Protein AF-A0A8H7BWD4-F1 (afdb_monomer)

pLDDT: mean 78.91, std 27.76, range [22.95, 98.94]

Mean predicted aligned error: 13.13 Å

Foldseek 3Di:
DDQPLLRVLLVLLLDLQRFLVPDDPVSLLSNLLLLLVQLCPPPVNVVLDDDSVLSSVLSVVLQVQADPPQLFLHQSLLSLLLSLLSNVCCLLQVDPRSPDDPVPPPPRPPDPLDHSLLSNLLSLLSSQLQGNPPLDDLVLCVVVVHPQCVVVVSQLSRLQVSLVLSLLSCCVGSNVQLCDPVHHPCNVLSSLLNSLQSSLLDPVCQVVLLVLLLVLLVCVVVVVDDPPPVVSSSSSSSSLSNLSSNCSSLVLLLHAQVSVVSSLVSNQVSLLVNQVVCVVVVHDRDLSSHPPSDDSLVVSLCCLVVRVCSSLVSSCSNRVSSVSSVVSNVVNNVVSVVVVVVVVPDDDDDDDDDDDPPDDDDDDDDDDDDDDDDDDDDDDDDDDDDDDDDDDDDDDDDDDDDDDDDDDDDDDDPPPVVVVVVVVVVVVVVVVVVVSVVVVVSVVVSVD

Radius of gyration: 29.22 Å; Cα contacts (8 Å, |Δi|>4): 450; chains: 1; bounding box: 89×85×75 Å

Sequence (448 aa):
MEISRRAYLKSQVCRWDFLPLELTDEDLIHCAYLLFEHVLNHPELEALRVPEDDLYQFLFDIYNSYHSKNPYHNFRHAVDVLQATYYFLCRIGATTPIDSDPTLSYQQPVHTLLRPLNVFALLLASIGHDVGHPGVNNMFMVNTATPLAILYNDRSVLESFHSMAFYHILQQHCFSQITDIRNHPEYASFRSIIVSSILATDMSLHDEYVQKIRDQAERIRTNEFNPNDEVQCERERLILCGALIKCADISNCARPFSSAKRWAQYLAEEFFQQGDLEKELGLSVMPMNERGKLRLEDFQLSFKRHIALKLFQAVSDVTKEMSFTLDYINENINYWEIMKNDSGLGGEMEPLEKSNPYRADAKETSEPDPASRISINSRDQEHLDSRPSSQLNASYFLAASYHHSQSMEDKSELHRSSKLRHRERHHHRYQRRGWNDKIATACQCIVQ

Organism: NCBI:txid679940

Secondary structure (DSSP, 8-state):
-PPPHHHHHHHHHTSTT--GGGS-HHHHHHHHHHHHHHHHTSGGGGGG---HHHHHHHHHHHHHTS-TT-SSSSHHHHHHHHHHHHHHHHHTTSS--TTS-TTS-----TT-S--HHHHHHHHHHHHHTTTT--SS-HHHHHHTT-HHHHHHTTSSHHHHHHHHHHHHHHHHSTTHHHH-TTT-TTHHHHHHHHHHHHHHH-GGGHHHHHHHHHHHHHHHHTT---TT-HHHHHHHHHHHHHHHHHHHHGGGGTS-HHHHHHHHHHHHHHHHHHHHHHHHTTPPPPTTTSTTT--HHHHHHHHIIIIIHHHHHHHHHH-GGGTHHHHHHHHHHHHHHHHHHHTTT--SPPP-----S----PPP------------------------------------------------S-TTHHHHHHHHHHHHHHHHHHHHHHHHHHHHTT--

InterPro domains:
  IPR002073 3'5'-cyclic nucleotide phosphodiesterase, catalytic domain [PF00233] (72-328)
  IPR002073 3'5'-cyclic nucleotide phosphodiesterase, catalytic domain [PS51845] (1-343)
  IPR003607 HD/PDEase domain [SM00471] (70-263)
  IPR003607 HD/PDEase domain [cd00077] (72-272)
  IPR023088 3'5'-cyclic nucleotide phosphodiesterase [PR00387] (68-81)
  IPR023088 3'5'-cyclic nucleotide phosphodiesterase [PR00387] (245-258)
  IPR023088 3'5'-cyclic nucleotide phosphodiesterase [PR00387] (262-278)
  IPR023174 3'5'-cyclic nucleotide phosphodiesterase, conserved site [PS00126] (129-140)
  IPR036971 3'5'-cyclic nucleotide phosphodiesterase, catalytic domain superfamily [G3DSA:1.10.1300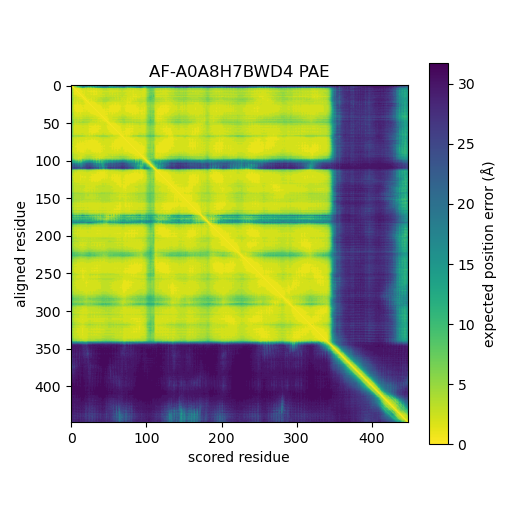.10] (1-346)

Nearest PDB structures (foldseek):
  5tz3-assembly3_C  TM=8.959E-01  e=1.931E-14  Homo sapiens
  6c7d-assembly1_A  TM=8.887E-01  e=3.573E-14  Homo sapiens
  5xkm-assembly3_F  TM=8.893E-01  e=8.062E-13  Homo sapiens
  5u7d-assembly2_B  TM=8.843E-01  e=7.129E-13  Homo sapiens
  5vp0-assembly1_C-3  TM=8.948E-01  e=2.247E-12  Homo sapiens

Structure (mmCIF, N/CA/C/O backbone):
data_AF-A0A8H7BWD4-F1
#
_entry.id   AF-A0A8H7BWD4-F1
#
loop_
_atom_site.group_PDB
_atom_site.id
_atom_site.type_symbol
_atom_site.label_atom_id
_atom_site.label_alt_id
_atom_site.label_comp_id
_atom_site.label_asym_id
_atom_site.label_entity_id
_atom_site.label_seq_id
_atom_site.pdbx_PDB_ins_code
_atom_site.Cartn_x
_atom_site.Cartn_y
_atom_site.Cartn_z
_atom_site.occupancy
_atom_site.B_iso_or_equiv
_atom_site.auth_seq_id
_atom_site.auth_comp_id
_atom_site.auth_asym_id
_atom_site.auth_atom_id
_atom_site.pdbx_PDB_model_num
ATOM 1 N N . MET A 1 1 ? -17.064 20.157 -23.868 1.00 44.00 1 MET A N 1
ATOM 2 C CA . MET A 1 1 ? -16.801 18.752 -24.240 1.00 44.00 1 MET A CA 1
ATOM 3 C C . MET A 1 1 ? -16.898 17.944 -22.970 1.00 44.00 1 MET A C 1
ATOM 5 O O . MET A 1 1 ? -16.386 18.403 -21.957 1.00 44.00 1 MET A O 1
ATOM 9 N N . GLU A 1 2 ? -17.587 16.815 -23.007 1.00 49.41 2 GLU A N 1
ATOM 10 C CA . GLU A 1 2 ? -17.672 15.904 -21.868 1.00 49.41 2 GLU A CA 1
ATOM 11 C C . GLU A 1 2 ? -16.392 15.060 -21.826 1.00 49.41 2 GLU A C 1
ATOM 13 O O . GLU A 1 2 ? -15.967 14.525 -22.852 1.00 49.41 2 GLU A O 1
ATOM 18 N N . ILE A 1 3 ? -15.720 15.007 -20.674 1.00 67.00 3 ILE A N 1
ATOM 19 C CA . ILE A 1 3 ? -14.507 14.199 -20.518 1.00 67.00 3 ILE A CA 1
ATOM 20 C C . ILE A 1 3 ? -14.960 12.754 -20.309 1.00 67.00 3 ILE A C 1
ATOM 22 O O . ILE A 1 3 ? -15.620 12.459 -19.315 1.00 67.00 3 ILE A O 1
ATOM 26 N N . SER A 1 4 ? -14.604 11.859 -21.237 1.00 90.31 4 SER A N 1
ATOM 27 C CA . SER A 1 4 ? -14.881 10.420 -21.112 1.00 90.31 4 SER A CA 1
ATOM 28 C C . SER A 1 4 ? -14.427 9.895 -19.747 1.00 90.31 4 SER A C 1
ATOM 30 O O . SER A 1 4 ? -13.348 10.264 -19.276 1.00 90.31 4 SER A O 1
ATOM 32 N N . ARG A 1 5 ? -15.215 9.011 -19.117 1.00 93.06 5 ARG A N 1
ATOM 33 C CA . ARG A 1 5 ? -14.942 8.533 -17.751 1.00 93.06 5 ARG A CA 1
ATOM 34 C C . ARG A 1 5 ? -13.533 7.944 -17.611 1.00 93.06 5 ARG A C 1
ATOM 36 O O . ARG A 1 5 ? -12.846 8.283 -16.655 1.00 93.06 5 ARG A O 1
ATOM 43 N N . ARG A 1 6 ? -13.050 7.203 -18.618 1.00 93.06 6 ARG A N 1
ATOM 44 C CA . ARG A 1 6 ? -11.665 6.689 -18.700 1.00 93.06 6 ARG A CA 1
ATOM 45 C C . ARG A 1 6 ? -10.610 7.804 -18.659 1.00 93.06 6 ARG A C 1
ATOM 47 O O . ARG A 1 6 ? -9.608 7.672 -17.966 1.00 93.06 6 ARG A O 1
ATOM 54 N N . ALA A 1 7 ? -10.844 8.926 -19.341 1.00 92.75 7 ALA A N 1
ATOM 55 C CA . ALA A 1 7 ? -9.939 10.080 -19.327 1.00 92.75 7 ALA A CA 1
ATOM 56 C C . ALA A 1 7 ? -9.985 10.854 -17.995 1.00 92.75 7 ALA A C 1
ATOM 58 O O . ALA A 1 7 ? -8.943 11.302 -17.521 1.00 92.75 7 ALA A O 1
ATOM 59 N N . TYR A 1 8 ? -11.158 10.956 -17.358 1.00 94.94 8 TYR A N 1
ATOM 60 C CA . TYR A 1 8 ? -11.280 11.500 -16.000 1.00 94.94 8 TYR A CA 1
ATOM 61 C C . TYR A 1 8 ? -10.527 10.632 -14.980 1.00 94.94 8 TYR A C 1
ATOM 63 O O . TYR A 1 8 ? -9.694 11.148 -14.241 1.00 94.94 8 TYR A O 1
ATOM 71 N N . LEU A 1 9 ? -10.766 9.315 -14.967 1.00 96.62 9 LEU A N 1
ATOM 72 C CA . LEU A 1 9 ? -10.121 8.386 -14.033 1.00 96.62 9 LEU A CA 1
ATOM 73 C C . LEU A 1 9 ? -8.601 8.340 -14.240 1.00 96.62 9 LEU A C 1
ATOM 75 O O . LEU A 1 9 ? -7.857 8.423 -13.262 1.00 96.62 9 LEU A O 1
ATOM 79 N N . LYS A 1 10 ? -8.134 8.343 -15.499 1.00 95.56 10 LYS A N 1
ATOM 80 C CA . LYS A 1 10 ? -6.715 8.521 -15.842 1.00 95.56 10 LYS A CA 1
ATOM 81 C C . LYS A 1 10 ? -6.133 9.796 -15.217 1.00 95.56 10 LYS A C 1
ATOM 83 O O . LYS A 1 10 ? -5.073 9.737 -14.607 1.00 95.56 10 LYS A O 1
ATOM 88 N N . SER A 1 11 ? -6.840 10.927 -15.288 1.00 94.06 11 SER A N 1
ATOM 89 C CA . SER A 1 11 ? -6.374 12.172 -14.662 1.00 94.06 11 SER A CA 1
ATOM 90 C C . SER A 1 11 ? -6.442 12.161 -13.128 1.00 94.06 11 SER A C 1
ATOM 92 O O . SER A 1 11 ? -5.816 13.016 -12.507 1.00 94.06 11 SER A O 1
ATOM 94 N N . GLN A 1 12 ? -7.214 11.261 -12.502 1.00 95.44 12 GLN A N 1
ATOM 95 C CA . GLN A 1 12 ? -7.227 11.106 -11.043 1.00 95.44 12 GLN A CA 1
ATOM 96 C C . GLN A 1 12 ? -6.021 10.283 -10.571 1.00 95.44 12 GLN A C 1
ATOM 98 O O . GLN A 1 12 ? -5.332 10.702 -9.643 1.00 95.44 12 GLN A O 1
ATOM 103 N N . VAL A 1 13 ? -5.720 9.149 -11.220 1.00 96.69 13 VAL A N 1
ATOM 104 C CA . VAL A 1 13 ? -4.615 8.263 -10.793 1.00 96.69 13 VAL A CA 1
ATOM 105 C C . VAL A 1 13 ? -3.220 8.869 -10.991 1.00 96.69 13 VAL A C 1
ATOM 107 O O . VAL A 1 13 ? -2.273 8.413 -10.357 1.00 96.69 13 VAL A O 1
ATOM 110 N N . CYS A 1 14 ? -3.077 9.932 -11.787 1.00 94.69 14 CYS A N 1
ATOM 111 C CA . CYS A 1 14 ? -1.829 10.699 -11.894 1.00 94.69 14 CYS A CA 1
ATOM 112 C C . CYS A 1 14 ? -1.566 11.663 -10.723 1.00 94.69 14 CYS A C 1
ATOM 114 O O . CYS A 1 14 ? -0.482 12.239 -10.647 1.00 94.69 14 CYS A O 1
ATOM 116 N N . ARG A 1 15 ? -2.535 11.897 -9.827 1.00 95.19 15 ARG A N 1
ATOM 117 C CA . ARG A 1 15 ? -2.465 12.975 -8.825 1.00 95.19 15 ARG A CA 1
ATOM 118 C C . ARG A 1 15 ? -2.182 12.467 -7.414 1.00 95.19 15 ARG A C 1
ATOM 120 O O . ARG A 1 15 ? -2.589 11.376 -7.031 1.00 95.19 15 ARG A O 1
ATOM 127 N N . TRP A 1 16 ? -1.539 13.297 -6.593 1.00 97.19 16 TRP A N 1
ATOM 128 C CA . TRP A 1 16 ? -1.321 12.963 -5.181 1.00 97.19 16 TRP A CA 1
ATOM 129 C C . TRP A 1 16 ? -2.562 13.159 -4.292 1.00 97.19 16 TRP A C 1
ATOM 131 O O . TRP A 1 16 ? -2.680 12.517 -3.251 1.00 97.19 16 TRP A O 1
ATOM 141 N N . ASP A 1 17 ? -3.522 13.981 -4.714 1.00 95.31 17 ASP A N 1
ATOM 142 C CA . ASP A 1 17 ? -4.823 14.150 -4.057 1.00 95.31 17 ASP A CA 1
ATOM 143 C C . ASP A 1 17 ? -5.900 13.175 -4.577 1.00 95.31 17 ASP A C 1
ATOM 145 O O . ASP A 1 17 ? -7.094 13.432 -4.434 1.00 95.31 17 ASP A O 1
ATOM 149 N N . PHE A 1 18 ? -5.479 12.037 -5.146 1.00 96.81 18 PHE A N 1
ATOM 150 C CA . PHE A 1 18 ? -6.347 10.903 -5.472 1.00 96.81 18 PHE A CA 1
ATOM 151 C C . PHE A 1 18 ? -7.202 10.492 -4.259 1.00 96.81 18 PHE A C 1
ATOM 153 O O . PHE A 1 18 ? -6.695 10.350 -3.144 1.00 96.81 18 PHE A O 1
ATOM 160 N N . LEU A 1 19 ? -8.509 10.316 -4.482 1.00 94.19 19 LEU A N 1
ATOM 161 C CA . LEU A 1 19 ? -9.502 10.122 -3.424 1.00 94.19 19 LEU A CA 1
ATOM 162 C C . LEU A 1 19 ? -10.430 8.930 -3.741 1.00 94.19 19 LEU A C 1
ATOM 164 O O . LEU A 1 19 ? -11.567 9.118 -4.181 1.00 94.19 19 LEU A O 1
ATOM 16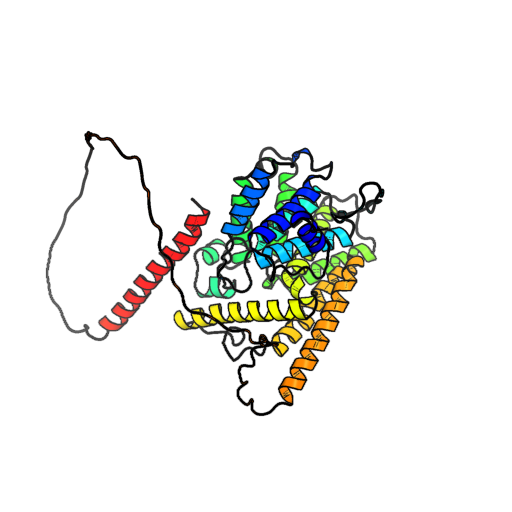8 N N . PRO A 1 20 ? -9.989 7.682 -3.488 1.00 95.31 20 PRO A N 1
ATOM 169 C CA . PRO A 1 20 ? -10.768 6.478 -3.799 1.00 95.31 20 PRO A CA 1
ATOM 170 C C . PRO A 1 20 ? -12.049 6.345 -2.954 1.00 95.31 20 PRO A C 1
ATOM 172 O O . PRO A 1 20 ? -12.937 5.558 -3.273 1.00 95.31 20 PRO A O 1
ATOM 175 N N . LEU A 1 21 ? -12.192 7.159 -1.903 1.00 95.00 21 LEU A N 1
ATOM 176 C CA . LEU A 1 21 ? -13.395 7.282 -1.075 1.00 95.00 21 LEU A CA 1
ATOM 177 C C . LEU A 1 21 ? -14.582 7.990 -1.770 1.00 95.00 21 LEU A C 1
ATOM 179 O O . LEU A 1 21 ? -15.638 8.112 -1.151 1.00 95.00 21 LEU A O 1
ATOM 183 N N . GLU A 1 22 ? -14.420 8.489 -3.001 1.00 95.00 22 GLU A N 1
ATOM 184 C CA . GLU A 1 22 ? -15.481 9.159 -3.787 1.00 95.00 22 GLU A CA 1
ATOM 185 C C . GLU A 1 22 ? -15.762 8.500 -5.149 1.00 95.00 22 GLU A C 1
ATOM 187 O O . GLU A 1 22 ? -16.639 8.940 -5.891 1.00 95.00 22 GLU A O 1
ATOM 192 N N . LEU A 1 23 ? -15.046 7.422 -5.472 1.00 97.00 23 LEU A N 1
ATOM 193 C CA . LEU A 1 23 ? -15.217 6.645 -6.700 1.00 97.00 23 LEU A CA 1
ATOM 194 C C . LEU A 1 23 ? -16.219 5.493 -6.496 1.00 97.00 23 LEU A C 1
ATOM 196 O O . LEU A 1 23 ? -16.400 5.018 -5.373 1.00 97.00 23 LEU A O 1
ATOM 200 N N . THR A 1 24 ? -16.878 5.019 -7.555 1.00 97.81 24 THR A N 1
ATOM 201 C CA . THR A 1 24 ? -17.652 3.761 -7.503 1.00 97.81 24 THR A CA 1
ATOM 202 C C . THR A 1 24 ? -16.720 2.546 -7.494 1.00 97.81 24 THR A C 1
ATOM 204 O O . THR A 1 24 ? -15.523 2.671 -7.743 1.00 97.81 24 THR A O 1
ATOM 207 N N . ASP A 1 25 ? -17.243 1.357 -7.203 1.00 97.50 25 ASP A N 1
ATOM 208 C CA . ASP A 1 25 ? -16.432 0.132 -7.234 1.00 97.50 25 ASP A CA 1
ATOM 209 C C . ASP A 1 25 ? -15.962 -0.189 -8.672 1.00 97.50 25 ASP A C 1
ATOM 211 O O . ASP A 1 25 ? -14.804 -0.552 -8.875 1.00 97.50 25 ASP A O 1
ATOM 215 N N . GLU A 1 26 ? -16.804 0.078 -9.681 1.00 97.62 26 GLU A N 1
ATOM 216 C CA . GLU A 1 26 ? -16.455 0.004 -11.111 1.00 97.62 26 GLU A CA 1
ATOM 217 C C . GLU A 1 26 ? -15.317 0.975 -11.479 1.00 97.62 26 GLU A C 1
ATOM 219 O O . GLU A 1 26 ? -14.351 0.590 -12.140 1.00 97.62 26 GLU A O 1
ATOM 224 N N . ASP A 1 27 ? -15.388 2.225 -11.003 1.00 98.31 27 ASP A N 1
ATOM 225 C CA . ASP A 1 27 ? -14.324 3.218 -11.199 1.00 98.31 27 ASP A CA 1
ATOM 226 C C . ASP A 1 27 ? -12.994 2.765 -10.582 1.00 98.31 27 ASP A C 1
ATOM 228 O O . ASP A 1 27 ? -11.938 3.016 -11.156 1.00 98.31 27 ASP A O 1
ATOM 232 N N .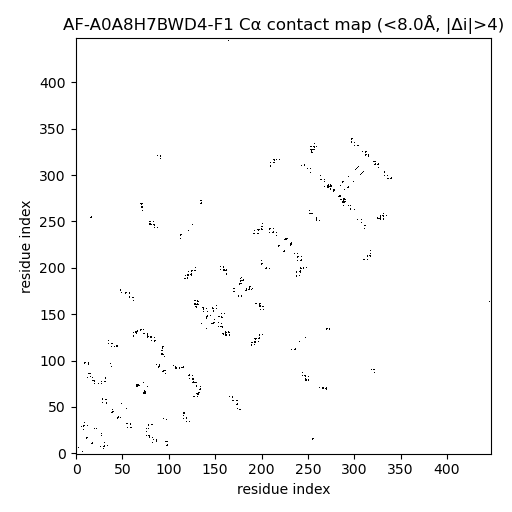 LEU A 1 28 ? -13.030 2.118 -9.412 1.00 98.62 28 LEU A N 1
ATOM 233 C CA . LEU A 1 28 ? -11.836 1.654 -8.703 1.00 98.62 28 LEU A CA 1
ATOM 234 C C . LEU A 1 28 ? -11.176 0.469 -9.414 1.00 98.62 28 LEU A C 1
ATOM 236 O O . LEU A 1 28 ? -9.952 0.461 -9.564 1.00 98.62 28 LEU A O 1
ATOM 240 N N . ILE A 1 29 ? -11.974 -0.478 -9.919 1.00 98.56 29 ILE A N 1
ATOM 241 C CA . ILE A 1 29 ? -11.494 -1.565 -10.785 1.00 98.56 29 ILE A CA 1
ATOM 242 C C . ILE A 1 29 ? -10.866 -0.973 -12.056 1.00 98.56 29 ILE A C 1
ATOM 244 O O . ILE A 1 29 ? -9.758 -1.358 -12.432 1.00 98.56 29 ILE A O 1
ATOM 248 N N . HIS A 1 30 ? -11.504 0.023 -12.681 1.00 98.38 30 HIS A N 1
ATOM 249 C CA . HIS A 1 30 ? -10.956 0.678 -13.871 1.00 98.38 30 HIS A CA 1
ATOM 250 C C . HIS A 1 30 ? -9.699 1.524 -13.576 1.00 98.38 30 HIS A C 1
ATOM 252 O O . HIS A 1 30 ? -8.777 1.565 -14.391 1.00 98.38 30 HIS A O 1
ATOM 258 N N . CYS A 1 31 ? -9.597 2.156 -12.403 1.00 98.69 31 CYS A N 1
ATOM 259 C CA . CYS A 1 31 ? -8.370 2.813 -11.945 1.00 98.69 31 CYS A CA 1
ATOM 260 C C . CYS A 1 31 ? -7.216 1.814 -11.794 1.00 98.69 31 CYS A C 1
ATOM 262 O O . CYS A 1 31 ? -6.115 2.100 -12.262 1.00 98.69 31 CYS A O 1
ATOM 264 N N . ALA A 1 32 ? -7.456 0.644 -11.194 1.00 98.62 32 ALA A N 1
ATOM 265 C CA . ALA A 1 32 ? -6.444 -0.407 -11.097 1.00 98.62 32 ALA A CA 1
ATOM 266 C C . ALA A 1 32 ? -6.040 -0.932 -12.486 1.00 98.62 32 ALA A C 1
ATOM 268 O O . ALA A 1 32 ? -4.848 -1.029 -12.781 1.00 98.62 32 ALA A O 1
ATOM 269 N N . TYR A 1 33 ? -7.019 -1.175 -13.365 1.00 98.38 33 TYR A N 1
ATOM 270 C CA . TYR A 1 33 ? -6.798 -1.568 -14.759 1.00 98.38 33 TYR A CA 1
ATOM 271 C C . TYR A 1 33 ? -5.879 -0.582 -15.491 1.00 98.38 33 TYR A C 1
ATOM 273 O O . TYR A 1 33 ? -4.883 -1.009 -16.064 1.00 98.38 33 TYR A O 1
ATOM 281 N N . LEU A 1 34 ? -6.144 0.729 -15.417 1.00 98.12 34 LEU A N 1
ATOM 282 C CA . LEU A 1 34 ? -5.333 1.754 -16.090 1.00 98.12 34 LEU A CA 1
ATOM 283 C C . LEU A 1 34 ? -3.864 1.734 -15.637 1.00 98.12 34 LEU A C 1
ATOM 285 O O . LEU A 1 34 ? -2.961 1.922 -16.453 1.00 98.12 34 LEU A O 1
ATOM 289 N N . LEU A 1 35 ? -3.610 1.491 -14.348 1.00 98.44 35 LEU A N 1
ATOM 290 C CA . LEU A 1 35 ? -2.252 1.424 -13.804 1.00 98.44 35 LEU A CA 1
ATOM 291 C C . LEU A 1 35 ? -1.506 0.156 -14.250 1.00 98.44 35 LEU A C 1
ATOM 293 O O . LEU A 1 35 ? -0.325 0.236 -14.600 1.00 98.44 35 LEU A O 1
ATOM 297 N N . PHE A 1 36 ? -2.185 -0.994 -14.296 1.00 97.94 36 PHE A N 1
ATOM 298 C CA . PHE A 1 36 ? -1.597 -2.237 -14.802 1.00 97.94 36 PHE A CA 1
ATOM 299 C C . PHE A 1 36 ? -1.413 -2.228 -16.325 1.00 97.94 36 PHE A C 1
ATOM 301 O O . PHE A 1 36 ? -0.337 -2.597 -16.792 1.00 97.94 36 PHE A O 1
ATOM 308 N N . GLU A 1 37 ? -2.396 -1.741 -17.091 1.00 96.44 37 GLU A N 1
ATOM 309 C CA . GLU A 1 37 ? -2.307 -1.517 -18.541 1.00 96.44 37 GLU A CA 1
ATOM 310 C C . GLU A 1 37 ? -1.062 -0.690 -18.884 1.00 96.44 37 GLU A C 1
ATOM 312 O O . GLU A 1 37 ? -0.259 -1.083 -19.731 1.00 96.44 37 GLU A O 1
ATOM 317 N N . HIS A 1 38 ? -0.875 0.449 -18.214 1.00 96.00 38 HIS A N 1
ATOM 318 C CA . HIS A 1 38 ? 0.260 1.338 -18.461 1.00 96.00 38 HIS A CA 1
ATOM 319 C C . HIS A 1 38 ? 1.610 0.656 -18.225 1.00 96.00 38 HIS A C 1
ATOM 321 O O . HIS A 1 38 ? 2.498 0.735 -19.074 1.00 96.00 38 HIS A O 1
ATOM 327 N N . VAL A 1 39 ? 1.770 -0.050 -17.102 1.00 95.81 39 VAL A N 1
ATOM 328 C CA . VAL A 1 39 ? 3.042 -0.711 -16.776 1.00 95.81 39 VAL A CA 1
ATOM 329 C C . VAL A 1 39 ? 3.309 -1.910 -17.689 1.00 95.81 39 VAL A C 1
ATOM 331 O O . VAL A 1 39 ? 4.420 -2.029 -18.202 1.00 95.81 39 VAL A O 1
ATOM 334 N N . LEU A 1 40 ? 2.307 -2.747 -17.977 1.00 95.12 40 LEU A N 1
ATOM 335 C CA . LEU A 1 40 ? 2.438 -3.884 -18.902 1.00 95.12 40 LEU A CA 1
ATOM 336 C C . LEU A 1 40 ? 2.718 -3.454 -20.354 1.00 95.12 40 LEU A C 1
ATOM 338 O O . LEU A 1 40 ? 3.284 -4.218 -21.136 1.00 95.12 40 LEU A O 1
ATOM 342 N N . ASN A 1 41 ? 2.397 -2.214 -20.728 1.00 94.06 41 ASN A N 1
ATOM 343 C CA . ASN A 1 41 ? 2.796 -1.665 -22.021 1.00 94.06 41 ASN A CA 1
ATOM 344 C C . ASN A 1 41 ? 4.312 -1.393 -22.142 1.00 94.06 41 ASN A C 1
ATOM 346 O O . ASN A 1 41 ? 4.794 -1.233 -23.265 1.00 94.06 41 ASN A O 1
ATOM 350 N N . HIS A 1 42 ? 5.099 -1.430 -21.058 1.00 92.44 42 HIS A N 1
ATOM 351 C CA . HIS A 1 42 ? 6.560 -1.304 -21.142 1.00 92.44 42 HIS A CA 1
ATOM 352 C C . HIS A 1 42 ? 7.188 -2.424 -22.009 1.00 92.44 42 HIS A C 1
ATOM 354 O O . HIS A 1 42 ? 6.816 -3.585 -21.837 1.00 92.44 42 HIS A O 1
ATOM 360 N N . PRO A 1 43 ? 8.158 -2.143 -22.909 1.00 92.12 43 PRO A N 1
ATOM 361 C CA . PRO A 1 43 ? 8.702 -3.150 -23.832 1.00 92.12 43 PRO A CA 1
ATOM 362 C C . PRO A 1 43 ? 9.283 -4.403 -23.159 1.00 92.12 43 PRO A C 1
ATOM 364 O O . PRO A 1 43 ? 9.022 -5.514 -23.606 1.00 92.12 43 PRO A O 1
ATOM 367 N N . GLU A 1 44 ? 10.003 -4.250 -22.042 1.00 91.38 44 GLU A N 1
ATOM 368 C CA . GLU A 1 44 ? 10.534 -5.387 -21.260 1.00 91.38 44 GLU A CA 1
ATOM 369 C C . GLU A 1 44 ? 9.449 -6.312 -20.674 1.00 91.38 44 GLU A C 1
ATOM 371 O O . GLU A 1 44 ? 9.762 -7.420 -20.249 1.00 91.38 44 GLU A O 1
ATOM 376 N N . LEU A 1 45 ? 8.183 -5.879 -20.646 1.00 92.94 45 LEU A N 1
ATOM 377 C CA . LEU A 1 45 ? 7.045 -6.651 -20.139 1.00 92.94 45 LEU A CA 1
ATOM 378 C C . LEU A 1 45 ? 6.128 -7.167 -21.257 1.00 92.94 45 LEU A C 1
ATOM 380 O O . LEU A 1 45 ? 5.054 -7.682 -20.966 1.00 92.94 45 LEU A O 1
ATOM 384 N N . GLU A 1 46 ? 6.548 -7.093 -22.526 1.00 92.44 46 GLU A N 1
ATOM 385 C CA . GLU A 1 46 ? 5.752 -7.548 -23.675 1.00 92.44 46 GLU A CA 1
ATOM 386 C C . GLU A 1 46 ? 5.285 -9.007 -23.550 1.00 92.44 46 GLU A C 1
ATOM 388 O O . GLU A 1 46 ? 4.127 -9.300 -23.837 1.00 92.44 46 GLU A O 1
ATOM 393 N N . ALA A 1 47 ? 6.137 -9.899 -23.033 1.00 90.06 47 ALA A N 1
ATOM 394 C CA . ALA A 1 47 ? 5.783 -11.297 -22.771 1.00 90.06 47 ALA A CA 1
ATOM 395 C C . ALA A 1 47 ? 4.754 -11.481 -21.635 1.00 90.06 47 ALA A C 1
ATOM 397 O O . ALA A 1 47 ? 4.112 -12.524 -21.560 1.00 90.06 47 ALA A O 1
ATOM 398 N N . LEU A 1 48 ? 4.583 -10.483 -20.758 1.00 91.31 48 LEU A N 1
ATOM 399 C CA . LEU A 1 48 ? 3.623 -10.491 -19.648 1.00 91.31 48 LEU A CA 1
ATOM 400 C C . LEU A 1 48 ? 2.339 -9.703 -19.951 1.00 91.31 48 LEU A C 1
ATOM 402 O O . LEU A 1 48 ? 1.487 -9.581 -19.072 1.00 91.31 48 LEU A O 1
ATOM 406 N N . ARG A 1 49 ? 2.176 -9.179 -21.173 1.00 92.12 49 ARG A N 1
ATOM 407 C CA . ARG A 1 49 ? 0.915 -8.571 -21.614 1.00 92.12 49 ARG A CA 1
ATOM 408 C C . ARG A 1 49 ? -0.173 -9.633 -21.748 1.00 92.12 49 ARG A C 1
ATOM 410 O O . ARG A 1 49 ? 0.084 -10.762 -22.160 1.00 92.12 49 ARG A O 1
ATOM 417 N N . VAL A 1 50 ? -1.395 -9.235 -21.420 1.00 91.62 50 VAL A N 1
ATOM 418 C CA . VAL A 1 50 ? -2.580 -10.099 -21.349 1.00 91.62 50 VAL A CA 1
ATOM 419 C C . VAL A 1 50 ? -3.765 -9.403 -22.038 1.00 91.62 50 VAL A C 1
ATOM 421 O O . VAL A 1 50 ? -3.731 -8.177 -22.182 1.00 91.62 50 VAL A O 1
ATOM 424 N N . PRO A 1 51 ? -4.798 -10.138 -22.489 1.00 94.62 51 PRO A N 1
ATOM 425 C CA . PRO A 1 51 ? -6.046 -9.551 -22.981 1.00 94.62 51 PRO A CA 1
ATOM 426 C C . PRO A 1 51 ? -6.700 -8.583 -21.980 1.00 94.62 51 PRO A C 1
ATOM 428 O O . PRO A 1 51 ? -6.566 -8.744 -20.767 1.00 94.62 51 PRO A O 1
ATOM 431 N N . GLU A 1 52 ? -7.448 -7.597 -22.489 1.00 95.06 52 GLU A N 1
ATOM 432 C CA . GLU A 1 52 ? -8.180 -6.623 -21.659 1.00 95.06 52 GLU A CA 1
ATOM 433 C C . GLU A 1 52 ? -9.186 -7.326 -20.728 1.00 95.06 52 GLU A C 1
ATOM 435 O O . GLU A 1 52 ? -9.184 -7.064 -19.525 1.00 95.06 52 GLU A O 1
ATOM 440 N N . ASP A 1 53 ? -9.954 -8.285 -21.255 1.00 95.75 53 ASP A N 1
ATOM 441 C CA . ASP A 1 53 ? -10.928 -9.077 -20.490 1.00 95.75 53 ASP A CA 1
ATOM 442 C C . ASP A 1 53 ? -10.267 -9.922 -19.381 1.00 95.75 53 ASP A C 1
ATOM 444 O O . ASP A 1 53 ? -10.768 -9.966 -18.257 1.00 95.75 53 ASP A O 1
ATOM 448 N N . ASP A 1 54 ? -9.110 -10.538 -19.656 1.00 94.94 54 ASP A N 1
ATOM 449 C CA . ASP A 1 54 ? -8.365 -11.351 -18.680 1.00 94.94 54 ASP A CA 1
ATOM 450 C C . ASP A 1 54 ? -7.842 -10.497 -17.511 1.00 94.94 54 ASP A C 1
ATOM 452 O O . ASP A 1 54 ? -7.879 -10.927 -16.352 1.00 94.94 54 ASP A O 1
ATOM 456 N N . LEU A 1 55 ? -7.387 -9.269 -17.797 1.00 96.31 55 LEU A N 1
ATOM 457 C CA . LEU A 1 55 ? -6.950 -8.319 -16.771 1.00 96.31 55 LEU A CA 1
ATOM 458 C C . LEU A 1 55 ? -8.130 -7.815 -15.929 1.00 96.31 55 LEU A C 1
ATOM 460 O O . LEU A 1 55 ? -7.991 -7.688 -14.711 1.00 96.31 55 LEU A O 1
ATOM 464 N N . TYR A 1 56 ? -9.296 -7.569 -16.537 1.00 97.38 56 TYR A N 1
ATOM 465 C CA . TYR A 1 56 ? -10.509 -7.251 -15.778 1.00 97.38 56 TYR A CA 1
ATOM 466 C C . TYR A 1 56 ? -10.977 -8.422 -14.915 1.00 97.38 56 TYR A C 1
ATOM 468 O O . TYR A 1 56 ? -11.340 -8.184 -13.767 1.00 97.38 56 TYR A O 1
ATOM 476 N N . GLN A 1 57 ? -10.926 -9.666 -15.402 1.00 96.44 57 GLN A N 1
ATOM 477 C CA . GLN A 1 57 ? -11.304 -10.839 -14.607 1.00 96.44 57 GLN A CA 1
ATOM 478 C C . GLN A 1 57 ? -10.388 -11.002 -13.384 1.00 96.44 57 GLN A C 1
ATOM 480 O O . GLN A 1 57 ? -10.883 -11.155 -12.270 1.00 96.44 57 GLN A O 1
ATOM 485 N N . PHE A 1 58 ? -9.066 -10.868 -13.559 1.00 96.44 58 PHE A N 1
ATOM 486 C CA . PHE A 1 58 ? -8.114 -10.835 -12.440 1.00 96.44 58 PHE A CA 1
ATOM 487 C C . PHE A 1 58 ? -8.456 -9.733 -11.423 1.00 96.44 58 PHE A C 1
ATOM 489 O O . PHE A 1 58 ? -8.513 -9.990 -10.222 1.00 96.44 58 PHE A O 1
ATOM 496 N N . LEU A 1 59 ? -8.721 -8.506 -11.881 1.00 97.81 59 LEU A N 1
ATOM 497 C CA . LEU A 1 59 ? -9.046 -7.388 -10.989 1.00 97.81 59 LEU A CA 1
ATOM 498 C C . LEU A 1 59 ? -10.418 -7.525 -10.314 1.00 97.81 59 LEU A C 1
ATOM 500 O O . LEU A 1 59 ? -10.583 -7.061 -9.187 1.00 97.81 59 LEU A O 1
ATOM 504 N N . PHE A 1 60 ? -11.381 -8.177 -10.966 1.00 97.38 60 PHE A N 1
ATOM 505 C CA . PHE A 1 60 ? -12.697 -8.473 -10.408 1.00 97.38 60 PHE A CA 1
ATOM 506 C C . PHE A 1 60 ? -12.613 -9.524 -9.296 1.00 97.38 60 PHE A C 1
ATOM 508 O O . PHE A 1 60 ? -13.209 -9.339 -8.236 1.00 97.38 60 PHE A O 1
ATOM 515 N N . ASP A 1 61 ? -11.816 -10.577 -9.474 1.00 96.94 61 ASP A N 1
ATOM 516 C CA . ASP A 1 61 ? -11.646 -11.606 -8.444 1.00 96.94 61 ASP A CA 1
ATOM 517 C C . ASP A 1 61 ? -10.768 -11.123 -7.278 1.00 96.94 61 ASP A C 1
ATOM 519 O O . ASP A 1 61 ? -11.052 -11.442 -6.120 1.00 96.94 61 ASP A O 1
ATOM 523 N N . ILE A 1 62 ? -9.805 -10.225 -7.532 1.00 97.50 62 ILE A N 1
ATOM 524 C CA . ILE A 1 62 ? -9.154 -9.454 -6.462 1.00 97.50 62 ILE A CA 1
ATOM 525 C C . ILE A 1 62 ? -10.174 -8.568 -5.726 1.00 97.50 62 ILE A C 1
ATOM 527 O O . ILE A 1 62 ? -10.219 -8.622 -4.499 1.00 97.50 62 ILE A O 1
ATOM 531 N N . TYR A 1 63 ? -11.033 -7.810 -6.418 1.00 98.31 63 TYR A N 1
ATOM 532 C CA . TYR A 1 63 ? -12.102 -7.018 -5.785 1.00 98.31 63 TYR A CA 1
ATOM 533 C C . TYR A 1 63 ? -13.017 -7.879 -4.895 1.00 98.31 63 TYR A C 1
ATOM 535 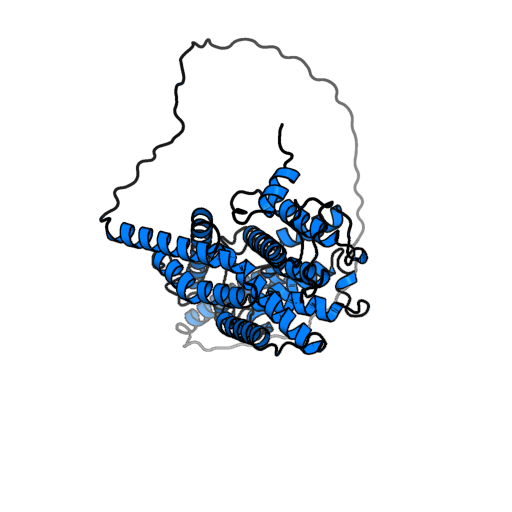O O . TYR A 1 63 ? -13.236 -7.537 -3.732 1.00 98.31 63 TYR A O 1
ATOM 543 N N . ASN A 1 64 ? -13.475 -9.030 -5.396 1.00 97.31 64 ASN A N 1
ATOM 544 C CA . ASN A 1 64 ? -14.333 -9.963 -4.658 1.00 97.31 64 ASN A CA 1
ATOM 545 C C . ASN A 1 64 ? -13.645 -10.572 -3.422 1.00 97.31 64 ASN A C 1
ATOM 547 O O . ASN A 1 64 ? -14.325 -10.950 -2.467 1.00 97.31 64 ASN A O 1
ATOM 551 N N . SER A 1 65 ? -12.309 -10.649 -3.411 1.00 97.31 65 SER A N 1
ATOM 552 C CA . SER A 1 65 ? -11.531 -11.140 -2.266 1.00 97.31 65 SER A CA 1
ATOM 553 C C . SER A 1 65 ? -11.426 -10.140 -1.099 1.00 97.31 65 SER A C 1
ATOM 555 O O . SER A 1 65 ? -10.998 -10.514 -0.005 1.00 97.31 65 SER A O 1
ATOM 557 N N . TYR A 1 66 ? -11.829 -8.879 -1.289 1.00 98.31 66 TYR A N 1
ATOM 558 C CA . TYR A 1 66 ? -11.846 -7.856 -0.241 1.00 98.31 66 TYR A CA 1
ATOM 559 C C . TYR A 1 66 ? -13.234 -7.710 0.396 1.00 98.31 66 TYR A C 1
ATOM 561 O O . TYR A 1 66 ? -14.242 -7.475 -0.271 1.00 98.31 66 TYR A O 1
ATOM 569 N N . HIS A 1 67 ? -13.299 -7.756 1.728 1.00 95.75 67 HIS A N 1
ATOM 570 C CA . HIS A 1 67 ? -14.561 -7.607 2.450 1.00 95.75 67 HIS A CA 1
ATOM 571 C C . HIS A 1 67 ? -15.064 -6.153 2.429 1.00 95.75 67 HIS A C 1
ATOM 573 O O . HIS A 1 67 ? -14.646 -5.320 3.231 1.00 95.75 67 HIS A O 1
ATOM 579 N N . SER A 1 68 ? -16.058 -5.862 1.584 1.00 93.38 68 SER A N 1
ATOM 580 C CA . SER A 1 68 ? -16.719 -4.545 1.460 1.00 93.38 68 SER A CA 1
ATOM 581 C C . SER A 1 68 ? -17.433 -4.029 2.724 1.00 93.38 68 SER A C 1
ATOM 583 O O . SER A 1 68 ? -17.966 -2.921 2.727 1.00 93.38 68 SER A O 1
ATOM 585 N N . LYS A 1 69 ? -17.448 -4.817 3.808 1.00 94.94 69 LYS A N 1
ATOM 586 C CA . LYS A 1 69 ? -17.953 -4.423 5.134 1.00 94.94 69 LYS A CA 1
ATOM 587 C C . LYS A 1 69 ? -16.878 -3.856 6.060 1.00 94.94 69 LYS A C 1
ATOM 589 O O . LYS A 1 69 ? -17.248 -3.184 7.018 1.00 94.94 69 LYS A O 1
ATOM 594 N N . ASN A 1 70 ? -15.597 -4.119 5.797 1.00 98.12 70 ASN A N 1
ATOM 595 C CA . ASN A 1 70 ? -14.498 -3.551 6.575 1.00 98.12 70 ASN A CA 1
ATOM 596 C C . ASN A 1 70 ? -14.488 -2.029 6.359 1.00 98.12 70 ASN A C 1
ATOM 598 O O . ASN A 1 70 ? -14.413 -1.605 5.201 1.00 98.12 70 ASN A O 1
ATOM 602 N N . PRO A 1 71 ? -14.562 -1.191 7.407 1.00 98.25 71 PRO A N 1
ATOM 603 C CA . PRO A 1 71 ? -14.539 0.260 7.242 1.00 98.25 71 PRO A CA 1
ATOM 604 C C . PRO A 1 71 ? -13.267 0.778 6.556 1.00 98.25 71 PRO A C 1
ATOM 606 O O . PRO A 1 71 ? -13.360 1.691 5.736 1.00 98.25 71 PRO A O 1
ATOM 609 N N . TYR A 1 72 ? -12.101 0.197 6.859 1.00 98.62 72 TYR A N 1
ATOM 610 C CA . TYR A 1 72 ? -10.798 0.624 6.348 1.00 98.62 72 TYR A CA 1
ATOM 611 C C . TYR A 1 72 ? -10.167 -0.417 5.410 1.00 98.62 72 TYR A C 1
ATOM 613 O O . TYR A 1 72 ? -9.965 -0.102 4.238 1.00 98.62 72 TYR A O 1
ATOM 621 N N . HIS A 1 73 ? -9.895 -1.646 5.869 1.00 98.69 73 HIS A N 1
ATOM 622 C CA . HIS A 1 73 ? -9.132 -2.643 5.091 1.00 98.69 73 HIS A CA 1
ATOM 623 C C . HIS A 1 73 ? -10.031 -3.342 4.047 1.00 98.69 73 HIS A C 1
ATOM 625 O O . HIS A 1 73 ? -10.452 -4.491 4.199 1.00 98.69 73 HIS A O 1
ATOM 631 N N . ASN A 1 74 ? -10.391 -2.603 2.998 1.00 98.50 74 ASN A N 1
ATOM 632 C CA . ASN A 1 74 ? -11.247 -3.010 1.881 1.00 98.50 74 ASN A CA 1
ATOM 633 C C . ASN A 1 74 ? -10.599 -2.622 0.530 1.00 98.50 74 ASN A C 1
ATOM 635 O O . ASN A 1 74 ? -9.556 -1.969 0.493 1.00 98.50 74 ASN A O 1
ATOM 639 N N . PHE A 1 75 ? -11.222 -2.969 -0.603 1.00 98.69 75 PHE A N 1
ATOM 640 C CA . PHE A 1 75 ? -10.650 -2.705 -1.937 1.00 98.69 75 PHE A CA 1
ATOM 641 C C . PHE A 1 75 ? -10.357 -1.214 -2.213 1.00 98.69 75 PHE A C 1
ATOM 643 O O . PHE A 1 75 ? -9.468 -0.883 -2.994 1.00 98.69 75 PHE A O 1
ATOM 650 N N . ARG A 1 76 ? -11.055 -0.287 -1.543 1.00 98.56 76 ARG A N 1
ATOM 651 C CA . ARG A 1 76 ? -10.829 1.163 -1.680 1.00 98.56 76 ARG A CA 1
ATOM 652 C C . ARG A 1 76 ? -9.495 1.577 -1.065 1.00 98.56 76 ARG A C 1
ATOM 654 O O . ARG A 1 76 ? -8.842 2.468 -1.600 1.00 98.56 76 ARG A O 1
ATOM 661 N N . HIS A 1 77 ? -9.085 0.909 0.015 1.00 98.75 77 HIS A N 1
ATOM 662 C CA . HIS A 1 77 ? -7.749 1.041 0.589 1.00 98.75 77 HIS A CA 1
ATOM 663 C C . HIS A 1 77 ? -6.712 0.398 -0.336 1.00 98.75 77 HIS A C 1
ATOM 665 O O . HIS A 1 77 ? -5.755 1.068 -0.709 1.00 98.75 77 HIS A O 1
ATOM 671 N N . ALA A 1 78 ? -6.954 -0.823 -0.823 1.00 98.81 78 ALA A N 1
ATOM 672 C CA . ALA A 1 78 ? -6.056 -1.507 -1.761 1.00 98.81 78 ALA A CA 1
ATOM 673 C C . ALA A 1 78 ? -5.745 -0.674 -3.025 1.00 98.81 78 ALA A C 1
ATOM 675 O O . ALA A 1 78 ? -4.596 -0.607 -3.463 1.00 98.81 78 ALA A O 1
ATOM 676 N N . VAL A 1 79 ? -6.739 0.035 -3.574 1.00 98.81 79 VAL A N 1
ATOM 677 C CA . VAL A 1 79 ? -6.552 0.957 -4.709 1.00 98.81 79 VAL A CA 1
ATOM 678 C C . VAL A 1 79 ? -5.875 2.279 -4.302 1.00 98.81 79 VAL A C 1
ATOM 680 O O . VAL A 1 79 ? -5.131 2.837 -5.109 1.00 98.81 79 VAL A O 1
ATOM 683 N N . ASP A 1 80 ? -6.040 2.765 -3.064 1.00 98.75 80 ASP A N 1
ATOM 684 C CA . ASP A 1 80 ? -5.248 3.891 -2.528 1.00 98.75 80 ASP A CA 1
ATOM 685 C C . ASP A 1 80 ? -3.755 3.518 -2.443 1.00 98.75 80 ASP A C 1
ATOM 687 O O . ASP A 1 80 ? -2.897 4.255 -2.930 1.00 98.75 80 ASP A O 1
ATOM 691 N N . VAL A 1 81 ? -3.449 2.324 -1.919 1.00 98.94 81 VAL A N 1
ATOM 692 C CA . VAL A 1 81 ? -2.086 1.778 -1.805 1.00 98.94 81 VAL A CA 1
ATOM 693 C C . VAL A 1 81 ? -1.479 1.501 -3.183 1.00 98.94 81 VAL A C 1
ATOM 695 O O . VAL A 1 81 ? -0.334 1.886 -3.432 1.00 98.94 81 VAL A O 1
ATOM 698 N N . LEU A 1 82 ? -2.231 0.911 -4.119 1.00 98.94 82 LEU A N 1
ATOM 699 C CA . LEU A 1 82 ? -1.806 0.747 -5.514 1.00 98.94 82 LEU A CA 1
ATOM 700 C C . LEU A 1 82 ? -1.462 2.100 -6.162 1.00 98.94 82 LEU A C 1
ATOM 702 O O . LEU A 1 82 ? -0.391 2.239 -6.759 1.00 98.94 82 LEU A O 1
ATOM 706 N N . GLN A 1 83 ? -2.326 3.111 -6.018 1.00 98.75 83 GLN A N 1
ATOM 707 C CA . GLN A 1 83 ? -2.101 4.427 -6.619 1.00 98.75 83 GLN A CA 1
ATOM 708 C C . GLN A 1 83 ? -0.942 5.178 -5.954 1.00 98.75 83 GLN A C 1
ATOM 710 O O . GLN A 1 83 ? -0.126 5.767 -6.662 1.00 98.75 83 GLN A O 1
ATOM 715 N N . ALA A 1 84 ? -0.815 5.121 -4.625 1.00 98.81 84 ALA A N 1
ATOM 716 C CA . ALA A 1 84 ? 0.314 5.708 -3.908 1.00 98.81 84 ALA A CA 1
ATOM 717 C C . ALA A 1 84 ? 1.639 5.064 -4.342 1.00 98.81 84 ALA A C 1
ATOM 719 O O . ALA A 1 84 ? 2.591 5.773 -4.665 1.00 98.81 84 ALA A O 1
ATOM 720 N N . THR A 1 85 ? 1.671 3.730 -4.445 1.00 98.88 85 THR A N 1
ATOM 721 C CA . THR A 1 85 ? 2.825 2.962 -4.939 1.00 98.88 85 THR A CA 1
ATOM 722 C C . THR A 1 85 ? 3.208 3.398 -6.350 1.00 98.88 85 THR A C 1
ATOM 724 O O . THR A 1 85 ? 4.366 3.725 -6.604 1.00 98.88 85 THR A O 1
ATOM 727 N N . TYR A 1 86 ? 2.236 3.459 -7.265 1.00 98.62 86 TYR A N 1
ATOM 728 C CA . TYR A 1 86 ? 2.458 3.912 -8.635 1.00 98.62 86 TYR A CA 1
ATOM 729 C C . TYR A 1 86 ? 2.994 5.348 -8.696 1.00 98.62 86 TYR A C 1
ATOM 731 O O . TYR A 1 86 ? 3.974 5.616 -9.394 1.00 98.62 86 TYR A O 1
ATOM 739 N N . TYR A 1 87 ? 2.406 6.267 -7.928 1.00 98.00 87 TYR A N 1
ATOM 740 C CA . TYR A 1 87 ? 2.840 7.660 -7.882 1.00 98.00 87 TYR A CA 1
ATOM 741 C C . TYR A 1 87 ? 4.263 7.797 -7.322 1.00 98.00 87 TYR A C 1
ATOM 743 O O . TYR A 1 87 ? 5.064 8.550 -7.874 1.00 98.00 87 TYR A O 1
ATOM 751 N N . PHE A 1 88 ? 4.631 7.035 -6.288 1.00 97.88 88 PHE A N 1
ATOM 752 C CA . PHE A 1 88 ? 6.008 7.005 -5.785 1.00 97.88 88 PHE A CA 1
ATOM 753 C C . PHE A 1 88 ? 6.990 6.455 -6.828 1.00 97.88 88 PHE A C 1
ATOM 755 O O . PHE A 1 88 ? 8.041 7.054 -7.045 1.00 97.88 88 PHE A O 1
ATOM 762 N N . LEU A 1 89 ? 6.629 5.377 -7.534 1.00 96.81 89 LEU A N 1
ATOM 763 C CA . LEU A 1 89 ? 7.440 4.804 -8.615 1.00 96.81 89 LEU A CA 1
ATOM 764 C C . LEU A 1 89 ? 7.627 5.785 -9.784 1.00 96.81 89 LEU A C 1
ATOM 766 O O . LEU A 1 89 ? 8.719 5.851 -10.348 1.00 96.81 89 LEU A O 1
ATOM 770 N N . CYS A 1 90 ? 6.615 6.601 -10.095 1.00 94.56 90 CYS A N 1
ATOM 771 C CA . CYS A 1 90 ? 6.749 7.722 -11.028 1.00 94.56 90 CYS A CA 1
ATOM 772 C C . CYS A 1 90 ? 7.706 8.799 -10.498 1.00 94.56 90 CYS A C 1
ATOM 774 O O . CYS A 1 90 ? 8.561 9.298 -11.226 1.00 94.56 90 CYS A O 1
ATOM 776 N N . ARG A 1 91 ? 7.577 9.164 -9.217 1.00 92.81 91 ARG A N 1
ATOM 777 C CA . ARG A 1 91 ? 8.351 10.246 -8.593 1.00 92.81 91 ARG A CA 1
ATOM 778 C C . ARG A 1 91 ? 9.839 9.935 -8.465 1.00 92.81 91 ARG A C 1
ATOM 780 O O . ARG A 1 91 ? 10.628 10.852 -8.647 1.00 92.81 91 ARG A O 1
ATOM 787 N N . ILE A 1 92 ? 10.215 8.680 -8.215 1.00 92.69 92 ILE A N 1
ATOM 788 C CA . ILE A 1 92 ? 11.622 8.234 -8.178 1.00 92.69 92 ILE A CA 1
ATOM 789 C C . ILE A 1 92 ? 12.175 7.851 -9.567 1.00 92.69 92 ILE A C 1
ATOM 791 O O . ILE A 1 92 ? 13.306 7.380 -9.669 1.00 92.69 92 ILE A O 1
ATOM 795 N N . GLY A 1 93 ? 11.387 8.015 -10.639 1.00 91.25 93 GLY A N 1
ATOM 796 C CA . GLY A 1 93 ? 11.803 7.709 -12.011 1.00 91.25 93 GLY A CA 1
ATOM 797 C C . GLY A 1 93 ? 11.947 6.216 -12.328 1.00 91.25 93 GLY A C 1
ATOM 798 O O . GLY A 1 93 ? 12.700 5.867 -13.228 1.00 91.25 93 GLY A O 1
ATOM 799 N N . ALA A 1 94 ? 11.255 5.328 -11.606 1.00 91.94 94 ALA A N 1
ATOM 800 C CA . ALA A 1 94 ? 11.213 3.893 -11.916 1.00 91.94 94 ALA A CA 1
ATOM 801 C C . ALA A 1 94 ? 10.174 3.549 -13.007 1.00 91.94 94 ALA A C 1
ATOM 803 O O . ALA A 1 94 ? 10.241 2.494 -13.634 1.00 91.94 94 ALA A O 1
ATOM 804 N N . THR A 1 95 ? 9.207 4.437 -13.245 1.00 91.12 95 THR A N 1
ATOM 805 C CA . THR A 1 95 ? 8.285 4.412 -14.390 1.00 91.12 95 THR A CA 1
ATOM 806 C C . THR A 1 95 ? 7.879 5.846 -14.747 1.00 91.12 95 THR A C 1
ATOM 808 O O . THR A 1 95 ? 8.159 6.773 -13.987 1.00 91.12 95 THR A O 1
ATOM 811 N N . THR A 1 96 ? 7.232 6.060 -15.891 1.00 90.31 96 THR A N 1
ATOM 812 C CA . THR A 1 96 ? 6.652 7.363 -16.255 1.00 90.31 96 THR A CA 1
ATOM 813 C C . THR A 1 96 ? 5.182 7.460 -15.816 1.00 90.31 96 THR A C 1
ATOM 815 O O . THR A 1 96 ? 4.500 6.433 -15.756 1.00 90.31 96 THR A O 1
ATOM 818 N N . PRO A 1 97 ? 4.651 8.669 -15.549 1.00 91.38 97 PRO A N 1
ATOM 819 C CA . PRO A 1 97 ? 3.209 8.899 -15.433 1.00 91.38 97 PRO A CA 1
ATOM 820 C C . PRO A 1 97 ? 2.443 8.504 -16.705 1.00 91.38 97 PRO A C 1
ATOM 822 O O . PRO A 1 97 ? 2.902 8.771 -17.815 1.00 91.38 97 PRO A O 1
ATOM 825 N N . ILE A 1 98 ? 1.252 7.922 -16.556 1.00 90.62 98 ILE A N 1
ATOM 826 C CA . ILE A 1 98 ? 0.405 7.422 -17.654 1.00 90.62 98 ILE A CA 1
ATOM 827 C C . ILE A 1 98 ? -0.076 8.543 -18.594 1.00 90.62 98 ILE A C 1
ATOM 829 O O . ILE A 1 98 ? -0.408 8.288 -19.752 1.00 90.62 98 ILE A O 1
ATOM 833 N N . ASP A 1 99 ? -0.118 9.792 -18.132 1.00 87.06 99 ASP A N 1
ATOM 834 C CA . ASP A 1 99 ? -0.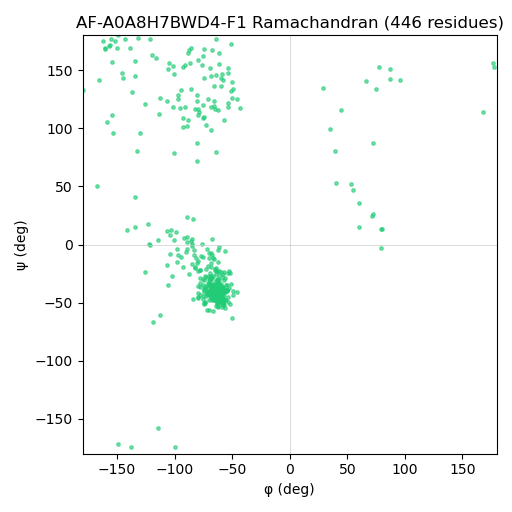427 11.000 -18.910 1.00 87.06 99 ASP A CA 1
ATOM 835 C C . ASP A 1 99 ? 0.806 11.712 -19.505 1.00 87.06 99 ASP A C 1
ATOM 837 O O . ASP A 1 99 ? 0.647 12.754 -20.141 1.00 87.06 99 ASP A O 1
ATOM 841 N N . SER A 1 100 ? 2.009 11.142 -19.368 1.00 82.50 100 SER A N 1
ATOM 842 C CA . SER A 1 100 ? 3.220 11.650 -20.032 1.00 82.50 100 SER A CA 1
ATOM 843 C C . SER A 1 100 ? 3.072 11.643 -21.554 1.00 82.50 100 SER A C 1
ATOM 845 O O . SER A 1 100 ? 2.534 10.699 -22.134 1.00 82.50 100 SER A O 1
ATOM 847 N N . ASP A 1 101 ? 3.623 12.660 -22.215 1.00 71.19 101 ASP A N 1
ATOM 848 C CA . ASP A 1 101 ? 3.738 12.689 -23.674 1.00 71.19 101 ASP A CA 1
ATOM 849 C C . ASP A 1 101 ? 4.751 11.616 -24.139 1.00 71.19 101 ASP A C 1
ATOM 851 O O . ASP A 1 101 ? 5.930 11.711 -23.786 1.00 71.19 101 ASP A O 1
ATOM 855 N N . PRO A 1 102 ? 4.345 10.606 -24.936 1.00 63.59 102 PRO A N 1
ATOM 856 C CA . PRO A 1 102 ? 5.235 9.531 -25.380 1.00 63.59 102 PRO A CA 1
ATOM 857 C C . PRO A 1 102 ? 6.295 9.989 -26.397 1.00 63.59 102 PRO A C 1
ATOM 859 O O . PRO A 1 102 ? 7.181 9.210 -26.743 1.00 63.59 102 PRO A O 1
ATOM 862 N N . THR A 1 103 ? 6.227 11.230 -26.893 1.00 58.62 103 THR A N 1
ATOM 863 C CA . THR A 1 103 ? 7.282 11.838 -27.720 1.00 58.62 103 THR A CA 1
ATOM 864 C C . THR A 1 103 ? 8.397 12.474 -26.885 1.00 58.62 103 THR A C 1
ATOM 866 O O . THR A 1 103 ? 9.501 12.686 -27.395 1.00 58.62 103 THR A O 1
ATOM 869 N N . LEU A 1 104 ? 8.162 12.728 -25.590 1.00 56.62 104 LEU A N 1
ATOM 870 C CA . LEU A 1 104 ? 9.217 13.127 -24.666 1.00 56.62 104 LEU A CA 1
ATOM 871 C C . LEU A 1 104 ? 10.059 11.903 -24.306 1.00 56.62 104 LEU A C 1
ATOM 873 O O . LEU A 1 104 ? 9.644 11.035 -23.540 1.00 56.62 104 LEU A O 1
ATOM 877 N N . SER A 1 105 ? 11.287 11.876 -24.827 1.00 49.03 105 SER A N 1
ATOM 878 C CA . SER A 1 105 ? 12.332 10.931 -24.430 1.00 49.03 105 SER A CA 1
ATOM 879 C C . SER A 1 105 ? 12.723 11.146 -22.962 1.00 49.03 105 SER A C 1
ATOM 881 O O . SER A 1 105 ? 13.757 11.756 -22.670 1.00 49.03 105 SER A O 1
ATOM 883 N N . TYR A 1 106 ? 11.920 10.619 -22.037 1.00 49.00 106 TYR A N 1
ATOM 884 C CA . TYR A 1 106 ? 12.300 10.462 -20.640 1.00 49.00 106 TYR A CA 1
ATOM 885 C C . TYR A 1 106 ? 13.572 9.617 -20.576 1.00 49.00 106 TYR A C 1
ATOM 887 O O . TYR A 1 106 ? 13.560 8.409 -20.813 1.00 49.00 106 TYR A O 1
ATOM 895 N N . GLN A 1 107 ? 14.689 10.273 -20.266 1.00 44.78 107 GLN A N 1
ATOM 896 C CA . GLN A 1 107 ? 15.905 9.579 -19.878 1.00 44.78 107 GLN A CA 1
ATOM 897 C C . GLN A 1 107 ? 15.627 8.936 -18.522 1.00 44.78 107 GLN A C 1
ATOM 899 O O . GLN A 1 107 ? 15.681 9.612 -17.494 1.00 44.78 107 GLN A O 1
ATOM 904 N N . GLN A 1 108 ? 15.293 7.643 -18.538 1.00 48.09 108 GLN A N 1
ATOM 905 C CA . GLN A 1 108 ? 15.250 6.832 -17.326 1.00 48.09 108 GLN A CA 1
ATOM 906 C C . GLN A 1 108 ? 16.567 7.053 -16.564 1.00 48.09 108 GLN A C 1
ATOM 908 O O . GLN A 1 108 ? 17.630 7.025 -17.201 1.00 48.09 108 GLN A O 1
ATOM 913 N N . PRO A 1 109 ? 16.543 7.289 -15.240 1.00 49.12 109 PRO A N 1
ATOM 914 C CA . PRO A 1 109 ? 17.767 7.394 -14.464 1.00 49.12 109 PRO A CA 1
ATOM 915 C C . PRO A 1 109 ? 18.610 6.140 -14.706 1.00 49.12 109 PRO A C 1
ATOM 917 O O . PRO A 1 109 ? 18.158 5.027 -14.458 1.00 49.12 109 PRO A O 1
ATOM 920 N N . VAL A 1 110 ? 19.842 6.310 -15.195 1.00 41.81 110 VAL A N 1
ATOM 921 C CA . VAL A 1 110 ? 20.691 5.222 -15.743 1.00 41.81 110 VAL A CA 1
ATOM 922 C C . VAL A 1 110 ? 21.041 4.132 -14.703 1.00 41.81 110 VAL A C 1
ATOM 924 O O . VAL A 1 110 ? 21.641 3.109 -15.028 1.00 41.81 110 VAL A O 1
ATOM 927 N N . HIS A 1 111 ? 20.634 4.328 -13.446 1.00 51.47 111 HIS A N 1
ATOM 928 C CA . HIS A 1 111 ? 20.890 3.466 -12.299 1.00 51.47 111 HIS A CA 1
ATOM 929 C C . HIS A 1 111 ? 19.632 3.219 -11.436 1.00 51.47 111 HIS A C 1
ATOM 931 O O . HIS A 1 111 ? 19.724 3.212 -10.208 1.00 51.47 111 HIS A O 1
ATOM 937 N N . THR A 1 112 ? 18.445 3.014 -12.028 1.00 64.06 112 THR A N 1
ATOM 938 C CA . THR A 1 112 ? 17.291 2.524 -11.250 1.00 64.06 112 THR A CA 1
ATOM 939 C C . THR A 1 112 ? 17.543 1.099 -10.743 1.00 64.06 112 THR A C 1
ATOM 941 O O . THR A 1 112 ? 17.689 0.148 -11.506 1.00 64.06 112 THR A O 1
ATOM 944 N N . LEU A 1 113 ? 17.539 0.933 -9.418 1.00 87.50 113 LEU A N 1
ATOM 945 C CA . LEU A 1 113 ? 17.642 -0.367 -8.735 1.00 87.50 113 LEU A CA 1
ATOM 946 C C . LEU A 1 113 ? 16.447 -1.304 -9.029 1.00 87.50 113 LEU A C 1
ATOM 948 O O . LEU A 1 113 ? 16.525 -2.526 -8.852 1.00 87.50 113 LEU A O 1
ATOM 952 N N . LEU A 1 114 ? 15.340 -0.704 -9.475 1.00 92.81 114 LEU A N 1
ATOM 953 C CA . LEU A 1 114 ? 14.121 -1.349 -9.942 1.00 92.81 114 LEU A CA 1
ATOM 954 C C . LEU A 1 114 ? 14.147 -1.446 -11.473 1.00 92.81 114 LEU A C 1
ATOM 956 O O . LEU A 1 114 ? 14.277 -0.433 -12.161 1.00 92.81 114 LEU A O 1
ATOM 960 N N . ARG A 1 115 ? 13.976 -2.664 -11.992 1.00 92.81 115 ARG A N 1
ATOM 961 C CA . ARG A 1 115 ? 13.638 -2.947 -13.396 1.00 92.81 115 ARG A CA 1
ATOM 962 C C . ARG A 1 115 ? 12.108 -2.946 -13.578 1.00 92.81 115 ARG A C 1
ATOM 964 O O . ARG A 1 115 ? 11.394 -3.101 -12.583 1.00 92.81 115 ARG A O 1
ATOM 971 N N . PRO A 1 116 ? 11.568 -2.870 -14.807 1.00 94.38 116 PRO A N 1
ATOM 972 C CA . PRO A 1 116 ? 10.121 -2.902 -15.060 1.00 94.38 116 PRO A CA 1
ATOM 973 C C . PRO A 1 116 ? 9.392 -4.100 -14.432 1.00 94.38 116 PRO A C 1
ATOM 975 O O . PRO A 1 116 ? 8.310 -3.937 -13.873 1.00 94.38 116 PRO A O 1
ATOM 978 N N . LEU A 1 117 ? 10.006 -5.291 -14.411 1.00 94.88 117 LEU A N 1
ATOM 979 C CA . LEU A 1 117 ? 9.428 -6.464 -13.736 1.00 94.88 117 LEU A CA 1
ATOM 980 C C . LEU A 1 117 ? 9.288 -6.257 -12.217 1.00 94.88 117 LEU A C 1
ATOM 982 O O . LEU A 1 117 ? 8.376 -6.792 -11.593 1.00 94.88 117 LEU A O 1
ATOM 986 N N . ASN A 1 118 ? 10.168 -5.454 -11.616 1.00 95.94 118 ASN A N 1
ATOM 987 C CA . ASN A 1 118 ? 10.137 -5.128 -10.191 1.00 95.94 118 ASN A CA 1
ATOM 988 C C . ASN A 1 118 ? 9.063 -4.072 -9.882 1.00 95.94 118 ASN A C 1
ATOM 990 O O . ASN A 1 118 ? 8.387 -4.183 -8.865 1.00 95.94 118 ASN A O 1
ATOM 994 N N . VAL A 1 119 ? 8.863 -3.106 -10.788 1.00 97.31 119 VAL A N 1
ATOM 995 C CA . VAL A 1 119 ? 7.737 -2.151 -10.769 1.00 97.31 119 VAL A CA 1
ATOM 996 C C . VAL A 1 119 ? 6.405 -2.906 -10.822 1.00 97.31 119 VAL A C 1
ATOM 998 O O . VAL A 1 119 ? 5.553 -2.708 -9.960 1.00 97.31 119 VAL A O 1
ATOM 1001 N N . PHE A 1 120 ? 6.246 -3.824 -11.780 1.00 97.75 120 PHE A N 1
ATOM 1002 C CA . PHE A 1 120 ? 5.036 -4.637 -11.927 1.00 97.75 120 PHE A CA 1
ATOM 1003 C C . PHE A 1 120 ? 4.782 -5.546 -10.711 1.00 97.75 120 PHE A C 1
ATOM 1005 O O . PHE A 1 120 ? 3.678 -5.546 -10.168 1.00 97.75 120 PHE A O 1
ATOM 1012 N N . ALA A 1 121 ? 5.810 -6.249 -10.220 1.00 98.00 121 ALA A N 1
ATOM 1013 C CA . ALA A 1 121 ? 5.718 -7.076 -9.013 1.00 98.00 121 ALA A CA 1
ATOM 1014 C C . ALA A 1 121 ? 5.314 -6.272 -7.764 1.00 98.00 121 ALA A C 1
ATOM 1016 O O . ALA A 1 121 ? 4.552 -6.767 -6.935 1.00 98.00 121 ALA A O 1
ATOM 1017 N N . LEU A 1 122 ? 5.789 -5.029 -7.628 1.00 98.75 122 LEU A N 1
ATOM 1018 C CA . LEU A 1 122 ? 5.429 -4.169 -6.502 1.00 98.75 122 LEU A CA 1
ATOM 1019 C C . LEU A 1 122 ? 3.983 -3.657 -6.600 1.00 98.75 122 LEU A C 1
ATOM 1021 O O . LEU A 1 122 ? 3.290 -3.629 -5.591 1.00 98.75 122 LEU A O 1
ATOM 1025 N N . LEU A 1 123 ? 3.487 -3.323 -7.797 1.00 98.75 123 LEU A N 1
ATOM 1026 C CA . LEU A 1 123 ? 2.072 -2.966 -7.986 1.00 98.75 123 LEU A CA 1
ATOM 1027 C C . LEU A 1 123 ? 1.133 -4.150 -7.715 1.00 98.75 123 LEU A C 1
ATOM 1029 O O . LEU A 1 123 ? 0.096 -3.973 -7.077 1.00 98.75 123 LEU A O 1
ATOM 1033 N N . LEU A 1 124 ? 1.520 -5.363 -8.128 1.00 98.56 124 LEU A N 1
ATOM 1034 C CA . LEU A 1 124 ? 0.821 -6.595 -7.755 1.00 98.56 124 LEU A CA 1
ATOM 1035 C C . LEU A 1 124 ? 0.787 -6.781 -6.229 1.00 98.56 124 LEU A C 1
ATOM 1037 O O . LEU A 1 124 ? -0.280 -7.028 -5.676 1.00 98.56 124 LEU A O 1
ATOM 1041 N N . ALA A 1 125 ? 1.914 -6.590 -5.536 1.00 98.75 125 ALA A N 1
ATOM 1042 C CA . ALA A 1 125 ? 1.943 -6.621 -4.073 1.00 98.75 125 ALA A CA 1
ATOM 1043 C C . ALA A 1 125 ? 0.978 -5.592 -3.458 1.00 98.75 125 ALA A C 1
ATOM 1045 O O . ALA A 1 125 ? 0.218 -5.926 -2.555 1.00 98.75 125 ALA A O 1
ATOM 1046 N N . SER A 1 126 ? 0.957 -4.363 -3.979 1.00 98.81 126 SER A N 1
ATOM 1047 C CA . SER A 1 126 ? 0.143 -3.269 -3.443 1.00 98.81 126 SER A CA 1
ATOM 1048 C C . SER A 1 126 ? -1.365 -3.448 -3.621 1.00 98.81 126 SER A C 1
ATOM 1050 O O . SER A 1 126 ? -2.104 -3.070 -2.717 1.00 98.81 126 SER A O 1
ATOM 1052 N N . ILE A 1 127 ? -1.846 -4.055 -4.713 1.00 98.75 127 ILE A N 1
ATOM 1053 C CA . ILE A 1 127 ? -3.281 -4.395 -4.844 1.00 98.75 127 ILE A CA 1
ATOM 1054 C C . ILE A 1 127 ? -3.658 -5.687 -4.090 1.00 98.75 127 ILE A C 1
ATOM 1056 O O . ILE A 1 127 ? -4.837 -5.943 -3.871 1.00 98.75 127 ILE A O 1
ATOM 1060 N N . GLY A 1 128 ? -2.664 -6.499 -3.708 1.00 98.44 128 GLY A N 1
ATOM 1061 C CA . GLY A 1 128 ? -2.841 -7.810 -3.077 1.00 98.44 128 GLY A CA 1
ATOM 1062 C C . GLY A 1 128 ? -2.578 -7.884 -1.566 1.00 98.44 128 GLY A C 1
ATOM 1063 O O . GLY A 1 128 ? -2.821 -8.929 -0.965 1.00 98.44 128 GLY A O 1
ATOM 1064 N N . HIS A 1 129 ? -2.055 -6.822 -0.944 1.00 98.75 129 HIS A N 1
ATOM 1065 C CA . HIS A 1 129 ? -1.446 -6.892 0.395 1.00 98.75 129 HIS A CA 1
ATOM 1066 C C . HIS A 1 129 ? -2.391 -7.258 1.548 1.00 98.75 129 HIS A C 1
ATOM 1068 O O . HIS A 1 129 ? -1.914 -7.785 2.546 1.00 98.75 129 HIS A O 1
ATOM 1074 N N . ASP A 1 130 ? -3.694 -7.039 1.368 1.00 98.75 130 ASP A N 1
ATOM 1075 C CA . ASP A 1 130 ? -4.759 -7.203 2.372 1.00 98.75 130 ASP A CA 1
ATOM 1076 C C . ASP A 1 130 ? -5.861 -8.183 1.903 1.00 98.75 130 ASP A C 1
ATOM 1078 O O . ASP A 1 130 ? -6.983 -8.196 2.418 1.00 98.75 130 ASP A O 1
ATOM 1082 N N . VAL A 1 131 ? -5.577 -9.005 0.886 1.00 98.12 131 VAL A N 1
ATOM 1083 C CA . VAL A 1 131 ? -6.539 -9.951 0.290 1.00 98.12 131 VAL A CA 1
ATOM 1084 C C . VAL A 1 131 ? -7.165 -10.852 1.364 1.00 98.12 131 VAL A C 1
ATOM 1086 O O . VAL A 1 131 ? -6.477 -11.617 2.043 1.00 98.12 131 VAL A O 1
ATOM 1089 N N . GLY A 1 132 ? -8.487 -10.761 1.528 1.00 96.88 132 GLY A N 1
ATOM 1090 C CA . GLY A 1 132 ? -9.242 -11.482 2.553 1.00 96.88 132 GLY A CA 1
ATOM 1091 C C . GLY A 1 132 ? -9.201 -10.891 3.972 1.00 96.88 132 GLY A C 1
ATOM 1092 O O . GLY A 1 132 ? -9.609 -11.596 4.897 1.00 96.88 132 GLY A O 1
ATOM 1093 N N . HIS A 1 133 ? -8.729 -9.651 4.191 1.00 98.38 133 HIS A N 1
ATOM 1094 C CA . HIS A 1 133 ? -8.599 -9.063 5.538 1.00 98.38 133 HIS A CA 1
ATOM 1095 C C . HIS A 1 133 ? -9.891 -9.201 6.376 1.00 98.38 133 HIS A C 1
ATOM 1097 O O . HIS A 1 133 ? -10.967 -8.807 5.913 1.00 98.38 133 HIS A O 1
ATOM 1103 N N . PRO A 1 134 ? -9.840 -9.763 7.601 1.00 97.56 134 PRO A N 1
ATOM 1104 C CA . PRO A 1 134 ? -11.034 -10.144 8.365 1.00 97.56 134 PRO A CA 1
ATOM 1105 C C . PRO A 1 134 ? -11.656 -9.009 9.198 1.00 97.56 134 PRO A C 1
ATOM 1107 O O . PRO A 1 134 ? -12.579 -9.268 9.969 1.00 97.56 134 PRO A O 1
ATOM 1110 N N . GLY A 1 135 ? -11.141 -7.780 9.097 1.00 97.44 135 GLY A N 1
ATOM 1111 C CA . GLY A 1 135 ? -11.594 -6.639 9.903 1.00 97.44 135 GLY A CA 1
ATOM 1112 C C . GLY A 1 135 ? -11.022 -6.604 11.329 1.00 97.44 135 GLY A C 1
ATOM 1113 O O . GLY A 1 135 ? -11.543 -5.897 12.189 1.00 97.44 135 GLY A O 1
ATOM 1114 N N . VAL A 1 136 ? -9.991 -7.411 11.608 1.00 97.44 136 VAL A N 1
ATOM 1115 C CA . VAL A 1 136 ? -9.352 -7.568 12.927 1.00 97.44 136 VAL A CA 1
ATOM 1116 C C . VAL A 1 136 ? -7.852 -7.823 12.773 1.00 97.44 136 VAL A C 1
ATOM 1118 O O . VAL A 1 136 ? -7.434 -8.467 11.817 1.00 97.44 136 VAL A O 1
ATOM 1121 N N . ASN A 1 137 ? -7.045 -7.355 13.726 1.00 97.75 137 ASN A N 1
ATOM 1122 C CA . ASN A 1 137 ? -5.580 -7.381 13.650 1.00 97.75 137 ASN A CA 1
ATOM 1123 C C . ASN A 1 137 ? -4.919 -8.696 14.131 1.00 97.75 137 ASN A C 1
ATOM 1125 O O . ASN A 1 137 ? -5.536 -9.541 14.782 1.00 97.75 137 ASN A O 1
ATOM 1129 N N . ASN A 1 138 ? -3.610 -8.841 13.871 1.00 97.81 138 ASN A N 1
ATOM 1130 C CA . ASN A 1 138 ? -2.798 -10.003 14.272 1.00 97.81 138 ASN A CA 1
ATOM 1131 C C . ASN A 1 138 ? -2.955 -10.380 15.761 1.00 97.81 138 ASN A C 1
ATOM 1133 O O . ASN A 1 138 ? -3.057 -11.559 16.099 1.00 97.81 138 ASN A O 1
ATOM 1137 N N . MET A 1 139 ? -3.034 -9.392 16.659 1.00 96.88 139 MET A N 1
ATOM 1138 C CA . MET A 1 139 ? -3.190 -9.625 18.101 1.00 96.88 139 MET A CA 1
ATOM 1139 C C . MET A 1 139 ? -4.529 -10.307 18.434 1.00 96.88 139 MET A C 1
ATOM 1141 O O . MET A 1 139 ? -4.573 -11.203 19.278 1.00 96.88 139 MET A O 1
ATOM 1145 N N . PHE A 1 140 ? -5.615 -9.948 17.744 1.00 97.19 140 PHE A N 1
ATOM 1146 C CA . PHE A 1 140 ? -6.901 -10.639 17.862 1.00 97.19 140 PHE A CA 1
ATOM 1147 C C . PHE A 1 140 ? -6.819 -12.085 17.351 1.00 97.19 140 PHE A C 1
ATOM 1149 O O . PHE A 1 140 ? -7.292 -13.007 18.023 1.00 97.19 140 PHE A O 1
ATOM 1156 N N . MET A 1 141 ? -6.177 -12.298 16.196 1.00 97.69 141 MET A N 1
ATOM 1157 C CA . MET A 1 141 ? -6.028 -13.618 15.562 1.00 97.69 141 MET A CA 1
ATOM 1158 C C . MET A 1 141 ? -5.280 -14.622 16.455 1.00 97.69 141 MET A C 1
ATOM 1160 O O . MET A 1 141 ? -5.650 -15.802 16.494 1.00 97.69 141 MET A O 1
ATOM 1164 N N . VAL A 1 142 ? -4.274 -14.143 17.197 1.00 96.94 142 VAL A N 1
ATOM 1165 C CA . VAL A 1 142 ? -3.508 -14.907 18.198 1.00 96.94 142 VAL A CA 1
ATOM 1166 C C . VAL A 1 142 ? -4.321 -15.122 19.480 1.00 96.94 142 VAL A C 1
ATOM 1168 O O . VAL A 1 142 ? -4.504 -16.261 19.907 1.00 96.94 142 VAL A O 1
ATOM 1171 N N . ASN A 1 143 ? -4.897 -14.065 20.070 1.00 95.62 143 ASN A N 1
ATOM 1172 C CA . ASN A 1 143 ? -5.657 -14.160 21.331 1.00 95.62 143 ASN A CA 1
ATOM 1173 C C . ASN A 1 143 ? -6.902 -15.062 21.241 1.00 95.62 143 ASN A C 1
ATOM 1175 O O . ASN A 1 143 ? -7.335 -15.635 22.243 1.00 95.62 143 ASN A O 1
ATOM 1179 N N . THR A 1 144 ? -7.477 -15.213 20.047 1.00 95.31 144 THR A N 1
ATOM 1180 C CA . THR A 1 144 ? -8.606 -16.123 19.780 1.00 95.31 144 THR A CA 1
ATOM 1181 C C . THR A 1 144 ? -8.173 -17.537 19.369 1.00 95.31 144 THR A C 1
ATOM 1183 O O . THR A 1 144 ? -9.022 -18.428 19.296 1.00 95.31 144 THR A O 1
ATOM 1186 N N . ALA A 1 145 ? -6.868 -17.769 19.171 1.00 95.62 145 ALA A N 1
ATOM 1187 C CA . ALA A 1 145 ? -6.266 -19.010 18.680 1.00 95.62 145 ALA A CA 1
ATOM 1188 C C . ALA A 1 145 ? -6.891 -19.497 17.358 1.00 95.62 145 ALA A C 1
ATOM 1190 O O . ALA A 1 145 ? -7.340 -20.643 17.240 1.00 95.62 145 ALA A O 1
ATOM 1191 N N . THR A 1 146 ? -6.953 -18.603 16.364 1.00 96.00 146 THR A N 1
ATOM 1192 C CA . THR A 1 146 ? -7.462 -18.934 15.023 1.00 96.00 146 THR A CA 1
ATOM 1193 C C . THR A 1 146 ? -6.627 -20.024 14.331 1.00 96.00 146 THR A C 1
ATOM 1195 O O . THR A 1 146 ? -5.428 -20.148 14.595 1.00 96.00 146 THR A O 1
ATOM 1198 N N . PRO A 1 147 ? -7.208 -20.784 13.379 1.00 97.00 147 PRO A N 1
ATOM 1199 C CA . PRO A 1 147 ? -6.451 -21.729 12.556 1.00 97.00 147 PRO A CA 1
ATOM 1200 C C . PRO A 1 147 ? -5.263 -21.089 11.824 1.00 97.00 147 PRO A C 1
ATOM 1202 O O . PRO A 1 147 ? -4.223 -21.729 11.702 1.00 97.00 147 PRO A O 1
ATOM 1205 N N . LEU A 1 148 ? -5.391 -19.828 11.387 1.00 95.69 148 LEU A N 1
ATOM 1206 C CA . LEU A 1 148 ? -4.310 -19.086 10.731 1.00 95.69 148 LEU A CA 1
ATOM 1207 C C . LEU A 1 148 ? -3.178 -18.738 11.709 1.00 95.69 148 LEU A C 1
ATOM 1209 O O . LEU A 1 148 ? -2.018 -18.958 11.376 1.00 95.69 148 LEU A O 1
ATOM 1213 N N . ALA A 1 149 ? -3.483 -18.281 12.930 1.00 97.38 149 ALA A N 1
ATOM 1214 C CA . ALA A 1 149 ? -2.453 -18.011 13.940 1.00 97.38 149 ALA A CA 1
ATOM 1215 C C . ALA A 1 149 ? -1.658 -19.277 14.298 1.00 97.38 149 ALA A C 1
ATOM 1217 O O . ALA A 1 149 ? -0.428 -19.256 14.321 1.00 97.38 149 ALA A O 1
ATOM 1218 N N . ILE A 1 150 ? -2.351 -20.412 14.443 1.00 96.25 150 ILE A N 1
ATOM 1219 C CA . ILE A 1 150 ? -1.724 -21.724 14.659 1.00 96.25 150 ILE A CA 1
ATOM 1220 C C . ILE A 1 150 ? -0.854 -22.132 13.453 1.00 96.25 150 ILE A C 1
ATOM 1222 O O . ILE A 1 150 ? 0.257 -22.622 13.642 1.00 96.25 150 ILE A O 1
ATOM 1226 N N . LEU A 1 151 ? -1.329 -21.921 12.219 1.00 96.81 151 LEU A N 1
ATOM 1227 C CA . LEU A 1 151 ? -0.604 -22.262 10.987 1.00 96.81 151 LEU A CA 1
ATOM 1228 C C . LEU A 1 151 ? 0.684 -21.439 10.816 1.00 96.81 151 LEU A C 1
ATOM 1230 O O . LEU A 1 151 ? 1.741 -21.999 10.526 1.00 96.81 151 LEU A O 1
ATOM 1234 N N . TYR A 1 152 ? 0.610 -20.125 11.032 1.00 97.19 152 TYR A N 1
ATOM 1235 C CA . TYR A 1 152 ? 1.744 -19.201 10.902 1.00 97.19 152 TYR A CA 1
ATOM 1236 C C . TYR A 1 152 ? 2.552 -19.030 12.201 1.00 97.19 152 TYR A C 1
ATOM 1238 O O . TYR A 1 152 ? 3.516 -18.268 12.239 1.00 97.19 152 TYR A O 1
ATOM 1246 N N . ASN A 1 153 ? 2.234 -19.811 13.242 1.00 97.56 153 ASN A N 1
ATOM 1247 C CA . ASN A 1 153 ? 2.944 -19.851 14.526 1.00 97.56 153 ASN A CA 1
ATOM 1248 C C . ASN A 1 153 ? 3.054 -18.454 15.174 1.00 97.56 153 ASN A C 1
ATOM 1250 O O . ASN A 1 153 ? 4.134 -18.038 15.599 1.00 97.56 153 ASN A O 1
ATOM 1254 N N . ASP A 1 154 ? 1.929 -17.732 15.193 1.00 97.69 154 ASP A N 1
ATOM 1255 C CA . ASP A 1 154 ? 1.745 -16.378 15.739 1.00 97.69 154 ASP A CA 1
ATOM 1256 C C . ASP A 1 154 ? 2.618 -15.268 15.102 1.00 97.69 154 ASP A C 1
ATOM 1258 O O . ASP A 1 154 ? 2.719 -14.168 15.646 1.00 97.69 154 ASP A O 1
ATOM 1262 N N . ARG A 1 155 ? 3.240 -15.516 13.937 1.00 96.75 155 ARG A N 1
ATOM 1263 C CA . ARG A 1 155 ? 4.091 -14.549 13.213 1.00 96.75 155 ARG A CA 1
ATOM 1264 C C . ARG A 1 155 ? 3.390 -14.013 11.972 1.00 96.75 155 ARG A C 1
ATOM 1266 O O . ARG A 1 155 ? 3.028 -14.816 11.117 1.00 96.75 155 ARG A O 1
ATOM 1273 N N . SER A 1 156 ? 3.255 -12.685 11.871 1.00 97.25 156 SER A N 1
ATOM 1274 C CA . SER A 1 156 ? 2.736 -11.966 10.691 1.00 97.25 156 SER A CA 1
ATOM 1275 C C . SER A 1 156 ? 1.543 -12.696 10.058 1.00 97.25 156 SER A C 1
ATOM 1277 O O . SER A 1 156 ? 1.592 -13.129 8.905 1.00 97.25 156 SER A O 1
ATOM 1279 N N . VAL A 1 157 ? 0.542 -13.006 10.890 1.00 98.50 157 VAL A N 1
ATOM 1280 C CA . VAL A 1 157 ? -0.465 -14.049 10.627 1.00 98.50 157 VAL A CA 1
ATOM 1281 C C . VAL A 1 157 ? -1.364 -13.660 9.459 1.00 98.50 157 VAL A C 1
ATOM 1283 O O . VAL A 1 157 ? -1.689 -14.500 8.620 1.00 98.50 157 VAL A O 1
ATOM 1286 N N . LEU A 1 158 ? -1.752 -12.389 9.417 1.00 98.56 158 LEU A N 1
ATOM 1287 C CA . LEU A 1 158 ? -2.567 -11.792 8.369 1.00 98.56 158 LEU A CA 1
ATOM 1288 C C . LEU A 1 158 ? -1.750 -11.598 7.095 1.00 98.56 158 LEU A C 1
ATOM 1290 O O . LEU A 1 158 ? -2.130 -12.095 6.045 1.00 98.56 158 LEU A O 1
ATOM 1294 N N . GLU A 1 159 ? -0.565 -11.008 7.193 1.00 98.62 159 GLU A N 1
ATOM 1295 C CA . GLU A 1 159 ? 0.308 -10.697 6.061 1.00 98.62 159 GLU A CA 1
ATOM 1296 C C . GLU A 1 159 ? 0.799 -11.976 5.357 1.00 98.62 159 GLU A C 1
ATOM 1298 O O . GLU A 1 159 ? 0.880 -12.036 4.130 1.00 98.62 159 GLU A O 1
ATOM 1303 N N . SER A 1 160 ? 1.053 -13.050 6.115 1.00 98.38 160 SER A N 1
ATOM 1304 C CA . SER A 1 160 ? 1.369 -14.380 5.572 1.00 98.38 160 SER A CA 1
ATOM 1305 C C . SER A 1 160 ? 0.166 -15.044 4.894 1.00 98.38 160 SER A C 1
ATOM 1307 O O . SER A 1 160 ? 0.342 -15.808 3.940 1.00 98.38 160 SER A O 1
ATOM 1309 N N . PHE A 1 161 ? -1.048 -14.754 5.366 1.00 98.38 161 PHE A N 1
ATOM 1310 C CA . PHE A 1 161 ? -2.302 -15.207 4.769 1.00 98.38 161 PHE A CA 1
ATOM 1311 C C . PHE A 1 161 ? -2.636 -14.423 3.490 1.00 98.38 161 PHE A C 1
ATOM 1313 O O . PHE A 1 161 ? -2.883 -15.057 2.469 1.00 98.38 161 PHE A O 1
ATOM 1320 N N . HIS A 1 162 ? -2.543 -13.089 3.492 1.00 98.31 162 HIS A N 1
ATOM 1321 C CA . HIS A 1 162 ? -2.733 -12.236 2.312 1.00 98.31 162 HIS A CA 1
ATOM 1322 C C . HIS A 1 162 ? -1.732 -12.595 1.215 1.00 98.31 162 HIS A C 1
ATOM 1324 O O . HIS A 1 162 ? -2.117 -12.855 0.080 1.00 98.31 162 HIS A O 1
ATOM 1330 N N . SER A 1 163 ? -0.452 -12.737 1.578 1.00 97.75 163 SER A N 1
ATOM 1331 C CA . SER A 1 163 ? 0.617 -13.172 0.674 1.00 97.75 163 SER A CA 1
ATOM 1332 C C . SER A 1 163 ? 0.340 -14.548 0.049 1.00 97.75 163 SER A C 1
ATOM 1334 O O . SER A 1 163 ? 0.614 -14.759 -1.130 1.00 97.75 163 SER A O 1
ATOM 1336 N N . MET A 1 164 ? -0.254 -15.480 0.803 1.00 96.44 164 MET A N 1
ATOM 1337 C CA . MET A 1 164 ? -0.648 -16.805 0.309 1.00 96.44 164 MET A CA 1
ATOM 1338 C C . MET A 1 164 ? -1.883 -16.742 -0.604 1.00 96.44 164 MET A C 1
ATOM 1340 O O . MET A 1 164 ? -1.838 -17.259 -1.720 1.00 96.44 164 MET A O 1
ATOM 1344 N N . ALA A 1 165 ? -2.955 -16.081 -0.161 1.00 95.88 165 ALA A N 1
ATOM 1345 C CA . ALA A 1 165 ? -4.222 -15.986 -0.882 1.00 95.88 165 ALA A CA 1
ATOM 1346 C C . ALA A 1 165 ? -4.077 -15.192 -2.190 1.00 95.88 165 ALA A C 1
ATOM 1348 O O . ALA A 1 165 ? -4.519 -15.648 -3.244 1.00 95.88 165 ALA A O 1
ATOM 1349 N N . PHE A 1 166 ? -3.362 -14.063 -2.159 1.00 95.75 166 PHE A N 1
ATOM 1350 C CA . PHE A 1 166 ? -3.039 -13.288 -3.354 1.00 95.75 166 PHE A CA 1
ATOM 1351 C C . PHE A 1 166 ? -2.234 -14.105 -4.372 1.00 95.75 166 PHE A C 1
ATOM 1353 O O . PHE A 1 166 ? -2.549 -14.089 -5.562 1.00 95.75 166 PHE A O 1
ATOM 1360 N N . TYR A 1 167 ? -1.227 -14.867 -3.928 1.00 90.00 167 TYR A N 1
ATOM 1361 C CA . TYR A 1 167 ? -0.433 -15.694 -4.842 1.00 90.00 167 TYR A CA 1
ATOM 1362 C C . TYR A 1 167 ? -1.239 -16.865 -5.425 1.00 90.00 167 TYR A C 1
ATOM 1364 O O . TYR A 1 167 ? -0.984 -17.268 -6.559 1.00 90.00 167 TYR A O 1
ATOM 1372 N N . HIS A 1 168 ? -2.228 -17.386 -4.690 1.00 90.75 168 HIS A N 1
ATOM 1373 C CA . HIS A 1 168 ? -3.153 -18.392 -5.211 1.00 90.75 168 HIS A CA 1
ATOM 1374 C C . HIS A 1 168 ? -4.030 -17.830 -6.340 1.00 90.75 168 HIS A C 1
ATOM 1376 O O . HIS A 1 168 ? -4.097 -18.448 -7.405 1.00 90.75 168 HIS A O 1
ATOM 1382 N N . ILE A 1 169 ? -4.613 -16.638 -6.144 1.00 91.44 169 ILE A N 1
ATOM 1383 C CA . ILE A 1 169 ? -5.362 -15.905 -7.181 1.00 91.44 169 ILE A CA 1
ATOM 1384 C C . ILE A 1 169 ? -4.451 -15.661 -8.395 1.00 91.44 169 ILE A C 1
ATOM 1386 O O . ILE A 1 169 ? -4.773 -16.074 -9.506 1.00 91.44 169 ILE A O 1
ATOM 1390 N N . LEU A 1 170 ? -3.257 -15.095 -8.188 1.00 89.69 170 LEU A N 1
ATOM 1391 C CA . LEU A 1 170 ? -2.293 -14.792 -9.256 1.00 89.69 170 LEU A CA 1
ATOM 1392 C C . LEU A 1 170 ? -1.912 -16.022 -10.112 1.00 89.69 170 LEU A C 1
ATOM 1394 O O . LEU A 1 170 ? -1.614 -15.872 -11.297 1.00 89.69 170 LEU A O 1
ATOM 1398 N N . GLN A 1 171 ? -1.959 -17.230 -9.534 1.00 86.44 171 GLN A N 1
ATOM 1399 C CA . GLN A 1 171 ? -1.731 -18.500 -10.232 1.00 86.44 171 GLN A CA 1
ATOM 1400 C C . GLN A 1 171 ? -2.938 -19.022 -11.033 1.00 86.44 171 GLN A C 1
ATOM 1402 O O . GLN A 1 171 ? -2.721 -19.803 -11.959 1.00 86.44 171 GLN A O 1
ATOM 1407 N N . GLN A 1 172 ? -4.177 -18.616 -10.722 1.00 86.62 172 GLN A N 1
ATOM 1408 C CA . GLN A 1 172 ? -5.366 -19.002 -11.507 1.00 86.62 172 GLN A CA 1
ATOM 1409 C C . GLN A 1 172 ? -5.570 -18.130 -12.757 1.00 86.62 172 GLN A C 1
ATOM 1411 O O . GLN A 1 172 ? -6.261 -18.543 -13.686 1.00 86.62 172 GLN A O 1
ATOM 1416 N N . HIS A 1 173 ? -4.973 -16.935 -12.798 1.00 85.88 173 HIS A N 1
ATOM 1417 C CA . HIS A 1 173 ? -5.177 -15.956 -13.871 1.00 85.88 173 HIS A CA 1
ATOM 1418 C C . HIS A 1 173 ? -4.053 -15.940 -14.926 1.00 85.88 173 HIS A C 1
ATOM 1420 O O . HIS A 1 173 ? -3.102 -16.727 -14.922 1.00 85.88 173 HIS A O 1
ATOM 1426 N N . CYS A 1 174 ? -4.159 -14.983 -15.847 1.00 75.31 174 CYS A N 1
ATOM 1427 C CA . CYS A 1 174 ? -3.267 -14.709 -16.975 1.00 75.31 174 CYS A CA 1
ATOM 1428 C C . CYS A 1 174 ? -1.778 -14.462 -16.625 1.00 75.31 174 CYS A C 1
ATOM 1430 O O . CYS A 1 174 ? -0.937 -14.385 -17.519 1.00 75.31 174 CYS A O 1
ATOM 1432 N N . PHE A 1 175 ? -1.423 -14.394 -15.336 1.00 82.50 175 PHE A N 1
ATOM 1433 C CA . PHE A 1 175 ? -0.042 -14.306 -14.838 1.00 82.50 175 PHE A CA 1
ATOM 1434 C C . PHE A 1 175 ? 0.540 -15.660 -14.374 1.00 82.50 175 PHE A C 1
ATOM 1436 O O . PHE A 1 175 ? 1.646 -15.717 -13.829 1.00 82.50 175 PHE A O 1
ATOM 1443 N N . SER A 1 176 ? -0.143 -16.773 -14.658 1.00 74.75 176 SER A N 1
ATOM 1444 C CA . SER A 1 176 ? 0.367 -18.149 -14.500 1.00 74.75 176 SER A CA 1
ATOM 1445 C C . SER A 1 176 ? 1.791 -18.340 -15.060 1.00 74.75 176 SER A C 1
ATOM 1447 O O . SER A 1 176 ? 2.648 -18.929 -14.404 1.00 74.75 176 SER A O 1
ATOM 1449 N N . GLN A 1 177 ? 2.092 -17.748 -16.219 1.00 77.38 177 GLN A N 1
ATOM 1450 C CA . GLN A 1 177 ? 3.404 -17.818 -16.881 1.00 77.38 177 GLN A CA 1
ATOM 1451 C C . GLN A 1 177 ? 4.588 -17.231 -16.083 1.00 77.38 177 GLN A C 1
ATOM 1453 O O . GLN A 1 177 ? 5.704 -17.733 -16.204 1.00 77.38 177 GLN A O 1
ATOM 1458 N N . ILE A 1 178 ? 4.367 -16.210 -15.243 1.00 81.50 178 ILE A N 1
ATOM 1459 C CA . ILE A 1 178 ? 5.400 -15.620 -14.363 1.00 81.50 178 ILE A CA 1
ATOM 1460 C C . ILE A 1 178 ? 5.372 -16.236 -12.950 1.00 81.50 178 ILE A C 1
ATOM 1462 O O . ILE A 1 178 ? 6.311 -16.072 -12.171 1.00 81.50 178 ILE A O 1
ATOM 1466 N N . THR A 1 179 ? 4.329 -17.011 -12.628 1.00 79.56 179 THR A N 1
ATOM 1467 C CA . THR A 1 179 ? 4.156 -17.713 -11.345 1.00 79.56 179 THR A CA 1
ATOM 1468 C C . THR A 1 179 ? 4.441 -19.224 -11.405 1.00 79.56 179 THR A C 1
ATOM 1470 O O . THR A 1 179 ? 4.262 -19.916 -10.397 1.00 79.56 179 THR A O 1
ATOM 1473 N N . ASP A 1 180 ? 4.963 -19.740 -12.526 1.00 77.38 180 ASP A N 1
ATOM 1474 C CA . ASP A 1 180 ? 5.472 -21.113 -12.635 1.00 77.38 180 ASP A CA 1
ATOM 1475 C C . ASP A 1 180 ? 6.964 -21.219 -12.261 1.00 77.38 180 ASP A C 1
ATOM 1477 O O . ASP A 1 180 ? 7.872 -20.958 -13.058 1.00 77.38 180 ASP A O 1
ATOM 1481 N N . ILE A 1 181 ? 7.194 -21.706 -11.039 1.00 74.88 181 ILE A N 1
ATOM 1482 C CA . ILE A 1 181 ? 8.505 -22.023 -10.451 1.00 74.88 181 ILE A CA 1
ATOM 1483 C C . ILE A 1 181 ? 9.386 -22.954 -11.300 1.00 74.88 181 ILE A C 1
ATOM 1485 O O . ILE A 1 181 ? 10.600 -22.983 -11.106 1.00 74.88 181 ILE A O 1
ATOM 1489 N N . ARG A 1 182 ? 8.806 -23.753 -12.204 1.00 72.25 182 ARG A N 1
ATOM 1490 C CA . ARG A 1 182 ? 9.549 -24.734 -13.011 1.00 72.25 182 ARG A CA 1
ATOM 1491 C C . ARG A 1 182 ? 10.110 -24.146 -14.298 1.00 72.25 182 ARG A C 1
ATOM 1493 O O . ARG A 1 182 ? 11.070 -24.701 -14.824 1.00 72.25 182 ARG A O 1
ATOM 1500 N N . ASN A 1 183 ? 9.493 -23.080 -14.806 1.00 68.81 183 ASN A N 1
ATOM 1501 C CA . ASN A 1 183 ? 9.651 -22.657 -16.195 1.00 68.81 183 ASN A CA 1
ATOM 1502 C C . ASN A 1 183 ? 10.089 -21.192 -16.365 1.00 68.81 183 ASN A C 1
ATOM 1504 O O . ASN A 1 183 ? 10.705 -20.886 -17.384 1.00 68.81 183 ASN A O 1
ATOM 1508 N N . HIS A 1 184 ? 9.840 -20.297 -15.398 1.00 79.94 184 HIS A N 1
ATOM 1509 C CA . HIS A 1 184 ? 10.246 -18.890 -15.521 1.00 79.94 184 HIS A CA 1
ATOM 1510 C C . HIS A 1 184 ? 11.530 -18.570 -14.725 1.00 79.94 184 HIS A C 1
ATOM 1512 O O . HIS A 1 184 ? 11.513 -18.658 -13.495 1.00 79.94 184 HIS A O 1
ATOM 1518 N N . PRO A 1 185 ? 12.638 -18.132 -15.362 1.00 83.88 185 PRO A N 1
ATOM 1519 C CA . PRO A 1 185 ? 13.914 -17.917 -14.668 1.00 83.88 185 PRO A CA 1
ATOM 1520 C C . PRO A 1 185 ? 13.840 -16.808 -13.608 1.00 83.88 185 PRO A C 1
ATOM 1522 O O . PRO A 1 185 ? 14.445 -16.921 -12.546 1.00 83.88 185 PRO A O 1
ATOM 1525 N N . GLU A 1 186 ? 13.047 -15.760 -13.850 1.00 88.50 186 GLU A N 1
ATOM 1526 C CA . GLU A 1 186 ? 12.889 -14.646 -12.903 1.00 88.50 186 GLU A CA 1
ATOM 1527 C C . GLU A 1 186 ? 11.831 -14.890 -11.810 1.00 88.50 186 GLU A C 1
ATOM 1529 O O . GLU A 1 186 ? 11.648 -14.024 -10.952 1.00 88.50 186 GLU A O 1
ATOM 1534 N N . TYR A 1 187 ? 11.166 -16.060 -11.792 1.00 90.56 187 TYR A N 1
ATOM 1535 C CA . TYR A 1 187 ? 10.128 -16.406 -10.803 1.00 90.56 187 TYR A CA 1
ATOM 1536 C C . TYR A 1 187 ? 10.580 -16.128 -9.365 1.00 90.56 187 TYR A C 1
ATOM 1538 O O . TYR A 1 187 ? 9.822 -15.579 -8.568 1.00 90.56 187 TYR A O 1
ATOM 1546 N N . ALA A 1 188 ? 11.821 -16.496 -9.030 1.00 91.00 188 ALA A N 1
ATOM 1547 C CA . ALA A 1 188 ? 12.340 -16.371 -7.674 1.00 91.00 188 ALA A CA 1
ATOM 1548 C C . ALA A 1 188 ? 12.380 -14.906 -7.209 1.00 91.00 188 ALA A C 1
ATOM 1550 O O . ALA A 1 188 ? 11.830 -14.596 -6.157 1.00 91.00 188 ALA A O 1
ATOM 1551 N N . SER A 1 189 ? 12.956 -13.998 -8.006 1.00 91.38 189 SER A N 1
ATOM 1552 C CA . SER A 1 189 ? 13.067 -12.577 -7.641 1.00 91.38 189 SER A CA 1
ATOM 1553 C C . SER A 1 189 ? 11.715 -11.851 -7.743 1.00 91.38 189 SER A C 1
ATOM 1555 O O . SER A 1 189 ? 11.378 -11.046 -6.874 1.00 91.38 189 SER A O 1
ATOM 1557 N N . PHE A 1 190 ? 10.882 -12.200 -8.735 1.00 94.56 190 PHE A N 1
ATOM 1558 C CA . PHE A 1 190 ? 9.499 -11.714 -8.854 1.00 94.56 190 PHE A CA 1
ATOM 1559 C C . PHE A 1 190 ? 8.663 -12.066 -7.612 1.00 94.56 190 PHE A C 1
ATOM 1561 O O . PHE A 1 190 ? 8.068 -11.187 -6.984 1.00 94.56 190 PHE A O 1
ATOM 1568 N N . ARG A 1 191 ? 8.690 -13.339 -7.196 1.00 95.25 191 ARG A N 1
ATOM 1569 C CA . ARG A 1 191 ? 8.016 -13.803 -5.980 1.00 95.25 191 ARG A CA 1
ATOM 1570 C C . ARG A 1 191 ? 8.607 -13.178 -4.721 1.00 95.25 191 ARG A C 1
ATOM 1572 O O . ARG A 1 191 ? 7.840 -12.826 -3.831 1.00 95.25 191 ARG A O 1
ATOM 1579 N N . SER A 1 192 ? 9.932 -13.044 -4.625 1.00 96.06 192 SER A N 1
ATOM 1580 C CA . SER A 1 192 ? 10.579 -12.392 -3.480 1.00 96.06 192 SER A CA 1
ATOM 1581 C C . SER A 1 192 ? 10.081 -10.962 -3.297 1.00 96.06 192 SER A C 1
ATOM 1583 O O . SER A 1 192 ? 9.769 -10.591 -2.173 1.00 96.06 192 SER A O 1
ATOM 1585 N N . ILE A 1 193 ? 9.911 -10.187 -4.375 1.00 97.81 193 ILE A N 1
ATOM 1586 C CA . ILE A 1 193 ? 9.343 -8.834 -4.279 1.00 97.81 193 ILE A CA 1
ATOM 1587 C C . ILE A 1 193 ? 7.912 -8.881 -3.745 1.00 97.81 193 ILE A C 1
ATOM 1589 O O . ILE A 1 193 ? 7.648 -8.238 -2.736 1.00 97.81 193 ILE A O 1
ATOM 1593 N N . ILE A 1 194 ? 7.012 -9.672 -4.345 1.00 97.88 194 ILE A N 1
ATOM 1594 C CA . ILE A 1 194 ? 5.613 -9.750 -3.882 1.00 97.88 194 ILE A CA 1
ATOM 1595 C C . ILE A 1 194 ? 5.547 -10.167 -2.407 1.00 97.88 194 ILE A C 1
ATOM 1597 O O . ILE A 1 194 ? 4.937 -9.486 -1.585 1.00 97.88 194 ILE A O 1
ATOM 1601 N N . VAL A 1 195 ? 6.217 -11.263 -2.049 1.00 97.94 195 VAL A N 1
ATOM 1602 C CA . VAL A 1 195 ? 6.122 -11.849 -0.708 1.00 97.94 195 VAL A CA 1
ATOM 1603 C C . VAL A 1 195 ? 6.800 -10.974 0.344 1.00 97.94 195 VAL A C 1
ATOM 1605 O O . VAL A 1 195 ? 6.221 -10.777 1.409 1.00 97.94 195 VAL A O 1
ATOM 1608 N N . SER A 1 196 ? 7.985 -10.417 0.071 1.00 98.12 196 SER A N 1
ATOM 1609 C CA . SER A 1 196 ? 8.670 -9.528 1.017 1.00 98.12 196 SER A CA 1
ATOM 1610 C C . SER A 1 196 ? 8.031 -8.144 1.114 1.00 98.12 196 SER A C 1
ATOM 1612 O O . SER A 1 196 ? 8.127 -7.547 2.178 1.00 98.12 196 SER A O 1
ATOM 1614 N N . SER A 1 197 ? 7.351 -7.645 0.075 1.00 98.69 197 SER A N 1
ATOM 1615 C CA . SER A 1 197 ? 6.563 -6.409 0.166 1.00 98.69 197 SER A CA 1
ATOM 1616 C C . SER A 1 197 ? 5.282 -6.602 0.977 1.00 98.69 197 SER A C 1
ATOM 1618 O O . SER A 1 197 ? 5.015 -5.792 1.859 1.00 98.69 197 SER A O 1
ATOM 1620 N N . ILE A 1 198 ? 4.525 -7.686 0.769 1.00 98.81 198 ILE A N 1
ATOM 1621 C CA . ILE A 1 198 ? 3.323 -7.948 1.581 1.00 98.81 198 ILE A CA 1
ATOM 1622 C C . ILE A 1 198 ? 3.714 -8.201 3.046 1.00 98.81 198 ILE A C 1
ATOM 1624 O O . ILE A 1 198 ? 3.185 -7.542 3.935 1.00 98.81 198 ILE A O 1
ATOM 1628 N N . LEU A 1 199 ? 4.725 -9.040 3.312 1.00 98.50 199 LEU A N 1
ATOM 1629 C CA . LEU A 1 199 ? 5.256 -9.244 4.672 1.00 98.50 199 LEU A CA 1
ATOM 1630 C C . LEU A 1 199 ? 5.937 -7.997 5.269 1.00 98.50 199 LEU A C 1
ATOM 1632 O O . LEU A 1 199 ? 6.216 -7.977 6.466 1.00 98.50 199 LEU A O 1
ATOM 1636 N N . ALA A 1 200 ? 6.222 -6.959 4.474 1.00 98.31 200 ALA A N 1
ATOM 1637 C CA . ALA A 1 200 ? 6.686 -5.683 5.005 1.00 98.31 200 ALA A CA 1
ATOM 1638 C C . ALA A 1 200 ? 5.550 -4.845 5.599 1.00 98.31 200 ALA A C 1
ATOM 1640 O O . ALA A 1 200 ? 5.853 -3.993 6.425 1.00 98.31 200 ALA A O 1
ATOM 1641 N N . THR A 1 201 ? 4.276 -5.044 5.236 1.00 98.56 201 THR A N 1
ATOM 1642 C CA . THR A 1 201 ? 3.161 -4.233 5.779 1.00 98.56 201 THR A CA 1
ATOM 1643 C C . THR A 1 201 ? 3.007 -4.393 7.295 1.00 98.56 201 THR A C 1
ATOM 1645 O O . THR A 1 201 ? 2.790 -3.388 7.972 1.00 98.56 201 THR A O 1
ATOM 1648 N N . ASP A 1 202 ? 3.318 -5.575 7.849 1.00 98.56 202 ASP A N 1
ATOM 1649 C CA . ASP A 1 202 ? 3.284 -5.876 9.289 1.00 98.56 202 ASP A CA 1
ATOM 1650 C C . ASP A 1 202 ? 3.893 -4.739 10.131 1.00 98.56 202 ASP A C 1
ATOM 1652 O O . ASP A 1 202 ? 5.069 -4.354 10.017 1.00 98.56 202 ASP A O 1
ATOM 1656 N N . MET A 1 203 ? 3.048 -4.151 10.974 1.00 97.19 203 MET A N 1
ATOM 1657 C CA . MET A 1 203 ? 3.406 -3.003 11.798 1.00 97.19 203 MET A CA 1
ATOM 1658 C C . MET A 1 203 ? 4.159 -3.386 13.076 1.00 97.19 203 MET A C 1
ATOM 1660 O O . MET A 1 203 ? 4.778 -2.515 13.685 1.00 97.19 203 MET A O 1
ATOM 1664 N N . SER A 1 204 ? 4.214 -4.673 13.438 1.00 97.06 204 SER A N 1
ATOM 1665 C CA . SER A 1 204 ? 5.137 -5.176 14.465 1.00 97.06 204 SER A CA 1
ATOM 1666 C C . SER A 1 204 ? 6.599 -5.155 13.997 1.00 97.06 204 SER A C 1
ATOM 1668 O O . SER A 1 204 ? 7.501 -4.953 14.809 1.00 97.06 204 SER A O 1
ATOM 1670 N N . LEU A 1 205 ? 6.836 -5.252 12.681 1.00 96.31 205 LEU A N 1
ATOM 1671 C CA . LEU A 1 205 ? 8.165 -5.177 12.059 1.00 96.31 205 LEU A CA 1
ATOM 1672 C C . LEU A 1 205 ? 8.587 -3.737 11.695 1.00 96.31 205 LEU A C 1
ATOM 1674 O O . LEU A 1 205 ? 9.657 -3.532 11.119 1.00 96.31 205 LEU A O 1
ATOM 1678 N N . HIS A 1 206 ? 7.768 -2.724 12.009 1.00 97.81 206 HIS A N 1
ATOM 1679 C CA . HIS A 1 206 ? 7.939 -1.354 11.509 1.00 97.81 206 HIS A CA 1
ATOM 1680 C C . HIS A 1 206 ? 9.315 -0.743 11.824 1.00 97.81 206 HIS A C 1
ATOM 1682 O O . HIS A 1 206 ? 10.004 -0.308 10.903 1.00 97.81 206 HIS A O 1
ATOM 1688 N N . ASP A 1 207 ? 9.737 -0.719 13.095 1.00 98.00 207 ASP A N 1
ATOM 1689 C CA . ASP A 1 207 ? 11.023 -0.109 13.477 1.00 98.00 207 ASP A CA 1
ATOM 1690 C C . ASP A 1 207 ? 12.232 -0.891 12.899 1.00 98.00 207 ASP A C 1
ATOM 1692 O O . ASP A 1 207 ? 13.259 -0.283 12.595 1.00 98.00 207 ASP A O 1
ATOM 1696 N N . GLU A 1 208 ? 12.109 -2.206 12.648 1.00 97.81 208 GLU A N 1
ATOM 1697 C CA . GLU A 1 208 ? 13.148 -3.003 11.968 1.00 97.81 208 GLU A CA 1
ATOM 1698 C C . GLU A 1 208 ? 13.298 -2.585 10.495 1.00 97.81 208 GLU A C 1
ATOM 1700 O O . GLU A 1 208 ? 14.414 -2.393 10.009 1.00 97.81 208 GLU A O 1
ATOM 1705 N N . TYR A 1 209 ? 12.182 -2.386 9.783 1.00 97.62 209 TYR A N 1
ATOM 1706 C CA . TYR A 1 209 ? 12.210 -1.858 8.416 1.00 97.62 209 TYR A CA 1
ATOM 1707 C C . TYR A 1 209 ? 12.737 -0.419 8.365 1.00 97.62 209 TYR A C 1
ATOM 1709 O O . TYR A 1 209 ? 13.580 -0.124 7.520 1.00 97.62 209 TYR A O 1
ATOM 1717 N N . VAL A 1 210 ? 12.335 0.458 9.293 1.00 98.56 210 VAL A N 1
ATOM 1718 C CA . VAL A 1 210 ? 12.878 1.828 9.382 1.00 98.56 210 VAL A CA 1
ATOM 1719 C C . VAL A 1 210 ? 14.398 1.818 9.581 1.00 98.56 210 VAL A C 1
ATOM 1721 O O . VAL A 1 210 ? 15.088 2.630 8.963 1.00 98.56 210 VAL A O 1
ATOM 1724 N N . GLN A 1 211 ? 14.946 0.888 10.372 1.00 98.56 211 GLN A N 1
ATOM 1725 C CA . GLN A 1 211 ? 16.398 0.758 10.508 1.00 98.56 211 GLN A CA 1
ATOM 1726 C C . GLN A 1 211 ? 17.059 0.260 9.212 1.00 98.56 211 GLN A C 1
ATOM 1728 O O . GLN A 1 211 ? 17.991 0.905 8.741 1.00 98.56 211 GLN A O 1
ATOM 1733 N N . LYS A 1 212 ? 16.533 -0.793 8.563 1.00 98.25 212 LYS A N 1
ATOM 1734 C CA . LYS A 1 212 ? 17.057 -1.291 7.268 1.00 98.25 212 LYS A CA 1
ATOM 1735 C C . LYS A 1 212 ? 17.126 -0.200 6.192 1.00 98.25 212 LYS A C 1
ATOM 1737 O O . LYS A 1 212 ? 18.084 -0.167 5.418 1.00 98.25 212 LYS A O 1
ATOM 1742 N N . ILE A 1 213 ? 16.124 0.682 6.153 1.00 98.25 213 ILE A N 1
ATOM 1743 C CA . ILE A 1 213 ? 16.040 1.822 5.226 1.00 98.25 213 ILE A CA 1
ATOM 1744 C C . ILE A 1 213 ? 17.114 2.871 5.554 1.00 98.25 213 ILE A C 1
ATOM 1746 O O . ILE A 1 213 ? 17.793 3.357 4.653 1.00 98.25 213 ILE A O 1
ATOM 1750 N N . ARG A 1 214 ? 17.339 3.179 6.838 1.00 98.25 214 ARG A N 1
ATOM 1751 C CA . ARG A 1 214 ? 18.425 4.080 7.269 1.00 98.25 214 ARG A CA 1
ATOM 1752 C C . ARG A 1 214 ? 19.803 3.514 6.948 1.00 98.25 214 ARG A C 1
ATOM 1754 O O . ARG A 1 214 ? 20.652 4.239 6.441 1.00 98.25 214 ARG A O 1
ATOM 1761 N N . ASP A 1 215 ? 20.006 2.218 7.169 1.00 97.88 215 ASP A N 1
ATOM 1762 C CA . ASP A 1 215 ? 21.259 1.549 6.822 1.00 97.88 215 ASP A CA 1
ATOM 1763 C C . ASP A 1 215 ? 21.482 1.547 5.294 1.00 97.88 215 ASP A C 1
ATOM 1765 O O . ASP A 1 215 ? 22.619 1.608 4.831 1.00 97.88 215 ASP A O 1
ATOM 1769 N N . GLN A 1 216 ? 20.408 1.486 4.496 1.00 95.88 216 GLN A N 1
ATOM 1770 C CA . GLN A 1 216 ? 20.456 1.641 3.038 1.00 95.88 216 GLN A CA 1
ATOM 1771 C C . GLN A 1 216 ? 20.832 3.069 2.623 1.00 95.88 216 GLN A C 1
ATOM 1773 O O . GLN A 1 216 ? 21.737 3.233 1.803 1.00 95.88 216 GLN A O 1
ATOM 1778 N N . ALA A 1 217 ? 20.198 4.091 3.208 1.00 95.00 217 ALA A N 1
ATOM 1779 C CA . ALA A 1 217 ? 20.558 5.491 2.977 1.00 95.00 217 ALA A CA 1
ATOM 1780 C C . ALA A 1 217 ? 22.036 5.746 3.314 1.00 95.00 217 ALA A C 1
ATOM 1782 O O . ALA A 1 217 ? 22.742 6.402 2.548 1.00 95.00 217 ALA A O 1
ATOM 1783 N N . GLU A 1 218 ? 22.531 5.162 4.410 1.00 96.19 218 GLU A N 1
ATOM 1784 C CA . GLU A 1 218 ? 23.937 5.248 4.798 1.00 96.19 218 GLU A CA 1
ATOM 1785 C C . GLU A 1 218 ? 24.861 4.586 3.769 1.00 96.19 218 GLU A C 1
ATOM 1787 O O . GLU A 1 218 ? 25.772 5.252 3.288 1.00 96.19 218 GLU A O 1
ATOM 1792 N N . ARG A 1 219 ? 24.593 3.340 3.341 1.00 94.06 219 ARG A N 1
ATOM 1793 C CA . ARG A 1 219 ? 25.407 2.649 2.316 1.00 94.06 219 ARG A CA 1
ATOM 1794 C C . ARG A 1 219 ? 25.452 3.387 0.976 1.00 94.06 219 ARG A C 1
ATOM 1796 O O . ARG A 1 219 ? 26.467 3.346 0.281 1.00 94.06 219 ARG A O 1
ATOM 1803 N N . ILE A 1 220 ? 24.365 4.062 0.600 1.00 90.38 220 ILE A N 1
ATOM 1804 C CA . ILE A 1 220 ? 24.321 4.929 -0.587 1.00 90.38 220 ILE A CA 1
ATOM 1805 C C . ILE A 1 220 ? 25.180 6.182 -0.349 1.00 90.38 220 ILE A C 1
ATOM 1807 O O . ILE A 1 220 ? 25.987 6.550 -1.202 1.00 90.38 220 ILE A O 1
ATOM 1811 N N . ARG A 1 221 ? 25.071 6.806 0.831 1.00 91.94 221 ARG A N 1
ATOM 1812 C CA . ARG A 1 221 ? 25.817 8.014 1.225 1.00 91.94 221 ARG A CA 1
ATOM 1813 C C . ARG A 1 221 ? 27.327 7.788 1.372 1.00 91.94 221 ARG A C 1
ATOM 1815 O O . ARG A 1 221 ? 28.095 8.700 1.070 1.00 91.94 221 ARG A O 1
ATOM 1822 N N . THR A 1 222 ? 27.757 6.614 1.831 1.00 94.88 222 THR A N 1
ATOM 1823 C CA . THR A 1 222 ? 29.173 6.229 1.975 1.00 94.88 222 THR A CA 1
ATOM 1824 C C . THR A 1 222 ? 29.757 5.580 0.717 1.00 94.88 222 THR A C 1
ATOM 1826 O O . THR A 1 222 ? 30.960 5.328 0.668 1.00 94.88 222 THR A O 1
ATOM 1829 N N . ASN A 1 223 ? 28.937 5.360 -0.321 1.00 90.12 223 ASN A N 1
ATOM 1830 C CA . ASN A 1 223 ? 29.308 4.667 -1.559 1.00 90.12 223 ASN A CA 1
ATOM 1831 C C . ASN A 1 223 ? 29.781 3.210 -1.317 1.00 90.12 223 ASN A C 1
ATOM 1833 O O . ASN A 1 223 ? 30.664 2.695 -2.003 1.00 90.12 223 ASN A O 1
ATOM 1837 N N . GLU A 1 224 ? 29.159 2.535 -0.345 1.00 91.38 224 GLU A N 1
ATOM 1838 C CA . GLU A 1 224 ? 29.302 1.098 -0.050 1.00 91.38 224 GLU A CA 1
ATOM 1839 C C . GLU A 1 224 ? 28.373 0.212 -0.904 1.00 91.38 224 GLU A C 1
ATOM 1841 O O . GLU A 1 224 ? 28.371 -1.014 -0.774 1.00 91.38 224 GLU A O 1
ATOM 1846 N N . PHE A 1 225 ? 27.555 0.809 -1.774 1.00 87.94 225 PHE A N 1
ATOM 1847 C CA . PHE A 1 225 ? 26.753 0.084 -2.756 1.00 87.94 225 PHE A CA 1
ATOM 1848 C C . PHE A 1 225 ? 27.595 -0.314 -3.979 1.00 87.94 225 PHE A C 1
ATOM 1850 O O . PHE A 1 225 ? 27.992 0.542 -4.770 1.00 87.94 225 PHE A O 1
ATOM 1857 N N . ASN A 1 226 ? 27.843 -1.615 -4.161 1.00 88.19 226 ASN A N 1
ATOM 1858 C CA . ASN A 1 226 ? 28.464 -2.158 -5.365 1.00 88.19 226 ASN A CA 1
ATOM 1859 C C . ASN A 1 226 ? 27.382 -2.595 -6.376 1.00 88.19 226 ASN A C 1
ATOM 1861 O O . ASN A 1 226 ? 26.767 -3.644 -6.177 1.00 88.19 226 ASN A O 1
ATOM 1865 N N . PRO A 1 227 ? 27.185 -1.882 -7.503 1.00 85.19 227 PRO A N 1
ATOM 1866 C CA . PRO A 1 227 ? 26.183 -2.250 -8.508 1.00 85.19 227 PRO A CA 1
ATOM 1867 C C . PRO A 1 227 ? 26.506 -3.553 -9.265 1.00 85.19 227 PRO A C 1
ATOM 1869 O O . PRO A 1 227 ? 25.677 -4.025 -10.034 1.00 85.19 227 PRO A O 1
ATOM 1872 N N . ASN A 1 228 ? 27.698 -4.132 -9.069 1.00 88.56 228 ASN A N 1
ATOM 1873 C CA . ASN A 1 228 ? 28.102 -5.416 -9.654 1.00 88.56 228 ASN A CA 1
ATOM 1874 C C . ASN A 1 228 ? 27.929 -6.601 -8.682 1.00 88.56 228 ASN A C 1
ATOM 1876 O O . ASN A 1 228 ? 28.205 -7.737 -9.060 1.00 88.56 228 ASN A O 1
ATOM 1880 N N . ASP A 1 229 ? 27.523 -6.357 -7.431 1.00 92.56 229 ASP A N 1
ATOM 1881 C CA . ASP A 1 229 ? 27.148 -7.412 -6.487 1.00 92.56 229 ASP A CA 1
ATOM 1882 C C . ASP A 1 229 ? 25.635 -7.639 -6.591 1.00 92.56 229 ASP A C 1
ATOM 1884 O O . ASP A 1 229 ? 24.830 -6.862 -6.077 1.00 92.56 229 ASP A O 1
ATOM 1888 N N . GLU A 1 230 ? 25.240 -8.700 -7.296 1.00 90.81 230 GLU A N 1
ATOM 1889 C CA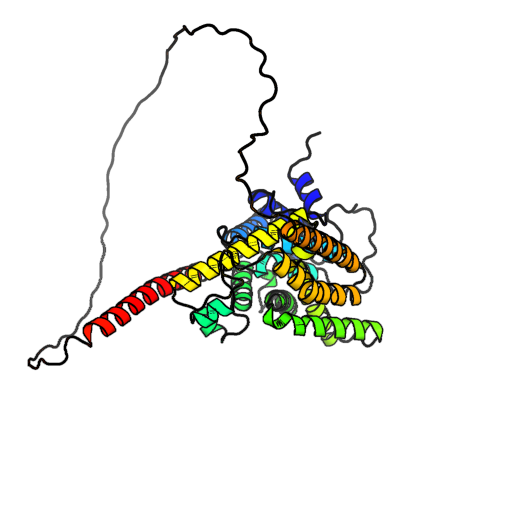 . GLU A 1 230 ? 23.832 -9.027 -7.536 1.00 90.81 230 GLU A CA 1
ATOM 1890 C C . GLU A 1 230 ? 23.067 -9.345 -6.238 1.00 90.81 230 GLU A C 1
ATOM 1892 O O . GLU A 1 230 ? 21.886 -9.010 -6.125 1.00 90.81 230 GLU A O 1
ATOM 1897 N N . VAL A 1 231 ? 23.743 -9.898 -5.223 1.00 93.19 231 VAL A N 1
ATOM 1898 C CA . VAL A 1 231 ? 23.148 -10.220 -3.914 1.00 93.19 231 VAL A CA 1
ATOM 1899 C C . VAL A 1 231 ? 22.934 -8.946 -3.097 1.00 93.19 231 VAL A C 1
ATOM 1901 O O . VAL A 1 231 ? 21.879 -8.775 -2.480 1.00 93.19 231 VAL A O 1
ATOM 1904 N N . GLN A 1 232 ? 23.888 -8.009 -3.130 1.00 93.50 232 GLN A N 1
ATOM 1905 C CA . GLN A 1 232 ? 23.684 -6.671 -2.578 1.00 93.50 232 GLN A CA 1
ATOM 1906 C C . GLN A 1 232 ? 22.547 -5.956 -3.315 1.00 93.50 232 GLN A C 1
ATOM 1908 O O . GLN A 1 232 ? 21.657 -5.414 -2.662 1.00 93.50 232 GLN A O 1
ATOM 1913 N N . CYS A 1 233 ? 22.524 -5.996 -4.649 1.00 92.94 233 CYS A N 1
ATOM 1914 C CA . CYS A 1 233 ? 21.472 -5.378 -5.450 1.00 92.94 233 CYS A CA 1
ATOM 1915 C C . CYS A 1 233 ? 20.085 -5.957 -5.139 1.00 92.94 233 CYS A C 1
ATOM 1917 O O . CYS A 1 233 ? 19.142 -5.186 -4.989 1.00 92.94 233 CYS A O 1
ATOM 1919 N N . GLU A 1 234 ? 19.929 -7.276 -4.988 1.00 94.06 234 GLU A N 1
ATOM 1920 C CA . GLU A 1 234 ? 18.649 -7.860 -4.570 1.00 94.06 234 GLU A CA 1
ATOM 1921 C C . GLU A 1 234 ? 18.267 -7.457 -3.139 1.00 94.06 234 GLU A C 1
ATOM 1923 O O . GLU A 1 234 ? 17.127 -7.047 -2.914 1.00 94.06 234 GLU A O 1
ATOM 1928 N N . ARG A 1 235 ? 19.211 -7.467 -2.186 1.00 95.44 235 ARG A N 1
ATOM 1929 C CA . ARG A 1 235 ? 18.952 -7.001 -0.814 1.00 95.44 235 ARG A CA 1
ATOM 1930 C C . ARG A 1 235 ? 18.472 -5.550 -0.788 1.00 95.44 235 ARG A C 1
ATOM 1932 O O . ARG A 1 235 ? 17.455 -5.260 -0.162 1.00 95.44 235 ARG A O 1
ATOM 1939 N N . GLU A 1 236 ? 19.189 -4.642 -1.450 1.00 95.50 236 GLU A N 1
ATOM 1940 C CA . GLU A 1 236 ? 18.802 -3.230 -1.483 1.00 95.50 236 GLU A CA 1
ATOM 1941 C C . GLU A 1 236 ? 17.447 -3.040 -2.189 1.00 95.50 236 GLU A C 1
ATOM 1943 O O . GLU A 1 236 ? 16.624 -2.244 -1.735 1.00 95.50 236 GLU A O 1
ATOM 1948 N N . ARG A 1 237 ? 17.174 -3.807 -3.254 1.00 96.00 237 ARG A N 1
ATOM 1949 C CA . ARG A 1 237 ? 15.905 -3.768 -3.994 1.00 96.00 237 ARG A CA 1
ATOM 1950 C C . ARG A 1 237 ? 14.722 -4.188 -3.126 1.00 96.00 237 ARG A C 1
ATOM 1952 O O . ARG A 1 237 ? 13.699 -3.514 -3.143 1.00 96.00 237 ARG A O 1
ATOM 1959 N N . LEU A 1 238 ? 14.859 -5.263 -2.349 1.00 97.75 238 LEU A N 1
ATOM 1960 C CA . LEU A 1 238 ? 13.809 -5.730 -1.438 1.00 97.75 238 LEU A CA 1
ATOM 1961 C C . LEU A 1 238 ? 13.571 -4.746 -0.281 1.00 97.75 238 LEU A C 1
ATOM 1963 O O . LEU A 1 238 ? 12.421 -4.535 0.101 1.00 97.75 238 LEU A O 1
ATOM 1967 N N . ILE A 1 239 ? 14.622 -4.085 0.228 1.00 97.88 239 ILE A N 1
ATOM 1968 C CA . ILE A 1 239 ? 14.477 -2.991 1.204 1.00 97.88 239 ILE A CA 1
ATOM 1969 C C . ILE A 1 239 ? 13.690 -1.825 0.587 1.00 97.88 239 ILE A C 1
ATOM 1971 O O . ILE A 1 239 ? 12.733 -1.365 1.203 1.00 97.88 239 ILE A O 1
ATOM 1975 N N . LEU A 1 240 ? 14.026 -1.393 -0.635 1.00 97.62 240 LEU A N 1
ATOM 1976 C CA . LEU A 1 240 ? 13.335 -0.292 -1.316 1.00 97.62 240 LEU A CA 1
ATOM 1977 C C . LEU A 1 240 ? 11.872 -0.638 -1.652 1.00 97.62 240 LEU A C 1
ATOM 1979 O O . LEU A 1 240 ? 10.981 0.166 -1.391 1.00 97.62 240 LEU A O 1
ATOM 1983 N N . CYS A 1 241 ? 11.589 -1.841 -2.160 1.00 98.44 241 CYS A N 1
ATOM 1984 C CA . CYS A 1 241 ? 10.218 -2.303 -2.403 1.00 98.44 241 CYS A CA 1
ATOM 1985 C C . CYS A 1 241 ? 9.385 -2.358 -1.109 1.00 98.44 241 CYS A C 1
ATOM 1987 O O . CYS A 1 241 ? 8.243 -1.898 -1.098 1.00 98.44 241 CYS A O 1
ATOM 1989 N N . GLY A 1 242 ? 9.955 -2.871 -0.012 1.00 98.50 242 GLY A N 1
ATOM 1990 C CA . GLY A 1 242 ? 9.315 -2.878 1.308 1.00 98.50 242 GLY A CA 1
ATOM 1991 C C . GLY A 1 242 ? 9.085 -1.467 1.866 1.00 98.50 242 GLY A C 1
ATOM 1992 O O . GLY A 1 242 ? 8.042 -1.182 2.449 1.00 98.50 242 GLY A O 1
ATOM 1993 N N . ALA A 1 243 ? 10.026 -0.552 1.635 1.00 98.38 243 ALA A N 1
ATOM 1994 C CA . ALA A 1 243 ? 9.917 0.848 2.030 1.00 98.38 243 ALA A CA 1
ATOM 1995 C C . ALA A 1 243 ? 8.780 1.579 1.300 1.00 98.38 243 ALA A C 1
ATOM 1997 O O . ALA A 1 243 ? 7.963 2.250 1.931 1.00 98.38 243 ALA A O 1
ATOM 1998 N N . LEU A 1 244 ? 8.709 1.419 -0.025 1.00 98.69 244 LEU A N 1
ATOM 1999 C CA . LEU A 1 244 ? 7.694 2.050 -0.866 1.00 98.69 244 LEU A CA 1
ATOM 2000 C C . LEU A 1 244 ? 6.284 1.549 -0.534 1.00 98.69 244 LEU A C 1
ATOM 2002 O O . LEU A 1 244 ? 5.385 2.377 -0.397 1.00 98.69 244 LEU A O 1
ATOM 2006 N N . ILE A 1 245 ? 6.087 0.236 -0.333 1.00 98.81 245 ILE A N 1
ATOM 2007 C CA . ILE A 1 245 ? 4.762 -0.294 0.032 1.00 98.81 245 ILE A CA 1
ATOM 2008 C C . ILE A 1 245 ? 4.347 0.108 1.453 1.00 98.81 245 ILE A C 1
ATOM 2010 O O . ILE A 1 245 ? 3.210 0.534 1.622 1.00 98.81 245 ILE A O 1
ATOM 2014 N N . LYS A 1 246 ? 5.247 0.112 2.455 1.00 98.50 246 LYS A N 1
ATOM 2015 C CA . LYS A 1 246 ? 4.902 0.631 3.797 1.00 98.50 246 LYS A CA 1
ATOM 2016 C C . LYS A 1 246 ? 4.535 2.120 3.763 1.00 98.50 246 LYS A C 1
ATOM 2018 O O . LYS A 1 246 ? 3.647 2.542 4.494 1.00 98.50 246 LYS A O 1
ATOM 2023 N N . CYS A 1 247 ? 5.183 2.924 2.917 1.00 98.81 247 CYS A N 1
ATOM 2024 C CA . CYS A 1 247 ? 4.779 4.316 2.688 1.00 98.81 247 CYS A CA 1
ATOM 2025 C C . CYS A 1 247 ? 3.436 4.437 1.943 1.00 98.81 247 CYS A C 1
ATOM 2027 O O . CYS A 1 247 ? 2.740 5.438 2.107 1.00 98.81 247 CYS A O 1
ATOM 2029 N N . ALA A 1 248 ? 3.076 3.463 1.103 1.00 98.88 248 ALA A N 1
ATOM 2030 C CA . ALA A 1 248 ? 1.837 3.471 0.327 1.00 98.88 248 ALA A CA 1
ATOM 2031 C C . ALA A 1 248 ? 0.625 3.041 1.170 1.00 98.88 248 ALA A C 1
ATOM 2033 O O . ALA A 1 248 ? -0.415 3.693 1.111 1.00 98.88 248 ALA A O 1
ATOM 2034 N N . ASP A 1 249 ? 0.801 2.014 1.999 1.00 98.88 249 ASP A N 1
ATOM 2035 C CA . ASP A 1 249 ? -0.115 1.537 3.043 1.00 98.88 249 ASP A CA 1
ATOM 2036 C C . ASP A 1 249 ? -0.569 2.706 3.939 1.00 98.88 249 ASP A C 1
ATOM 2038 O O . ASP A 1 249 ? -1.711 3.171 3.861 1.00 98.88 249 ASP A O 1
ATOM 2042 N N . ILE A 1 250 ? 0.367 3.337 4.659 1.00 98.56 250 ILE A N 1
ATOM 2043 C CA . ILE A 1 250 ? 0.040 4.495 5.505 1.00 98.56 250 ILE A CA 1
ATOM 2044 C C . ILE A 1 250 ? 0.017 5.834 4.739 1.00 98.56 250 ILE A C 1
ATOM 2046 O O . ILE A 1 250 ? 0.133 6.902 5.354 1.00 98.56 250 ILE A O 1
ATOM 2050 N N . SER A 1 251 ? -0.156 5.820 3.408 1.00 98.31 251 SER A N 1
ATOM 2051 C CA . SER A 1 251 ? -0.123 7.033 2.566 1.00 98.31 251 SER A CA 1
ATOM 2052 C C . SER A 1 251 ? -1.171 8.068 2.961 1.00 98.31 251 SER A C 1
ATOM 2054 O O . SER A 1 251 ? -0.916 9.265 2.837 1.00 98.31 251 SER A O 1
ATOM 2056 N N . ASN A 1 252 ? -2.298 7.638 3.542 1.00 95.62 252 ASN A N 1
ATOM 2057 C CA . ASN A 1 252 ? -3.325 8.509 4.119 1.00 95.62 252 ASN A CA 1
ATOM 2058 C C . ASN A 1 252 ? -2.762 9.536 5.125 1.00 95.62 252 ASN A C 1
ATOM 2060 O O . ASN A 1 252 ? -3.337 10.610 5.288 1.00 95.62 252 ASN A O 1
ATOM 2064 N N . CYS A 1 253 ? -1.615 9.272 5.763 1.00 97.75 253 CYS A N 1
ATOM 2065 C CA . CYS A 1 253 ? -0.958 10.233 6.647 1.00 97.75 253 CYS A CA 1
ATOM 2066 C C . CYS A 1 253 ? -0.293 11.403 5.906 1.00 97.75 253 CYS A C 1
ATOM 2068 O O . CYS A 1 253 ? -0.092 12.453 6.521 1.00 97.75 253 CYS A O 1
ATOM 2070 N N . ALA A 1 254 ? -0.004 11.227 4.616 1.00 98.06 254 ALA A N 1
ATOM 2071 C CA . ALA A 1 254 ? 0.603 12.185 3.697 1.00 98.06 254 ALA A CA 1
ATOM 2072 C C . ALA A 1 254 ? -0.342 12.630 2.556 1.00 98.06 254 ALA A C 1
ATOM 2074 O O . ALA A 1 254 ? 0.078 13.391 1.689 1.00 98.06 254 ALA A O 1
ATOM 2075 N N . ARG A 1 255 ? -1.609 12.192 2.529 1.00 97.94 255 ARG A N 1
ATOM 2076 C CA . ARG A 1 255 ? -2.663 12.778 1.673 1.00 97.94 255 ARG A CA 1
ATOM 2077 C C . ARG A 1 255 ? -3.134 14.131 2.258 1.00 97.94 255 ARG A C 1
ATOM 2079 O O . ARG A 1 255 ? -2.930 14.366 3.453 1.00 97.94 255 ARG A O 1
ATOM 2086 N N . PRO A 1 256 ? -3.815 14.999 1.480 1.00 97.88 256 PRO A N 1
ATOM 2087 C CA . PRO A 1 256 ? -4.440 16.220 2.004 1.00 97.88 256 PRO A CA 1
ATOM 2088 C C . PRO A 1 256 ? -5.393 15.958 3.183 1.00 97.88 256 PRO A C 1
ATOM 2090 O O . PRO A 1 256 ? -6.074 14.928 3.223 1.00 97.88 256 PRO A O 1
ATOM 2093 N N . PHE A 1 257 ? -5.488 16.912 4.117 1.00 98.00 257 PHE A N 1
ATOM 2094 C CA . PHE A 1 257 ? -6.138 16.716 5.423 1.00 98.00 257 PHE A CA 1
ATOM 2095 C C . PHE A 1 257 ? -7.588 16.209 5.366 1.00 98.00 257 PHE A C 1
ATOM 2097 O O . PHE A 1 257 ? -7.991 15.397 6.197 1.00 98.00 257 PHE A O 1
ATOM 2104 N N . SER A 1 258 ? -8.374 16.627 4.371 1.00 96.25 258 SER A N 1
ATOM 2105 C CA . SER A 1 258 ? -9.753 16.154 4.167 1.00 96.25 258 SER A CA 1
ATOM 2106 C C . SER A 1 258 ? -9.839 14.646 3.887 1.00 96.25 258 SER A C 1
ATOM 2108 O O . SER A 1 258 ? -10.741 13.981 4.399 1.00 96.25 258 SER A O 1
ATOM 2110 N N . SER A 1 259 ? -8.887 14.098 3.126 1.00 96.56 259 SER A N 1
ATOM 2111 C CA . SER A 1 259 ? -8.748 12.657 2.877 1.00 96.56 259 SER A CA 1
ATOM 2112 C C . SER A 1 259 ? -8.185 11.946 4.111 1.00 96.56 259 SER A C 1
ATOM 2114 O O . SER A 1 259 ? -8.798 11.008 4.624 1.00 96.56 259 SER A O 1
ATOM 2116 N N . ALA A 1 260 ? -7.084 12.469 4.667 1.00 97.50 260 ALA A N 1
ATOM 2117 C CA . ALA A 1 260 ? -6.423 11.923 5.853 1.00 97.50 260 ALA A CA 1
ATOM 2118 C C . ALA A 1 260 ? -7.379 11.773 7.052 1.00 97.50 260 ALA A C 1
ATOM 2120 O O . ALA A 1 260 ? -7.346 10.769 7.765 1.00 97.50 260 ALA A O 1
ATOM 2121 N N . LYS A 1 261 ? -8.267 12.755 7.260 1.00 98.00 261 LYS A N 1
ATOM 2122 C CA . LYS A 1 261 ? -9.286 12.748 8.316 1.00 98.00 261 LYS A CA 1
ATOM 2123 C C . LYS A 1 261 ? -10.370 11.694 8.085 1.00 98.00 261 LYS A C 1
ATOM 2125 O O . LYS A 1 261 ? -10.726 11.005 9.036 1.00 98.00 261 LYS A O 1
ATOM 2130 N N . ARG A 1 262 ? -10.857 11.521 6.848 1.00 98.00 262 ARG A N 1
ATOM 2131 C CA . ARG A 1 262 ? -11.850 10.481 6.515 1.00 98.00 262 ARG A CA 1
ATOM 2132 C C . ARG A 1 262 ? -11.277 9.083 6.727 1.00 98.00 262 ARG A C 1
ATOM 2134 O O . ARG A 1 262 ? -11.901 8.278 7.410 1.00 98.00 262 ARG A O 1
ATOM 2141 N N . TRP A 1 263 ? -10.068 8.817 6.232 1.00 98.19 263 TRP A N 1
ATOM 2142 C CA . TRP A 1 263 ? -9.390 7.539 6.470 1.00 98.19 263 TRP A CA 1
ATOM 2143 C C . TRP A 1 263 ? -9.149 7.262 7.958 1.00 98.19 263 TRP A C 1
ATOM 2145 O O . TRP A 1 263 ? -9.407 6.153 8.418 1.00 98.19 263 TRP A O 1
ATOM 2155 N N . ALA A 1 264 ? -8.750 8.273 8.737 1.00 98.06 264 ALA A N 1
ATOM 2156 C CA . ALA A 1 264 ? -8.606 8.141 10.187 1.00 98.06 264 ALA A CA 1
ATOM 2157 C C . ALA A 1 264 ? -9.930 7.793 10.900 1.00 98.06 264 ALA A C 1
ATOM 2159 O O . ALA A 1 264 ? -9.918 7.036 11.869 1.00 98.06 264 ALA A O 1
ATOM 2160 N N . GLN A 1 265 ? -11.066 8.320 10.426 1.00 97.94 265 GLN A N 1
ATOM 2161 C CA . GLN A 1 265 ? -12.395 7.989 10.953 1.00 97.94 265 GLN A CA 1
ATOM 2162 C C . GLN A 1 265 ? -12.813 6.553 10.601 1.00 97.94 265 GLN A C 1
ATOM 2164 O O . GLN A 1 265 ? -13.334 5.854 11.468 1.00 97.94 265 GLN A O 1
ATOM 2169 N N . TYR A 1 266 ? -12.541 6.092 9.377 1.00 98.25 266 TYR A N 1
ATOM 2170 C CA . TYR A 1 266 ? -12.793 4.703 8.981 1.00 98.25 266 TYR A CA 1
ATOM 2171 C C . TYR A 1 266 ? -11.934 3.707 9.775 1.00 98.25 266 TYR A C 1
ATOM 2173 O O . TYR A 1 266 ? -12.468 2.736 10.303 1.00 98.25 266 TYR A O 1
ATOM 2181 N N . LEU A 1 267 ? -10.635 3.979 9.952 1.00 98.25 267 LEU A N 1
ATOM 2182 C CA . LEU A 1 267 ? -9.746 3.126 10.751 1.00 98.25 267 LEU A CA 1
ATOM 2183 C C . LEU A 1 267 ? -10.202 3.026 12.217 1.00 98.25 267 LEU A C 1
ATOM 2185 O O . LEU A 1 267 ? -10.191 1.944 12.799 1.00 98.25 267 LEU A O 1
ATOM 2189 N N . ALA A 1 268 ? -10.650 4.142 12.802 1.00 98.19 268 ALA A N 1
ATOM 2190 C CA . ALA A 1 268 ? -11.204 4.154 14.153 1.00 98.19 268 ALA A CA 1
ATOM 2191 C C . ALA A 1 268 ? -12.488 3.311 14.266 1.00 98.19 268 ALA A C 1
ATOM 2193 O O . ALA A 1 268 ? -12.636 2.571 15.234 1.00 98.19 268 ALA A O 1
ATOM 2194 N N . GLU A 1 269 ? -13.390 3.370 13.280 1.00 98.31 269 GLU A N 1
ATOM 2195 C CA . GLU A 1 269 ? -14.594 2.529 13.264 1.00 98.31 269 GLU A CA 1
ATOM 2196 C C . GLU A 1 269 ? -14.264 1.035 13.122 1.00 98.31 269 GLU A C 1
ATOM 2198 O O . GLU A 1 269 ? -14.910 0.214 13.768 1.00 98.31 269 GLU A O 1
ATOM 2203 N N . GLU A 1 270 ? -13.231 0.658 12.362 1.00 98.56 270 GLU A N 1
ATOM 2204 C CA . GLU A 1 270 ? -12.801 -0.746 12.288 1.00 98.56 270 GLU A CA 1
ATOM 2205 C C . GLU A 1 270 ? -12.196 -1.233 13.616 1.00 98.56 270 GLU A C 1
ATOM 2207 O O . GLU A 1 270 ? -12.566 -2.300 14.109 1.00 98.56 270 GLU A O 1
ATOM 2212 N N . PHE A 1 271 ? -11.364 -0.417 14.277 1.00 98.31 271 PHE A N 1
ATOM 2213 C CA . PHE A 1 271 ? -10.893 -0.712 15.638 1.00 98.31 271 PHE A CA 1
ATOM 2214 C C . PHE A 1 271 ? -12.054 -0.848 16.634 1.00 98.31 271 PHE A C 1
ATOM 2216 O O . PHE A 1 271 ? -12.005 -1.700 17.522 1.00 98.31 271 PHE A O 1
ATOM 2223 N N . PHE A 1 272 ? -13.116 -0.052 16.480 1.00 98.31 272 PHE A N 1
ATOM 2224 C CA . PHE A 1 272 ? -14.323 -0.170 17.297 1.00 98.31 272 PHE A CA 1
ATOM 2225 C C . PHE A 1 272 ? -15.104 -1.460 17.030 1.00 98.31 272 PHE A C 1
ATOM 2227 O O . PHE A 1 272 ? -15.598 -2.064 17.979 1.00 98.31 272 PHE A O 1
ATOM 2234 N N . GLN A 1 273 ? -15.175 -1.925 15.782 1.00 98.06 273 GLN A N 1
ATOM 2235 C CA . GLN A 1 273 ? -15.808 -3.203 15.438 1.00 98.06 273 GLN A CA 1
ATOM 2236 C C . GLN A 1 273 ? -15.004 -4.399 15.969 1.00 98.06 273 GLN A C 1
ATOM 2238 O O . GLN A 1 273 ? -15.599 -5.323 16.529 1.00 98.06 273 GLN A O 1
ATOM 2243 N N . GLN A 1 274 ? -13.664 -4.347 15.9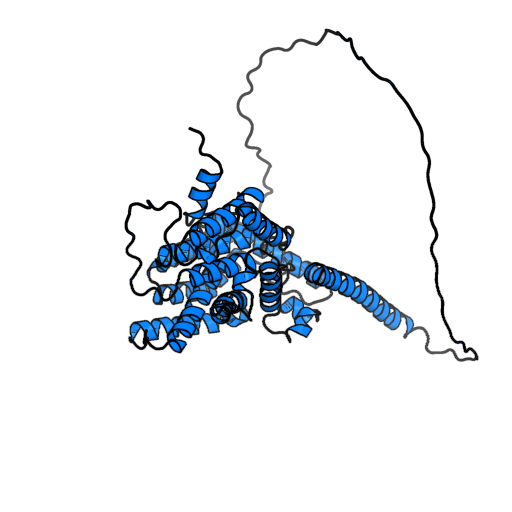19 1.00 97.88 274 GLN A N 1
ATOM 2244 C CA . GLN A 1 274 ? -12.820 -5.305 16.641 1.00 97.88 274 GLN A CA 1
ATOM 2245 C C . GLN A 1 274 ? -13.106 -5.261 18.153 1.00 97.88 274 GLN A C 1
ATOM 2247 O O . GLN A 1 274 ? -13.263 -6.309 18.775 1.00 97.88 274 GLN A O 1
ATOM 2252 N N . GLY A 1 275 ? -13.205 -4.071 18.753 1.00 97.94 275 GLY A N 1
ATOM 2253 C CA . GLY A 1 275 ? -13.448 -3.912 20.190 1.00 97.94 275 GLY A CA 1
ATOM 2254 C C . GLY A 1 275 ? -14.827 -4.372 20.662 1.00 97.94 275 GLY A C 1
ATOM 2255 O O . GLY A 1 275 ? -14.950 -4.911 21.762 1.00 97.94 275 GLY A O 1
ATOM 2256 N N . ASP A 1 276 ? -15.865 -4.209 19.843 1.00 97.38 276 ASP A N 1
ATOM 2257 C CA . ASP A 1 276 ? -17.192 -4.769 20.109 1.00 97.38 276 ASP A CA 1
ATOM 2258 C C . ASP A 1 276 ? -17.146 -6.308 20.073 1.00 97.38 276 ASP A C 1
ATOM 2260 O O . ASP A 1 276 ? -17.650 -6.969 20.984 1.00 97.38 276 ASP A O 1
ATOM 2264 N N . LEU A 1 277 ? -16.454 -6.891 19.087 1.00 96.00 277 LEU A N 1
ATOM 2265 C CA . LEU A 1 277 ? -16.261 -8.339 18.981 1.00 96.00 277 LEU A CA 1
ATOM 2266 C C . LEU A 1 277 ? -15.396 -8.910 20.124 1.00 96.00 277 LEU A C 1
ATOM 2268 O O . LEU A 1 277 ? -15.682 -9.991 20.643 1.00 96.00 277 LEU A O 1
ATOM 2272 N N . GLU A 1 278 ? -14.378 -8.174 20.579 1.00 97.25 278 GLU A N 1
ATOM 2273 C CA . GLU A 1 278 ? -13.600 -8.500 21.782 1.00 97.25 278 GLU A CA 1
ATOM 2274 C C . GLU A 1 278 ? -14.512 -8.592 23.022 1.00 97.25 278 GLU A C 1
ATOM 2276 O O . GLU A 1 278 ? -14.372 -9.534 23.807 1.00 97.25 278 GLU A O 1
ATOM 2281 N N . LYS A 1 279 ? -15.508 -7.701 23.164 1.00 96.12 279 LYS A N 1
ATOM 2282 C CA . LYS A 1 279 ? -16.514 -7.769 24.246 1.00 96.12 279 LYS A CA 1
ATOM 2283 C C . LYS A 1 279 ? -17.423 -8.987 24.118 1.00 96.12 279 LYS A C 1
ATOM 2285 O O . LYS A 1 279 ? -17.632 -9.678 25.115 1.00 96.12 279 LYS A O 1
ATOM 2290 N N . GLU A 1 280 ? -17.947 -9.272 22.924 1.00 95.69 280 GLU A N 1
ATOM 2291 C CA . GLU A 1 280 ? -18.821 -10.435 22.690 1.00 95.69 280 GLU A CA 1
ATOM 2292 C C . GLU A 1 280 ? -18.126 -11.770 23.002 1.00 95.69 280 GLU A C 1
ATOM 2294 O O . GLU A 1 280 ? -18.753 -12.699 23.518 1.00 95.69 280 GLU A O 1
ATOM 2299 N N . LEU A 1 281 ? -16.820 -11.859 22.735 1.00 93.62 281 LEU A N 1
ATOM 2300 C CA . LEU A 1 281 ? -15.999 -13.037 23.023 1.00 93.62 281 LEU A CA 1
ATOM 2301 C C . LEU A 1 281 ? -15.492 -13.104 24.478 1.00 93.62 281 LEU A C 1
ATOM 2303 O O . LEU A 1 281 ? -14.887 -14.108 24.863 1.00 93.62 281 LEU A O 1
ATOM 2307 N N . GLY A 1 282 ? -15.753 -12.079 25.298 1.00 94.94 282 GLY A N 1
ATOM 2308 C CA . GLY A 1 282 ? -15.306 -12.003 26.694 1.00 94.94 282 GLY A CA 1
ATOM 2309 C C . GLY A 1 282 ? -13.804 -11.742 26.857 1.00 94.94 282 GLY A C 1
ATOM 2310 O O . GLY A 1 282 ? -13.216 -12.159 27.857 1.00 94.94 282 GLY A O 1
ATOM 2311 N N . LEU A 1 283 ? -13.178 -11.098 25.871 1.00 94.19 283 LEU A N 1
ATOM 2312 C CA . LEU A 1 283 ? -11.767 -10.713 25.870 1.00 94.19 283 LEU A CA 1
ATOM 2313 C C . LEU A 1 283 ? -11.562 -9.339 26.532 1.00 94.19 283 LEU A C 1
ATOM 2315 O O . LEU A 1 283 ? -12.505 -8.585 26.779 1.00 94.19 283 LEU A O 1
ATOM 2319 N N . SER A 1 284 ? -10.303 -9.002 26.820 1.00 92.88 284 SER A N 1
ATOM 2320 C CA . SER A 1 284 ? -9.936 -7.650 27.250 1.00 92.88 284 SER A CA 1
ATOM 2321 C C . SER A 1 284 ? -9.832 -6.733 26.034 1.00 92.88 284 SER A C 1
ATOM 2323 O O . SER A 1 284 ? -9.038 -6.997 25.137 1.00 92.88 284 SER A O 1
ATOM 2325 N N . VAL A 1 285 ? -10.590 -5.638 26.041 1.00 94.50 285 VAL A N 1
ATOM 2326 C CA . VAL A 1 285 ? -10.599 -4.629 24.972 1.00 94.50 285 VAL A CA 1
ATOM 2327 C C . VAL A 1 285 ? -9.490 -3.612 25.219 1.00 94.50 285 VAL A C 1
ATOM 2329 O O . VAL A 1 285 ? -9.347 -3.104 26.335 1.00 94.50 285 VAL A O 1
ATOM 2332 N N . MET A 1 286 ? -8.721 -3.272 24.187 1.00 91.44 286 MET A N 1
ATOM 2333 C CA . MET A 1 286 ? -7.748 -2.178 24.279 1.00 91.44 286 MET A CA 1
ATOM 2334 C C . MET A 1 286 ? -8.467 -0.816 24.245 1.00 91.44 286 MET A C 1
ATOM 2336 O O . MET A 1 286 ? -9.401 -0.661 23.464 1.00 91.44 286 MET A O 1
ATOM 2340 N N . PRO A 1 287 ? -8.034 0.222 24.993 1.00 91.56 287 PRO A N 1
ATOM 2341 C CA . PRO A 1 287 ? -8.706 1.531 24.987 1.00 91.56 287 PRO A CA 1
ATOM 2342 C C . PRO A 1 287 ? -8.818 2.201 23.606 1.00 91.56 287 PRO A C 1
ATOM 2344 O O . PRO A 1 287 ? -9.710 3.016 23.399 1.00 91.56 287 PRO A O 1
ATOM 2347 N N . MET A 1 288 ? -7.937 1.841 22.664 1.00 92.62 288 MET A N 1
ATOM 2348 C CA . MET A 1 288 ? -7.994 2.264 21.259 1.00 92.62 288 MET A CA 1
ATOM 2349 C C . MET A 1 288 ? -9.147 1.604 20.483 1.00 92.62 288 MET A C 1
ATOM 2351 O O . MET A 1 288 ? -9.745 2.242 19.626 1.00 92.62 288 MET A O 1
ATOM 2355 N N . ASN A 1 289 ? -9.491 0.361 20.826 1.00 94.94 289 ASN A N 1
ATOM 2356 C CA . ASN A 1 289 ? -10.594 -0.395 20.235 1.00 94.94 289 ASN A CA 1
ATOM 2357 C C . ASN A 1 289 ? -11.946 -0.050 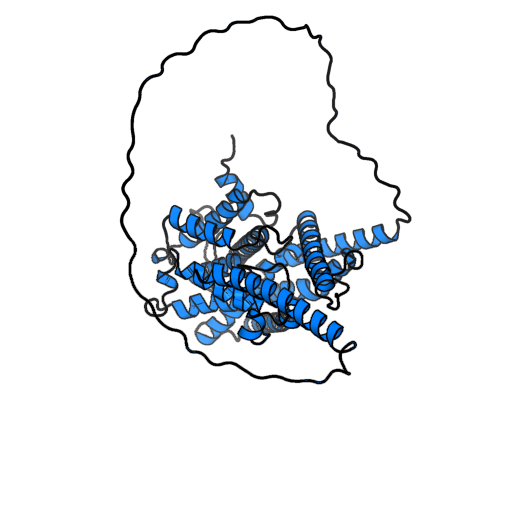20.888 1.00 94.94 289 ASN A C 1
ATOM 2359 O O . ASN A 1 289 ? -12.994 -0.495 20.436 1.00 94.94 289 ASN A O 1
ATOM 2363 N N . GLU A 1 290 ? -11.970 0.715 21.983 1.00 94.38 290 GLU A N 1
ATOM 2364 C CA . GLU A 1 290 ? -13.206 0.962 22.720 1.00 94.38 290 GLU A CA 1
ATOM 2365 C C . GLU A 1 290 ? -13.892 2.275 22.313 1.00 94.38 290 GLU A C 1
ATOM 2367 O O . GLU A 1 290 ? -13.375 3.376 22.536 1.00 94.38 290 GLU A O 1
ATOM 2372 N N . ARG A 1 291 ? -15.114 2.146 21.773 1.00 93.44 291 ARG A N 1
ATOM 2373 C CA . ARG A 1 291 ? -16.005 3.264 21.426 1.00 93.44 291 ARG A CA 1
ATOM 2374 C C . ARG A 1 291 ? -16.077 4.295 22.554 1.00 93.44 291 ARG A C 1
ATOM 2376 O O . ARG A 1 291 ? -16.394 3.966 23.695 1.00 93.44 291 ARG A O 1
ATOM 2383 N N . GLY A 1 292 ? -15.789 5.552 22.218 1.00 91.19 292 GLY A N 1
ATOM 2384 C CA . GLY A 1 292 ? -15.806 6.679 23.156 1.00 91.19 292 GLY A CA 1
ATOM 2385 C C . GLY A 1 292 ? -14.573 6.818 24.061 1.00 91.19 292 GLY A C 1
ATOM 2386 O O . GLY A 1 292 ? -14.505 7.795 24.801 1.00 91.19 292 GLY A O 1
ATOM 2387 N N . LYS A 1 293 ? -13.591 5.903 24.007 1.00 91.88 293 LYS A N 1
ATOM 2388 C CA . LYS A 1 293 ? -12.299 6.045 24.715 1.00 91.88 293 LYS A CA 1
ATOM 2389 C C . LYS A 1 293 ? -11.147 6.472 23.804 1.00 91.88 293 LYS A C 1
ATOM 2391 O O . LYS A 1 293 ? -10.221 7.131 24.274 1.00 91.88 293 LYS A O 1
ATOM 2396 N N . LEU A 1 294 ? -11.211 6.152 22.512 1.00 93.00 294 LEU A N 1
ATOM 2397 C CA . LEU A 1 294 ? -10.264 6.659 21.520 1.00 93.00 294 LEU A CA 1
ATOM 2398 C C . LEU A 1 294 ? -10.548 8.135 21.199 1.00 93.00 294 LEU A C 1
ATOM 2400 O O . LEU A 1 294 ? -11.521 8.450 20.514 1.00 93.00 294 LEU A O 1
ATOM 2404 N N . ARG A 1 295 ? -9.663 9.039 21.634 1.00 94.44 295 ARG A N 1
ATOM 2405 C CA . ARG A 1 295 ? -9.631 10.417 21.128 1.00 94.44 295 ARG A CA 1
ATOM 2406 C C . ARG A 1 295 ? -8.856 10.464 19.810 1.00 94.44 295 ARG A C 1
ATOM 2408 O O . ARG A 1 295 ? -7.660 10.170 19.781 1.00 94.44 295 ARG A O 1
ATOM 2415 N N . LEU A 1 296 ? -9.543 10.831 18.727 1.00 95.31 296 LEU A N 1
ATOM 2416 C CA . LEU A 1 296 ? -9.011 10.720 17.367 1.00 95.31 296 LEU A CA 1
ATOM 2417 C C . LEU A 1 296 ? -7.793 11.626 17.138 1.00 95.31 296 LEU A C 1
ATOM 2419 O O . LEU A 1 296 ? -6.811 11.173 16.552 1.00 95.31 296 LEU A O 1
ATOM 2423 N N . GLU A 1 297 ? -7.818 12.860 17.651 1.00 96.88 297 GLU A N 1
ATOM 2424 C CA . GLU A 1 297 ? -6.697 13.801 17.516 1.00 96.88 297 GLU A CA 1
ATOM 2425 C C . GLU A 1 297 ? -5.418 13.264 18.179 1.00 96.88 297 GLU A C 1
ATOM 2427 O O . GLU A 1 297 ? -4.353 13.282 17.567 1.00 96.88 297 GLU A O 1
ATOM 2432 N N . ASP A 1 298 ? -5.509 12.739 19.407 1.00 96.56 298 ASP A N 1
ATOM 2433 C CA . ASP A 1 298 ? -4.347 12.223 20.147 1.00 96.56 298 ASP A CA 1
ATOM 2434 C C . ASP A 1 298 ? -3.744 10.976 19.483 1.00 96.56 298 ASP A C 1
ATOM 2436 O O . ASP A 1 298 ? -2.519 10.861 19.372 1.00 96.56 298 ASP A O 1
ATOM 2440 N N . PHE A 1 299 ? -4.590 10.075 18.974 1.00 96.38 299 PHE A N 1
ATOM 2441 C CA . PHE A 1 299 ? -4.147 8.929 18.179 1.00 96.38 299 PHE A CA 1
ATOM 2442 C C . PHE A 1 299 ? -3.439 9.371 16.895 1.00 96.38 299 PHE A C 1
ATOM 2444 O O . PHE A 1 299 ? -2.320 8.932 16.626 1.00 96.38 299 PHE A O 1
ATOM 2451 N N . GLN A 1 300 ? -4.045 10.281 16.131 1.00 98.00 300 GLN A N 1
ATOM 2452 C CA . GLN A 1 300 ? -3.504 10.736 14.851 1.00 98.00 300 GLN A CA 1
ATOM 2453 C C . GLN A 1 300 ? -2.212 11.545 15.003 1.00 98.00 300 GLN A C 1
ATOM 2455 O O . GLN A 1 300 ? -1.280 11.341 14.224 1.00 98.00 300 GLN A O 1
ATOM 2460 N N . LEU A 1 301 ? -2.108 12.396 16.029 1.00 98.38 301 LEU A N 1
ATOM 2461 C CA . LEU A 1 301 ? -0.877 13.116 16.367 1.00 98.38 301 LEU A CA 1
ATOM 2462 C C . LEU A 1 301 ? 0.238 12.162 16.797 1.00 98.38 301 LEU A C 1
ATOM 2464 O O . LEU A 1 301 ? 1.373 12.308 16.340 1.00 98.38 301 LEU A O 1
ATOM 2468 N N . SER A 1 302 ? -0.069 11.175 17.645 1.00 97.69 302 SER A N 1
ATOM 2469 C CA . SER A 1 302 ? 0.923 10.192 18.089 1.00 97.69 302 SER A CA 1
ATOM 2470 C C . SER A 1 302 ? 1.405 9.318 16.930 1.00 97.69 302 SER A C 1
ATOM 2472 O O . SER A 1 302 ? 2.611 9.177 16.734 1.00 97.69 302 SER A O 1
ATOM 2474 N N . PHE A 1 303 ? 0.493 8.794 16.107 1.00 98.25 303 PHE A N 1
ATOM 2475 C CA . PHE A 1 303 ? 0.843 7.964 14.955 1.00 98.25 303 PHE A CA 1
ATOM 2476 C C . PHE A 1 303 ? 1.671 8.747 13.926 1.00 98.25 303 PHE A C 1
ATOM 2478 O O . PHE A 1 303 ? 2.739 8.295 13.511 1.00 98.25 303 PHE A O 1
ATOM 2485 N N . LYS A 1 304 ? 1.250 9.965 13.560 1.00 98.50 304 LYS A N 1
ATOM 2486 C CA . LYS A 1 304 ? 1.985 10.776 12.578 1.00 98.50 304 LYS A CA 1
ATOM 2487 C C . LYS A 1 304 ? 3.384 11.164 13.071 1.00 98.50 304 LYS A C 1
ATOM 2489 O O . LYS A 1 304 ? 4.329 11.081 12.291 1.00 98.50 304 LYS A O 1
ATOM 2494 N N . ARG A 1 305 ? 3.551 11.498 14.358 1.00 98.06 305 ARG A N 1
ATOM 2495 C CA . ARG A 1 305 ? 4.860 11.854 14.943 1.00 98.06 305 ARG A CA 1
ATOM 2496 C C . ARG A 1 305 ? 5.787 10.662 15.180 1.00 98.06 305 ARG A C 1
ATOM 2498 O O . ARG A 1 305 ? 6.975 10.759 14.889 1.00 98.06 305 ARG A O 1
ATOM 2505 N N . HIS A 1 306 ? 5.274 9.560 15.724 1.00 97.00 306 HIS A N 1
ATOM 2506 C CA . HIS A 1 306 ? 6.106 8.452 16.215 1.00 97.00 306 HIS A CA 1
ATOM 2507 C C . HIS A 1 306 ? 6.249 7.286 15.230 1.00 97.00 306 HIS A C 1
ATOM 2509 O O . HIS A 1 306 ? 7.148 6.466 15.415 1.00 97.00 306 HIS A O 1
ATOM 2515 N N . ILE A 1 307 ? 5.396 7.219 14.202 1.00 98.38 307 ILE A N 1
ATOM 2516 C CA . ILE A 1 307 ? 5.391 6.174 13.169 1.00 98.38 307 ILE A CA 1
ATOM 2517 C C . ILE A 1 307 ? 5.631 6.811 11.792 1.00 98.38 307 ILE A C 1
ATOM 2519 O O . ILE A 1 307 ? 6.697 6.626 11.209 1.00 98.38 307 ILE A O 1
ATOM 2523 N N . ALA A 1 308 ? 4.693 7.627 11.292 1.00 98.44 308 ALA A N 1
ATOM 2524 C CA . ALA A 1 308 ? 4.742 8.103 9.905 1.00 98.44 308 ALA A CA 1
ATOM 2525 C C . ALA A 1 308 ? 5.994 8.950 9.603 1.00 98.44 308 ALA A C 1
ATOM 2527 O O . ALA A 1 308 ? 6.747 8.607 8.694 1.00 98.44 308 ALA A O 1
ATOM 2528 N N . LEU A 1 309 ? 6.274 10.003 10.385 1.00 98.25 309 LEU A N 1
ATOM 2529 C CA . LEU A 1 309 ? 7.455 10.851 10.157 1.00 98.25 309 LEU A CA 1
ATOM 2530 C C . LEU A 1 309 ? 8.775 10.062 10.188 1.00 98.25 309 LEU A C 1
ATOM 2532 O O . LEU A 1 309 ? 9.658 10.357 9.388 1.00 98.25 309 LEU A O 1
ATOM 2536 N N . LYS A 1 310 ? 8.919 9.041 11.051 1.00 98.19 310 LYS A N 1
ATOM 2537 C CA . LYS A 1 310 ? 10.136 8.206 11.080 1.00 98.19 310 LYS A CA 1
ATOM 2538 C C . LYS A 1 310 ? 10.359 7.479 9.752 1.00 98.19 310 LYS A C 1
ATOM 2540 O O . LYS A 1 310 ? 11.489 7.455 9.265 1.00 98.19 310 LYS A O 1
ATOM 2545 N N . LEU A 1 311 ? 9.297 6.867 9.219 1.00 98.69 311 LEU A N 1
ATOM 2546 C CA . LEU A 1 311 ? 9.333 6.075 7.993 1.00 98.69 311 LEU A CA 1
ATOM 2547 C C . LEU A 1 311 ? 9.556 6.970 6.775 1.00 98.69 311 LEU A C 1
ATOM 2549 O O . LEU A 1 311 ? 10.540 6.789 6.063 1.00 98.69 311 LEU A O 1
ATOM 2553 N N . PHE A 1 312 ? 8.697 7.970 6.568 1.00 98.62 312 PHE A N 1
ATOM 2554 C CA . PHE A 1 312 ? 8.796 8.849 5.403 1.00 98.62 312 PHE A CA 1
ATOM 2555 C C . PHE A 1 312 ? 10.107 9.653 5.389 1.00 98.62 312 PHE A C 1
ATOM 2557 O O . PHE A 1 312 ? 10.657 9.861 4.309 1.00 98.62 312 PHE A O 1
ATOM 2564 N N . GLN A 1 313 ? 10.669 10.030 6.550 1.00 98.38 313 GLN A N 1
ATOM 2565 C CA . GLN A 1 313 ? 12.001 10.647 6.600 1.00 98.38 313 GLN A CA 1
ATOM 2566 C C . GLN A 1 313 ? 13.070 9.669 6.107 1.00 98.38 313 GLN A C 1
ATOM 2568 O O . GLN A 1 313 ? 13.792 10.001 5.171 1.00 98.38 313 GLN A O 1
ATOM 2573 N N . ALA A 1 314 ? 13.117 8.452 6.664 1.00 98.19 314 ALA A N 1
ATOM 2574 C CA . ALA A 1 314 ? 14.097 7.439 6.269 1.00 98.19 314 ALA A CA 1
ATOM 2575 C C . ALA A 1 314 ? 14.016 7.111 4.765 1.00 98.19 314 ALA A C 1
ATOM 2577 O O . ALA A 1 314 ? 15.042 6.961 4.108 1.00 98.19 314 ALA A O 1
ATOM 2578 N N . VAL A 1 315 ? 12.808 7.059 4.193 1.00 97.81 315 VAL A N 1
ATOM 2579 C CA . VAL A 1 315 ? 12.620 6.859 2.745 1.00 97.81 315 VAL A CA 1
ATOM 2580 C C . VAL A 1 315 ? 13.046 8.086 1.932 1.00 97.81 315 VAL A C 1
ATOM 2582 O O . VAL A 1 315 ? 13.611 7.924 0.850 1.00 97.81 315 VAL A O 1
ATOM 2585 N N . SER A 1 316 ? 12.862 9.306 2.446 1.00 96.69 316 SER A N 1
ATOM 2586 C CA . SER A 1 316 ? 13.382 10.522 1.802 1.00 96.69 316 SER A CA 1
ATOM 2587 C C . SER A 1 316 ? 14.914 10.637 1.850 1.00 96.69 316 SER A C 1
ATOM 2589 O O . SER A 1 316 ? 15.505 11.262 0.969 1.00 96.69 316 SER A O 1
ATOM 2591 N N . ASP A 1 317 ? 15.562 9.984 2.822 1.00 95.06 317 ASP A N 1
ATOM 2592 C CA . ASP A 1 317 ? 17.024 9.899 2.920 1.00 95.06 317 ASP A CA 1
ATOM 2593 C C . ASP A 1 317 ? 17.613 8.962 1.837 1.00 95.06 317 ASP A C 1
ATOM 2595 O O . ASP A 1 317 ? 18.737 9.182 1.382 1.00 95.06 317 ASP A O 1
ATOM 2599 N N . VAL A 1 318 ? 16.842 7.959 1.381 1.00 94.31 318 VAL A N 1
ATOM 2600 C CA . VAL A 1 318 ? 17.169 7.078 0.236 1.00 94.31 318 VAL A CA 1
ATOM 2601 C C . VAL A 1 318 ? 16.769 7.714 -1.106 1.00 94.31 318 VAL A C 1
ATOM 2603 O O . VAL A 1 318 ? 17.552 7.711 -2.053 1.00 94.31 318 VAL A O 1
ATOM 2606 N N . THR A 1 319 ? 15.553 8.262 -1.190 1.00 92.00 319 THR A N 1
ATOM 2607 C CA . THR A 1 319 ? 14.932 8.819 -2.410 1.00 92.00 319 THR A CA 1
ATOM 2608 C C . THR A 1 319 ? 14.373 10.213 -2.128 1.00 92.00 319 THR A C 1
ATOM 2610 O O . THR A 1 319 ? 13.260 10.371 -1.625 1.00 92.00 319 THR A O 1
ATOM 2613 N N . LYS A 1 320 ? 15.145 11.259 -2.434 1.00 93.25 320 LYS A N 1
ATOM 2614 C CA . LYS A 1 320 ? 14.825 12.657 -2.070 1.00 93.25 320 LYS A CA 1
ATOM 2615 C C . LYS A 1 320 ? 13.545 13.171 -2.720 1.00 93.25 320 LYS A C 1
ATOM 2617 O O . LYS A 1 320 ? 12.894 14.076 -2.201 1.00 93.25 320 LYS A O 1
ATOM 2622 N N . GLU A 1 321 ? 13.156 12.556 -3.823 1.00 93.94 321 GLU A N 1
ATOM 2623 C CA . GLU A 1 321 ? 11.944 12.801 -4.593 1.00 93.94 321 GLU A CA 1
ATOM 2624 C C . GLU A 1 321 ? 10.680 12.536 -3.756 1.00 93.94 321 GLU A C 1
ATOM 2626 O O . GLU A 1 321 ? 9.635 13.123 -4.042 1.00 93.94 321 GLU A O 1
ATOM 2631 N N . MET A 1 322 ? 10.788 11.722 -2.695 1.00 95.56 322 MET A N 1
ATOM 2632 C CA . MET A 1 322 ? 9.735 11.426 -1.716 1.00 95.56 322 MET A CA 1
ATOM 2633 C C . MET A 1 322 ? 9.540 12.511 -0.648 1.00 95.56 322 MET A C 1
ATOM 2635 O O . MET A 1 322 ? 8.510 12.512 0.014 1.00 95.56 322 MET A O 1
ATOM 2639 N N . SER A 1 323 ? 10.469 13.462 -0.491 1.00 96.94 323 SER A N 1
ATOM 2640 C CA . SER A 1 323 ? 10.447 14.475 0.589 1.00 96.94 323 SER A CA 1
ATOM 2641 C C . SER A 1 323 ? 9.117 15.231 0.734 1.00 96.94 323 SER A C 1
ATOM 2643 O O . SER A 1 323 ? 8.692 15.494 1.855 1.00 96.94 323 SER A O 1
ATOM 2645 N N . PHE A 1 324 ? 8.411 15.479 -0.372 1.00 97.44 324 PHE A N 1
ATOM 2646 C CA . PHE A 1 324 ? 7.092 16.129 -0.407 1.00 97.44 324 PHE A CA 1
ATOM 2647 C C . PHE A 1 324 ? 6.023 15.486 0.504 1.00 97.44 324 PHE A C 1
ATOM 2649 O O . PHE A 1 324 ? 5.070 16.154 0.899 1.00 97.44 324 PHE A O 1
ATOM 2656 N N . THR A 1 325 ? 6.139 14.196 0.849 1.00 98.38 325 THR A N 1
ATOM 2657 C CA . THR A 1 325 ? 5.198 13.552 1.782 1.00 98.38 325 THR A CA 1
ATOM 2658 C C . THR A 1 325 ? 5.327 14.117 3.195 1.00 98.38 325 THR A C 1
ATOM 2660 O O . THR A 1 325 ? 4.350 14.135 3.940 1.00 98.38 325 THR A O 1
ATOM 2663 N N . LEU A 1 326 ? 6.520 14.590 3.574 1.00 98.62 326 LEU A N 1
ATOM 2664 C CA . LEU A 1 326 ? 6.788 15.185 4.883 1.00 98.62 326 LEU A CA 1
ATOM 2665 C C . LEU A 1 326 ? 6.035 16.504 5.058 1.00 98.62 326 LEU A C 1
ATOM 2667 O O . LEU A 1 326 ? 5.524 16.759 6.147 1.00 98.62 326 LEU A O 1
ATOM 2671 N N . ASP A 1 327 ? 5.911 17.305 3.998 1.00 98.19 327 ASP A N 1
ATOM 2672 C CA . ASP A 1 327 ? 5.160 18.563 4.025 1.00 98.19 327 ASP A CA 1
ATOM 2673 C C . ASP A 1 327 ? 3.689 18.303 4.380 1.00 98.19 327 ASP A C 1
ATOM 2675 O O . ASP A 1 327 ? 3.180 18.868 5.348 1.00 98.19 327 ASP A O 1
ATOM 2679 N N . TYR A 1 328 ? 3.046 17.349 3.695 1.00 98.44 328 TYR A N 1
ATOM 2680 C CA . TYR A 1 328 ? 1.677 16.925 4.005 1.00 98.44 328 TYR A CA 1
ATOM 2681 C C . TYR A 1 328 ? 1.532 16.308 5.404 1.00 98.44 328 TYR A C 1
ATOM 2683 O O . TYR A 1 328 ? 0.534 16.558 6.077 1.00 98.44 328 TYR A O 1
ATOM 2691 N N . ILE A 1 329 ? 2.498 15.514 5.886 1.00 98.69 329 ILE A N 1
ATOM 2692 C CA . ILE A 1 329 ? 2.428 14.949 7.249 1.00 98.69 329 ILE A CA 1
ATOM 2693 C C . ILE A 1 329 ? 2.517 16.064 8.300 1.00 98.69 329 ILE A C 1
ATOM 2695 O O . ILE A 1 329 ? 1.766 16.038 9.277 1.00 98.69 329 ILE A O 1
ATOM 2699 N N . ASN A 1 330 ? 3.386 17.058 8.098 1.00 98.56 330 ASN A N 1
ATOM 2700 C CA . ASN A 1 330 ? 3.523 18.207 8.994 1.00 98.56 330 ASN A CA 1
ATOM 2701 C C . ASN A 1 330 ? 2.295 19.134 8.939 1.00 98.56 330 ASN A C 1
ATOM 2703 O O . ASN A 1 330 ? 1.800 19.548 9.986 1.00 98.56 330 ASN A O 1
ATOM 2707 N N . GLU A 1 331 ? 1.744 19.397 7.751 1.00 98.25 331 GLU A N 1
ATOM 2708 C CA . GLU A 1 331 ? 0.472 20.109 7.577 1.00 98.25 331 GLU A CA 1
ATOM 2709 C C . GLU A 1 331 ? -0.673 19.381 8.306 1.00 98.25 331 GLU A C 1
ATOM 2711 O O . GLU A 1 331 ? -1.395 19.984 9.104 1.00 98.25 331 GLU A O 1
ATOM 2716 N N . ASN A 1 332 ? -0.786 18.063 8.120 1.00 98.50 332 ASN A N 1
ATOM 2717 C CA . ASN A 1 332 ? -1.771 17.233 8.808 1.00 98.50 332 ASN A CA 1
ATOM 2718 C C . ASN A 1 332 ? -1.594 17.271 10.337 1.00 98.50 332 ASN A C 1
ATOM 2720 O O . ASN A 1 332 ? -2.588 17.343 11.058 1.00 98.50 332 ASN A O 1
ATOM 2724 N N . ILE A 1 333 ? -0.358 17.247 10.852 1.00 98.56 333 ILE A N 1
ATOM 2725 C CA . ILE A 1 333 ? -0.073 17.410 12.290 1.00 98.56 333 ILE A CA 1
ATOM 2726 C C . ILE A 1 333 ? -0.566 18.775 12.793 1.00 98.56 333 ILE A C 1
ATOM 2728 O O . ILE A 1 333 ? -1.194 18.831 13.850 1.00 98.56 333 ILE A O 1
ATOM 2732 N N . ASN A 1 334 ? -0.342 19.856 12.042 1.00 98.19 334 ASN A N 1
ATOM 2733 C CA . ASN A 1 334 ? -0.796 21.195 12.424 1.00 98.19 334 ASN A CA 1
ATOM 2734 C C . ASN A 1 334 ? -2.331 21.277 12.498 1.00 98.19 334 ASN A C 1
ATOM 2736 O O . ASN A 1 334 ? -2.865 21.762 13.495 1.00 98.19 334 ASN A O 1
ATOM 2740 N N . TYR A 1 335 ? -3.052 20.743 11.506 1.00 98.06 335 TYR A N 1
ATOM 2741 C CA . TYR A 1 335 ? -4.519 20.696 11.543 1.00 98.06 335 TYR A CA 1
ATOM 2742 C C . TYR A 1 335 ? -5.068 19.826 12.686 1.00 98.06 335 TYR A C 1
ATOM 2744 O O . TYR A 1 335 ? -6.066 20.200 13.309 1.00 98.06 335 TYR A O 1
ATOM 2752 N N . TRP A 1 336 ? -4.419 18.701 13.010 1.00 97.88 336 TRP A N 1
ATOM 2753 C CA . TRP A 1 336 ? -4.810 17.881 14.161 1.00 97.88 336 TRP A CA 1
ATOM 2754 C C . TRP A 1 336 ? -4.562 18.586 15.507 1.00 97.88 336 TRP A C 1
ATOM 2756 O O . TRP A 1 336 ? -5.397 18.452 16.400 1.00 97.88 336 TRP A O 1
ATOM 2766 N N . GLU A 1 337 ? -3.488 19.373 15.665 1.00 97.44 337 GLU A N 1
ATOM 2767 C CA . GLU A 1 337 ? -3.292 20.198 16.873 1.00 97.44 337 GLU A CA 1
ATOM 2768 C C . GLU A 1 337 ? -4.324 21.330 16.978 1.00 97.44 337 GLU A C 1
ATOM 2770 O O . GLU A 1 337 ? -4.838 21.580 18.066 1.00 97.44 337 GLU A O 1
ATOM 2775 N N . ILE A 1 338 ? -4.679 21.996 15.872 1.00 96.50 338 ILE A N 1
ATOM 2776 C CA . ILE A 1 338 ? -5.739 23.022 15.869 1.00 96.50 338 ILE A CA 1
ATOM 2777 C C . ILE A 1 338 ? -7.057 22.401 16.352 1.00 96.50 338 ILE A C 1
ATOM 2779 O O . ILE A 1 338 ? -7.598 22.829 17.371 1.00 96.50 338 ILE A O 1
ATOM 2783 N N . MET A 1 339 ? -7.496 21.299 15.727 1.00 94.94 339 MET A N 1
ATOM 2784 C CA . MET A 1 339 ? -8.692 20.566 16.162 1.00 94.94 339 MET A CA 1
ATOM 2785 C C . MET A 1 339 ? -8.629 20.121 17.630 1.00 94.94 339 MET A C 1
ATOM 2787 O O . MET A 1 339 ? -9.641 20.168 18.334 1.00 94.94 339 MET A O 1
ATOM 2791 N N . LYS A 1 340 ? -7.457 19.686 18.108 1.00 94.19 340 LYS A N 1
ATOM 2792 C CA . LYS A 1 340 ? -7.258 19.248 19.494 1.00 94.19 340 LYS A CA 1
ATOM 2793 C C . LYS A 1 340 ? -7.441 20.384 20.501 1.00 94.19 340 LYS A C 1
ATOM 2795 O O . LYS A 1 340 ? -8.002 20.135 21.572 1.00 94.19 340 LYS A O 1
ATOM 2800 N N . ASN A 1 341 ? -6.974 21.583 20.157 1.00 92.31 341 ASN A N 1
ATOM 2801 C CA . ASN A 1 341 ? -7.054 22.778 20.993 1.00 92.31 341 ASN A CA 1
ATOM 2802 C C . ASN A 1 341 ? -8.456 23.402 20.965 1.00 92.31 341 ASN A C 1
ATOM 2804 O O . ASN A 1 341 ? -8.999 23.686 22.030 1.00 92.31 341 ASN A O 1
ATOM 2808 N N . ASP A 1 342 ? -9.090 23.508 19.793 1.00 86.31 342 ASP A N 1
ATOM 2809 C CA . ASP A 1 342 ? -10.475 23.989 19.661 1.00 86.31 342 ASP A CA 1
ATOM 2810 C C . ASP A 1 342 ? -11.445 23.104 20.465 1.00 86.31 342 ASP A C 1
ATOM 2812 O O . ASP A 1 342 ? -12.257 23.593 21.253 1.00 86.31 342 ASP A O 1
ATOM 2816 N N . SER A 1 343 ? -11.275 21.778 20.372 1.00 70.75 343 SER A N 1
ATOM 2817 C CA . SER A 1 343 ? -12.035 20.793 21.162 1.00 70.75 343 SER A CA 1
ATOM 2818 C C . SER A 1 343 ? -11.727 20.830 22.669 1.00 70.75 343 SER A C 1
ATOM 2820 O O . SER A 1 343 ? -12.394 20.150 23.443 1.00 70.75 343 SER A O 1
ATOM 2822 N N . GLY A 1 344 ? -10.704 21.577 23.097 1.00 59.53 344 GLY A N 1
ATOM 2823 C CA . GLY A 1 344 ? -10.382 21.839 24.503 1.00 59.53 344 GLY A CA 1
ATOM 2824 C C . GLY A 1 344 ? -10.929 23.171 25.033 1.00 59.53 344 GLY A C 1
ATOM 2825 O O . GLY A 1 344 ? -10.848 23.413 26.235 1.00 59.53 344 GLY A O 1
ATOM 2826 N N . LEU A 1 345 ? -11.472 24.027 24.159 1.00 52.78 345 LEU A N 1
ATOM 2827 C CA . LEU A 1 345 ? -12.004 25.354 24.496 1.00 52.78 345 LEU A CA 1
ATOM 2828 C C . LEU A 1 345 ? -13.544 25.412 24.477 1.00 52.78 345 LEU A C 1
ATOM 2830 O O . LEU A 1 345 ? -14.125 26.323 25.064 1.00 52.78 345 LEU A O 1
ATOM 2834 N N . GLY A 1 346 ? -14.207 24.442 23.838 1.00 42.12 346 GLY A N 1
ATOM 2835 C CA . GLY A 1 346 ? -15.666 24.309 23.829 1.00 42.12 346 GLY A CA 1
ATOM 2836 C C . GLY A 1 346 ? -16.204 23.480 25.000 1.00 42.12 346 GLY A C 1
ATOM 2837 O O . GLY A 1 346 ? -16.088 22.256 25.000 1.00 42.12 346 GLY A O 1
ATOM 2838 N N . GLY A 1 347 ? -16.841 24.135 25.973 1.00 39.03 347 GLY A N 1
ATOM 2839 C CA . GLY A 1 347 ? -17.743 23.467 26.918 1.00 39.03 347 GLY A CA 1
ATOM 2840 C C . GLY A 1 347 ? -19.101 23.147 26.276 1.00 39.03 347 GLY A C 1
ATOM 2841 O O . GLY A 1 347 ? -19.494 23.827 25.337 1.00 39.03 347 GLY A O 1
ATOM 2842 N N . GLU A 1 348 ? -19.780 22.118 26.797 1.00 35.44 348 GLU A N 1
ATOM 2843 C CA . GLU A 1 348 ? -21.186 21.722 26.551 1.00 35.44 348 GLU A CA 1
ATOM 2844 C C . GLU A 1 348 ? -21.750 21.949 25.127 1.00 35.44 348 GLU A C 1
ATOM 2846 O O . GLU A 1 348 ? -22.231 23.024 24.778 1.00 35.44 348 GLU A O 1
ATOM 2851 N N . MET A 1 349 ? -21.787 20.883 24.315 1.00 35.16 349 MET A N 1
ATOM 2852 C CA . MET A 1 349 ? -22.516 20.888 23.039 1.00 35.16 349 MET A CA 1
ATOM 2853 C C . MET A 1 349 ? -24.031 21.033 23.254 1.00 35.16 349 MET A C 1
ATOM 2855 O O . MET A 1 349 ? -24.674 20.103 23.748 1.00 35.16 349 MET A O 1
ATOM 2859 N N . GLU A 1 350 ? -24.623 22.127 22.769 1.00 32.38 350 GLU A N 1
ATOM 2860 C CA . GLU A 1 350 ? -26.050 22.129 22.424 1.00 32.38 350 GLU A CA 1
ATOM 2861 C C . GLU A 1 350 ? -26.319 21.239 21.187 1.00 32.38 350 GLU A C 1
ATOM 2863 O O . GLU A 1 350 ? -25.436 21.070 20.336 1.00 32.38 350 GLU A O 1
ATOM 2868 N N . PRO A 1 351 ? -27.524 20.650 21.044 1.00 34.75 351 PRO A N 1
ATOM 2869 C CA . PRO A 1 351 ? -27.837 19.782 19.912 1.00 34.75 351 PRO A CA 1
ATOM 2870 C C . PRO A 1 351 ? -27.964 20.567 18.599 1.00 34.75 351 PRO A C 1
ATOM 2872 O O . PRO A 1 351 ? -28.791 21.469 18.483 1.00 34.75 351 PRO A O 1
ATOM 2875 N N . LEU A 1 352 ? -27.204 20.172 17.574 1.00 34.97 352 LEU A N 1
ATOM 2876 C CA . LEU A 1 352 ? -27.303 20.752 16.231 1.00 34.97 352 LEU A CA 1
ATOM 2877 C C . LEU A 1 352 ? -28.689 20.511 15.605 1.00 34.97 352 LEU A C 1
ATOM 2879 O O . LEU A 1 352 ? -29.054 19.373 15.289 1.00 34.97 352 LEU A O 1
ATOM 2883 N N . GLU A 1 353 ? -29.435 21.590 15.354 1.00 32.28 353 GLU A N 1
ATOM 2884 C CA . GLU A 1 353 ? -30.635 21.543 14.516 1.00 32.28 353 GLU A CA 1
ATOM 2885 C C . GLU A 1 353 ? -30.297 21.164 13.063 1.00 32.28 353 GLU A C 1
ATOM 2887 O O . GLU A 1 353 ? -29.260 21.533 12.507 1.00 32.28 353 GLU A O 1
ATOM 2892 N N . LYS A 1 354 ? -31.208 20.431 12.413 1.00 38.50 354 LYS A N 1
ATOM 2893 C CA . LYS A 1 354 ? -31.031 19.947 11.036 1.00 38.50 354 LYS A CA 1
ATOM 2894 C C . LYS A 1 354 ? -31.345 21.037 10.007 1.00 38.50 354 LYS A C 1
ATOM 2896 O O . LYS A 1 354 ? -32.459 21.091 9.485 1.00 38.50 354 LYS A O 1
ATOM 2901 N N . SER A 1 355 ? -30.360 21.856 9.648 1.00 31.05 355 SER A N 1
ATOM 2902 C CA . SER A 1 355 ? -30.456 22.748 8.487 1.00 31.05 355 SER A CA 1
ATOM 2903 C C . SER A 1 355 ? -30.203 21.983 7.175 1.00 31.05 355 SER A C 1
ATOM 2905 O O . SER A 1 355 ? -29.121 21.464 6.914 1.00 31.05 355 SER A O 1
ATOM 2907 N N . ASN A 1 356 ? -31.237 21.884 6.333 1.00 31.20 356 ASN A N 1
ATOM 2908 C CA . ASN A 1 356 ? -31.167 21.267 5.004 1.00 31.20 356 ASN A CA 1
ATOM 2909 C C . ASN A 1 356 ? -30.821 22.341 3.947 1.00 31.20 356 ASN A C 1
ATOM 2911 O O . ASN A 1 356 ? -31.621 23.262 3.776 1.00 31.20 356 ASN A O 1
ATOM 2915 N N . PRO A 1 357 ? -29.690 22.246 3.217 1.00 29.19 357 PRO A N 1
ATOM 2916 C CA . PRO A 1 357 ? -29.235 23.303 2.308 1.00 29.19 357 PRO A CA 1
ATOM 2917 C C . PRO A 1 357 ? -29.999 23.395 0.971 1.00 29.19 357 PRO A C 1
ATOM 2919 O O . PRO A 1 357 ? -29.686 24.265 0.161 1.00 29.19 357 PRO A O 1
ATOM 2922 N N . TYR A 1 358 ? -31.010 22.553 0.720 1.00 28.45 358 TYR A N 1
ATOM 2923 C CA . TYR A 1 358 ? -31.829 22.614 -0.499 1.00 28.45 358 TYR A CA 1
ATOM 2924 C C . TYR A 1 358 ? -33.187 23.295 -0.284 1.00 28.45 358 TYR A C 1
ATOM 2926 O O . TYR A 1 358 ? -34.228 22.637 -0.221 1.00 28.45 358 TYR A O 1
ATOM 2934 N N . ARG A 1 359 ? -33.195 24.636 -0.246 1.00 27.27 359 ARG A N 1
ATOM 2935 C CA . ARG A 1 359 ? -34.409 25.425 -0.524 1.00 27.27 359 ARG A CA 1
ATOM 2936 C C . ARG A 1 359 ? -34.092 26.826 -1.060 1.00 27.27 359 ARG A C 1
ATOM 2938 O O . ARG A 1 359 ? -33.900 27.758 -0.288 1.00 27.27 359 ARG A O 1
ATOM 2945 N N . ALA A 1 360 ? -34.103 26.967 -2.384 1.00 29.52 360 ALA A N 1
ATOM 2946 C CA . ALA A 1 360 ? -34.101 28.253 -3.076 1.00 29.52 360 ALA A CA 1
ATOM 2947 C C . ALA A 1 360 ? -35.292 28.315 -4.049 1.00 29.52 360 ALA A C 1
ATOM 2949 O O . ALA A 1 360 ? -35.431 27.458 -4.917 1.00 29.52 360 ALA A O 1
ATOM 2950 N N . ASP A 1 361 ? -36.153 29.310 -3.842 1.00 28.17 361 ASP A N 1
ATOM 2951 C CA . ASP A 1 361 ? -37.115 29.911 -4.774 1.00 28.17 361 ASP A CA 1
ATOM 2952 C C . ASP A 1 361 ? -37.875 28.998 -5.754 1.00 28.17 361 ASP A C 1
ATOM 2954 O O . ASP A 1 361 ? -37.646 28.996 -6.965 1.00 28.17 361 ASP A O 1
ATOM 2958 N N . ALA A 1 362 ? -38.928 28.351 -5.248 1.00 26.64 362 ALA A N 1
ATOM 2959 C CA . ALA A 1 362 ? -40.086 28.044 -6.082 1.00 26.64 362 ALA A CA 1
ATOM 2960 C C . ALA A 1 362 ? -40.909 29.330 -6.297 1.00 26.64 362 ALA A C 1
ATOM 2962 O O . ALA A 1 362 ? -41.405 29.910 -5.330 1.00 26.64 362 ALA A O 1
ATOM 2963 N N . LYS A 1 363 ? -41.083 29.763 -7.553 1.00 29.38 363 LYS A N 1
ATOM 2964 C CA . LYS A 1 363 ? -42.100 30.761 -7.925 1.00 29.38 363 LYS A CA 1
ATOM 2965 C C . LYS A 1 363 ? -43.373 30.064 -8.389 1.00 29.38 363 LYS A C 1
ATOM 2967 O O . LYS A 1 363 ? -43.326 29.144 -9.199 1.00 29.38 363 LYS A O 1
ATOM 2972 N N . GLU A 1 364 ? -44.499 30.530 -7.870 1.00 26.59 364 GLU A N 1
ATOM 2973 C CA . GLU A 1 364 ? -45.828 29.981 -8.127 1.00 26.59 364 GLU A CA 1
ATOM 2974 C C . GLU A 1 364 ? -46.251 30.164 -9.592 1.00 26.59 364 GLU A C 1
ATOM 2976 O O . GLU A 1 364 ? -46.134 31.254 -10.150 1.00 26.59 364 GLU A O 1
ATOM 2981 N N . THR A 1 365 ? -46.830 29.123 -10.192 1.00 27.33 365 THR A N 1
ATOM 2982 C CA . THR A 1 365 ? -47.869 29.254 -11.227 1.00 27.33 365 THR A CA 1
ATOM 2983 C C . THR A 1 365 ? -48.870 28.106 -11.076 1.00 27.33 365 THR A C 1
ATOM 2985 O O . THR A 1 365 ? -48.513 27.005 -10.671 1.00 27.33 365 THR A O 1
ATOM 2988 N N . SER A 1 366 ? -50.138 28.416 -11.329 1.00 27.58 366 SER A N 1
ATOM 2989 C CA . SER A 1 366 ? -51.340 27.627 -11.029 1.00 27.58 366 SER A CA 1
ATOM 2990 C C . SER A 1 366 ? -51.424 26.229 -11.659 1.00 27.58 366 SER A C 1
ATOM 2992 O O . SER A 1 366 ? -51.087 26.054 -12.830 1.00 27.58 366 SER A O 1
ATOM 2994 N N . GLU A 1 367 ? -52.043 25.295 -10.928 1.00 27.55 367 GLU A N 1
ATOM 2995 C CA . GLU A 1 367 ? -52.651 24.060 -11.460 1.00 27.55 367 GLU A CA 1
ATOM 2996 C C . GLU A 1 367 ? -53.790 24.360 -12.463 1.00 27.55 367 GLU A C 1
ATOM 2998 O O . GLU A 1 367 ? -54.301 25.487 -12.518 1.00 27.55 367 GLU A O 1
ATOM 3003 N N . PRO A 1 368 ? -54.226 23.356 -13.248 1.00 29.12 368 PRO A N 1
ATOM 3004 C CA . PRO A 1 368 ? -55.527 22.764 -12.899 1.00 29.12 368 PRO A CA 1
ATOM 3005 C C . PRO A 1 368 ? -55.629 21.222 -12.993 1.00 29.12 368 PRO A C 1
ATOM 3007 O O . PRO A 1 368 ? -54.765 20.536 -13.535 1.00 29.12 368 PRO A O 1
ATOM 3010 N N . ASP A 1 369 ? -56.749 20.726 -12.456 1.00 30.94 369 ASP A N 1
ATOM 3011 C CA . ASP A 1 369 ? -57.142 19.329 -12.177 1.00 30.94 369 ASP A CA 1
ATOM 3012 C C . ASP A 1 369 ? -57.382 18.429 -13.439 1.00 30.94 369 ASP A C 1
ATOM 3014 O O . ASP A 1 369 ? -57.471 18.943 -14.561 1.00 30.94 369 ASP A O 1
ATOM 3018 N N . PRO A 1 370 ? -57.498 17.081 -13.315 1.00 38.81 370 PRO A N 1
ATOM 3019 C CA . PRO A 1 370 ? -57.128 16.159 -14.397 1.00 38.81 370 PRO A CA 1
ATOM 3020 C C . PRO A 1 370 ? -58.286 15.376 -15.051 1.00 38.81 370 PRO A C 1
ATOM 3022 O O . PRO A 1 370 ? -58.982 14.594 -14.401 1.00 38.81 370 PRO A O 1
ATOM 3025 N N . ALA A 1 371 ? -58.418 15.443 -16.384 1.00 26.92 371 ALA A N 1
ATOM 3026 C CA . ALA A 1 371 ? -59.283 14.515 -17.124 1.00 26.92 371 ALA A CA 1
ATOM 3027 C C . ALA A 1 371 ? -58.894 14.289 -18.599 1.00 26.92 371 ALA A C 1
ATOM 3029 O O . ALA A 1 371 ? -59.130 15.133 -19.460 1.00 26.92 371 ALA A O 1
ATOM 3030 N N . SER A 1 372 ? -58.430 13.080 -18.931 1.00 26.12 372 SER A N 1
ATOM 3031 C CA . SER A 1 372 ? -58.867 12.354 -20.142 1.00 26.12 372 SER A CA 1
ATOM 3032 C C . SER A 1 372 ? -58.446 10.878 -20.097 1.00 26.12 372 SER A C 1
ATOM 3034 O O . SER A 1 372 ? -57.376 10.524 -19.613 1.00 26.12 372 SER A O 1
ATOM 3036 N N . ARG A 1 373 ? -59.328 9.999 -20.588 1.00 28.16 373 ARG A N 1
ATOM 3037 C CA . ARG A 1 373 ? -59.069 8.568 -20.836 1.00 28.16 373 ARG A CA 1
ATOM 3038 C C . ARG A 1 373 ? -58.813 8.351 -22.328 1.00 28.16 373 ARG A C 1
ATOM 3040 O O . ARG A 1 373 ? -59.397 9.089 -23.111 1.00 28.16 373 ARG A O 1
ATOM 3047 N N . ILE A 1 374 ? -58.064 7.295 -22.667 1.00 25.39 374 ILE A N 1
ATOM 3048 C CA . ILE A 1 374 ? -58.110 6.399 -23.857 1.00 25.39 374 ILE A CA 1
ATOM 3049 C C . ILE A 1 374 ? -56.780 5.602 -23.783 1.00 25.39 374 ILE A C 1
ATOM 3051 O O . ILE A 1 374 ? -55.736 6.237 -23.736 1.00 25.39 374 ILE A O 1
ATOM 3055 N N . SER A 1 375 ? -56.656 4.279 -23.578 1.00 25.22 375 SER A N 1
ATOM 3056 C CA . SER A 1 375 ? -57.450 3.058 -23.870 1.00 25.22 375 SER A CA 1
ATOM 3057 C C . SER A 1 375 ? -57.196 2.442 -25.258 1.00 25.22 375 SER A C 1
ATOM 3059 O O . SER A 1 375 ? -57.125 3.184 -26.226 1.00 25.22 375 SER A O 1
ATOM 3061 N N . ILE A 1 376 ? -57.189 1.091 -25.330 1.00 26.44 376 ILE A N 1
ATOM 3062 C CA . ILE A 1 376 ? -57.112 0.222 -26.542 1.00 26.44 376 ILE A CA 1
ATOM 3063 C C . ILE A 1 376 ? -55.702 0.160 -27.180 1.00 26.44 376 ILE A C 1
ATOM 3065 O O . ILE A 1 376 ? -55.096 1.203 -27.375 1.00 26.44 376 ILE A O 1
ATOM 3069 N N . ASN A 1 377 ? -55.090 -0.970 -27.580 1.00 25.66 377 ASN A N 1
ATOM 3070 C CA . ASN A 1 377 ? -55.217 -2.441 -27.372 1.00 25.66 377 ASN A CA 1
ATOM 3071 C C . ASN A 1 377 ? -53.786 -3.024 -27.633 1.00 25.66 377 ASN A C 1
ATOM 3073 O O . ASN A 1 377 ? -52.995 -2.342 -28.276 1.00 25.66 377 ASN A O 1
ATOM 3077 N N . SER A 1 378 ? -53.273 -4.180 -27.182 1.00 27.25 378 SER A N 1
ATOM 3078 C CA . SER A 1 378 ? -53.775 -5.540 -26.878 1.00 27.25 378 SER A CA 1
ATOM 3079 C C . SER A 1 378 ? -54.134 -6.428 -28.089 1.00 27.25 378 SER A C 1
ATOM 3081 O O . SER A 1 378 ? -55.284 -6.471 -28.521 1.00 27.25 378 SER A O 1
ATOM 3083 N N . ARG A 1 379 ? -53.117 -7.149 -28.602 1.00 26.20 379 ARG A N 1
ATOM 3084 C CA . ARG A 1 379 ? -53.112 -8.400 -29.408 1.00 26.20 379 ARG A CA 1
ATOM 3085 C C . ARG A 1 379 ? -51.648 -8.743 -29.771 1.00 26.20 379 ARG A C 1
ATOM 3087 O O . ARG A 1 379 ? -50.831 -7.828 -29.785 1.00 26.20 379 ARG A O 1
ATOM 3094 N N . ASP A 1 380 ? -51.226 -9.987 -30.001 1.00 28.64 380 ASP A N 1
ATOM 3095 C CA . ASP A 1 380 ? -51.945 -11.274 -30.054 1.00 28.64 380 ASP A CA 1
ATOM 3096 C C . ASP A 1 380 ? -51.400 -12.300 -29.027 1.00 28.64 380 ASP A C 1
ATOM 3098 O O . ASP A 1 380 ? -50.455 -12.029 -28.285 1.00 28.64 380 ASP A O 1
ATOM 3102 N N . GLN A 1 381 ? -52.034 -13.474 -28.958 1.00 27.59 381 GLN A N 1
ATOM 3103 C CA . GLN A 1 381 ? -51.733 -14.608 -28.070 1.00 27.59 381 GLN A CA 1
ATOM 3104 C C . GLN A 1 381 ? -51.966 -15.925 -28.852 1.00 27.59 381 GLN A C 1
ATOM 3106 O O . GLN A 1 381 ? -52.451 -15.856 -29.976 1.00 27.59 381 GLN A O 1
ATOM 3111 N N . GLU A 1 382 ? -51.682 -17.085 -28.235 1.00 29.70 382 GLU A N 1
ATOM 3112 C CA . GLU A 1 382 ? -51.779 -18.478 -28.751 1.00 29.70 382 GLU A CA 1
ATOM 3113 C C . GLU A 1 382 ? -50.449 -19.050 -29.318 1.00 29.70 382 GLU A C 1
ATOM 3115 O O . GLU A 1 382 ? -49.658 -18.320 -29.902 1.00 29.70 382 GLU A O 1
ATOM 3120 N N . HIS A 1 383 ? -50.093 -20.334 -29.127 1.00 28.22 383 HIS A N 1
ATOM 3121 C CA . HIS A 1 383 ? -50.811 -21.420 -28.435 1.00 28.22 383 HIS A CA 1
ATOM 3122 C C . HIS A 1 383 ? -49.891 -22.469 -27.754 1.00 28.22 383 HIS A C 1
ATOM 3124 O O . HIS A 1 383 ? -48.668 -22.375 -27.766 1.00 28.22 383 HIS A O 1
ATOM 3130 N N . LEU A 1 384 ? -50.572 -23.438 -27.134 1.00 26.83 384 LEU A N 1
ATOM 3131 C CA . LEU A 1 384 ? -50.179 -24.666 -26.418 1.00 26.83 384 LEU A CA 1
ATOM 3132 C C . LEU A 1 384 ? -49.204 -25.600 -27.211 1.00 26.83 384 LEU A C 1
ATOM 3134 O O . LEU A 1 384 ? -48.972 -25.367 -28.390 1.00 26.83 384 LEU A O 1
ATOM 3138 N N . ASP A 1 385 ? -48.620 -26.694 -26.684 1.00 26.42 385 ASP A N 1
ATOM 3139 C CA . ASP A 1 385 ? -48.943 -27.485 -25.477 1.00 26.42 385 ASP A CA 1
ATOM 3140 C C . ASP A 1 385 ? -47.789 -28.408 -24.985 1.00 26.42 385 ASP A C 1
ATOM 3142 O O . ASP A 1 385 ? -46.835 -28.695 -25.707 1.00 26.42 385 ASP A O 1
ATOM 3146 N N . SER A 1 386 ? -48.029 -29.047 -23.833 1.00 26.95 386 SER A N 1
ATOM 3147 C CA . SER A 1 386 ? -47.649 -30.425 -23.463 1.00 26.95 386 SER A CA 1
ATOM 3148 C C . SER A 1 386 ? -46.276 -30.747 -22.836 1.00 26.95 386 SER A C 1
ATOM 3150 O O . SER A 1 386 ? -45.255 -30.089 -23.002 1.00 26.95 386 SER A O 1
ATOM 3152 N N . ARG A 1 387 ? -46.321 -31.821 -22.036 1.00 27.52 387 ARG A N 1
ATOM 3153 C CA . ARG A 1 387 ? -45.289 -32.456 -21.189 1.00 27.52 387 ARG A CA 1
ATOM 3154 C C . ARG A 1 387 ? -45.039 -33.879 -21.747 1.00 27.52 387 ARG A C 1
ATOM 3156 O O . ARG A 1 387 ? -45.952 -34.397 -22.391 1.00 27.52 387 ARG A O 1
ATOM 3163 N N . PRO A 1 388 ? -43.912 -34.570 -21.459 1.00 31.75 388 PRO A N 1
ATOM 3164 C CA . PRO A 1 388 ? -43.836 -35.299 -20.182 1.00 31.75 388 PRO A CA 1
ATOM 3165 C C . PRO A 1 388 ? -42.431 -35.492 -19.571 1.00 31.75 388 PRO A C 1
ATOM 3167 O O . PRO A 1 388 ? -41.401 -35.139 -20.132 1.00 31.75 388 PRO A O 1
ATOM 3170 N N . SER A 1 389 ? -42.425 -36.071 -18.369 1.00 27.80 389 SER A N 1
ATOM 3171 C CA . SER A 1 389 ? -41.248 -36.438 -17.571 1.00 27.80 389 SER A CA 1
ATOM 3172 C C . SER A 1 389 ? -40.703 -37.830 -17.923 1.00 27.80 389 SER A C 1
ATOM 3174 O O . SER A 1 389 ? -41.474 -38.714 -18.289 1.00 27.80 389 SER A O 1
ATOM 3176 N N . SER A 1 390 ? -39.418 -38.079 -17.651 1.00 27.50 390 SER A N 1
ATOM 3177 C CA . SER A 1 390 ? -38.849 -39.434 -17.560 1.00 27.50 390 SER A CA 1
ATOM 3178 C C . SER A 1 390 ? -37.897 -39.560 -16.366 1.00 27.50 390 SER A C 1
ATOM 3180 O O . SER A 1 390 ? -37.013 -38.727 -16.182 1.00 27.50 390 SER A O 1
ATOM 3182 N N . GLN A 1 391 ? -38.076 -40.607 -15.561 1.00 25.30 391 GLN A N 1
ATOM 3183 C CA . GLN A 1 391 ? -37.170 -41.001 -14.473 1.00 25.30 391 GLN A CA 1
ATOM 3184 C C . GLN A 1 391 ? -35.962 -41.770 -15.033 1.00 25.30 391 GLN A C 1
ATOM 3186 O O . GLN A 1 391 ? -36.109 -42.411 -16.071 1.00 25.30 391 GLN A O 1
ATOM 3191 N N . LEU A 1 392 ? -34.842 -41.836 -14.297 1.00 26.22 392 LEU A N 1
ATOM 3192 C CA . LEU A 1 392 ? -33.965 -43.020 -14.316 1.00 26.22 392 LEU A CA 1
ATOM 3193 C C . LEU A 1 392 ? -33.057 -43.128 -13.067 1.00 26.22 392 LEU A C 1
ATOM 3195 O O . LEU A 1 392 ? -32.088 -42.398 -12.916 1.00 26.22 392 LEU A O 1
ATOM 3199 N N . ASN A 1 393 ? -33.443 -44.061 -12.192 1.00 24.17 393 ASN A N 1
ATOM 3200 C CA . ASN A 1 393 ? -32.697 -44.904 -11.238 1.00 24.17 393 ASN A CA 1
ATOM 3201 C C . ASN A 1 393 ? -31.367 -44.460 -10.582 1.00 24.17 393 ASN A C 1
ATOM 3203 O O . ASN A 1 393 ? -30.380 -44.146 -11.237 1.00 24.17 393 ASN A O 1
ATOM 3207 N N . ALA A 1 394 ? -31.302 -44.698 -9.265 1.00 25.14 394 ALA A N 1
ATOM 3208 C CA . ALA A 1 394 ? -30.074 -44.831 -8.473 1.00 25.14 394 ALA A CA 1
ATOM 3209 C C . ALA A 1 394 ? -29.776 -46.309 -8.112 1.00 25.14 394 ALA A C 1
ATOM 3211 O O . ALA A 1 394 ? -30.700 -47.116 -8.039 1.00 25.14 394 ALA A O 1
ATOM 3212 N N . SER A 1 395 ? -28.503 -46.635 -7.835 1.00 24.88 395 SER A N 1
ATOM 3213 C CA . SER A 1 395 ? -27.965 -47.879 -7.210 1.00 24.88 395 SER A CA 1
ATOM 3214 C C . SER A 1 395 ? -26.421 -47.793 -7.202 1.00 24.88 395 SER A C 1
ATOM 3216 O O . SER A 1 395 ? -25.905 -47.091 -8.066 1.00 24.88 395 SER A O 1
ATOM 3218 N N . TYR A 1 396 ? -25.573 -48.436 -6.380 1.00 24.09 396 TYR A N 1
ATOM 3219 C CA . TYR A 1 396 ? -25.586 -49.323 -5.182 1.00 24.09 396 TYR A CA 1
ATOM 3220 C C . TYR A 1 396 ? -24.152 -49.203 -4.555 1.00 24.09 396 TYR A C 1
ATOM 3222 O O . TYR A 1 396 ? -23.267 -48.695 -5.238 1.00 24.09 396 TYR A O 1
ATOM 3230 N N . PHE A 1 397 ? -23.742 -49.635 -3.349 1.00 23.61 397 PHE A N 1
ATOM 3231 C CA . PHE A 1 397 ? -24.308 -50.363 -2.187 1.00 23.61 397 PHE A CA 1
ATOM 3232 C C . PHE A 1 397 ? -24.347 -49.387 -0.951 1.00 23.61 397 PHE A C 1
ATOM 3234 O O . PHE A 1 397 ? -24.494 -48.196 -1.200 1.00 23.61 397 PHE A O 1
ATOM 3241 N N . LEU A 1 398 ? -24.383 -49.651 0.377 1.00 22.95 398 LEU A N 1
ATOM 3242 C CA . LEU A 1 398 ? -24.043 -50.752 1.320 1.00 22.95 398 LEU A CA 1
ATOM 3243 C C . LEU A 1 398 ? -22.523 -51.073 1.430 1.00 22.95 398 LEU A C 1
ATOM 3245 O O . LEU A 1 398 ? -21.829 -51.020 0.425 1.00 22.95 398 LEU A O 1
ATOM 3249 N N . ALA A 1 399 ? -21.903 -51.382 2.587 1.00 23.56 399 ALA A N 1
ATOM 3250 C CA . ALA A 1 399 ? -22.317 -51.507 4.008 1.00 23.56 399 ALA A CA 1
ATOM 3251 C C . ALA A 1 399 ? -21.109 -51.112 4.937 1.00 23.56 399 ALA A C 1
ATOM 3253 O O . ALA A 1 399 ? -20.118 -50.617 4.415 1.00 23.56 399 ALA A O 1
ATOM 3254 N N . ALA A 1 400 ? -21.043 -51.255 6.275 1.00 25.20 400 ALA A N 1
ATOM 3255 C CA . ALA A 1 400 ? -21.868 -51.922 7.297 1.00 25.20 400 ALA A CA 1
ATOM 3256 C C . ALA A 1 400 ? -21.675 -51.275 8.701 1.00 25.20 400 ALA A C 1
ATOM 3258 O O . ALA A 1 400 ? -20.829 -50.402 8.881 1.00 25.20 400 ALA A O 1
ATOM 3259 N N . SER A 1 401 ? -22.417 -51.740 9.715 1.00 23.23 401 SER A N 1
ATOM 3260 C CA . SER A 1 401 ? -22.279 -51.348 11.136 1.00 23.23 401 SER A CA 1
ATOM 3261 C C . SER A 1 401 ? -21.943 -52.554 12.027 1.00 23.23 401 SER A C 1
ATOM 3263 O O . SER A 1 401 ? -22.184 -53.689 11.623 1.00 23.23 401 SER A O 1
ATOM 3265 N N . TYR A 1 402 ? -21.452 -52.326 13.253 1.00 23.52 402 TYR A N 1
ATOM 3266 C CA . TYR A 1 402 ? -21.260 -53.374 14.273 1.00 23.52 402 TYR A CA 1
ATOM 3267 C C . TYR A 1 402 ? -21.772 -52.938 15.660 1.00 23.52 402 TYR A C 1
ATOM 3269 O O . TYR A 1 402 ? -21.684 -51.768 16.024 1.00 23.52 402 TYR A O 1
ATOM 3277 N N . HIS A 1 403 ? -22.315 -53.892 16.426 1.00 25.75 403 HIS A N 1
ATOM 3278 C CA . HIS A 1 403 ? -22.945 -53.692 17.742 1.00 25.75 403 HIS A CA 1
ATOM 3279 C C . HIS A 1 403 ? -22.032 -54.070 18.920 1.00 25.75 403 HIS A C 1
ATOM 3281 O O . HIS A 1 403 ? -21.411 -55.132 18.876 1.00 25.75 403 HIS A O 1
ATOM 3287 N N . HIS A 1 404 ? -22.161 -53.360 20.052 1.00 24.53 404 HIS A N 1
ATOM 3288 C CA . HIS A 1 404 ? -22.521 -54.014 21.326 1.00 24.53 404 HIS A CA 1
ATOM 3289 C C . HIS A 1 404 ? -23.167 -53.057 22.349 1.00 24.53 404 HIS A C 1
ATOM 3291 O O . HIS A 1 404 ? -23.255 -51.855 22.097 1.00 24.53 404 HIS A O 1
ATOM 3297 N N . SER A 1 405 ? -23.695 -53.592 23.458 1.00 24.70 405 SER A N 1
ATOM 3298 C CA . SER A 1 405 ? -24.534 -52.866 24.428 1.00 24.70 405 SER A CA 1
ATOM 3299 C C . SER A 1 405 ? -24.523 -53.484 25.844 1.00 24.70 405 SER A C 1
ATOM 3301 O O . SER A 1 405 ? -24.053 -54.605 26.017 1.00 24.70 405 SER A O 1
ATOM 3303 N N . GLN A 1 406 ? -25.123 -52.764 26.815 1.00 26.06 406 GLN A N 1
ATOM 3304 C CA . GLN A 1 406 ? -25.301 -53.101 28.253 1.00 26.06 406 GLN A CA 1
ATOM 3305 C C . GLN A 1 406 ? -24.031 -52.914 29.130 1.00 26.06 406 GLN A C 1
ATOM 3307 O O . GLN A 1 406 ? -22.923 -52.935 28.607 1.00 26.06 406 GLN A O 1
ATOM 3312 N N . SER A 1 407 ? -24.110 -52.639 30.446 1.00 25.97 407 SER A N 1
ATOM 3313 C CA . SER A 1 407 ? -25.240 -52.725 31.404 1.00 25.97 407 SER A CA 1
ATOM 3314 C C . SER A 1 407 ? -25.357 -51.540 32.404 1.00 25.97 407 SER A C 1
ATOM 3316 O O . SER A 1 407 ? -24.626 -50.558 32.315 1.00 25.97 407 SER A O 1
ATOM 3318 N N . MET A 1 408 ? -26.299 -51.663 33.356 1.00 25.94 408 MET A N 1
ATOM 3319 C CA . MET A 1 408 ? -26.529 -50.829 34.563 1.00 25.94 408 MET A CA 1
ATOM 3320 C C . MET A 1 408 ? -25.338 -50.900 35.578 1.00 25.94 408 MET A C 1
ATOM 3322 O O . MET A 1 408 ? -24.419 -51.679 35.331 1.00 25.94 408 MET A O 1
ATOM 3326 N N . GLU A 1 409 ? -25.256 -50.192 36.728 1.00 29.38 409 GLU A N 1
ATOM 3327 C CA . GLU A 1 409 ? -26.245 -49.394 37.501 1.00 29.38 409 GLU A CA 1
ATOM 3328 C C . GLU A 1 409 ? -25.607 -48.372 38.498 1.00 29.38 409 GLU A C 1
ATOM 3330 O O . GLU A 1 409 ? -24.414 -48.431 38.775 1.00 29.38 409 GLU A O 1
ATOM 3335 N N . ASP A 1 410 ? -26.445 -47.471 39.041 1.00 27.84 410 ASP A N 1
ATOM 3336 C CA . ASP A 1 410 ? -26.385 -46.719 40.327 1.00 27.84 410 ASP A CA 1
ATOM 3337 C C . ASP A 1 410 ? -25.086 -46.026 40.844 1.00 27.84 410 ASP A C 1
ATOM 3339 O O . ASP A 1 410 ? -24.141 -46.671 41.297 1.00 27.84 410 ASP A O 1
ATOM 3343 N N . LYS A 1 411 ? -25.117 -44.678 40.953 1.00 28.95 411 LYS A N 1
ATOM 3344 C CA . LYS A 1 411 ? -25.156 -43.941 42.253 1.00 28.95 411 LYS A CA 1
ATOM 3345 C C . LYS A 1 411 ? -25.204 -42.417 42.118 1.00 28.95 411 LYS A C 1
ATOM 3347 O O . LYS A 1 411 ? -24.418 -41.801 41.399 1.00 28.95 411 LYS A O 1
ATOM 3352 N N . SER A 1 412 ? -26.102 -41.780 42.871 1.00 32.81 412 SER A N 1
ATOM 3353 C CA . SER A 1 412 ? -26.328 -40.329 42.851 1.00 32.81 412 SER A CA 1
ATOM 3354 C C . SER A 1 412 ? -25.938 -39.633 44.159 1.00 32.81 412 SER A C 1
ATOM 3356 O O . SER A 1 412 ? -26.673 -39.779 45.125 1.00 32.81 412 SER A O 1
ATOM 3358 N N . GLU A 1 413 ? -24.887 -38.793 44.167 1.00 31.83 413 GLU A N 1
ATOM 3359 C CA . GLU A 1 413 ? -24.792 -37.623 45.082 1.00 31.83 413 GLU A CA 1
ATOM 3360 C C . GLU A 1 413 ? -23.668 -36.601 44.754 1.00 31.83 413 GLU A C 1
ATOM 3362 O O . GLU A 1 413 ? -22.884 -36.189 45.598 1.00 31.83 413 GLU A O 1
ATOM 3367 N N . LEU A 1 414 ? -23.577 -36.132 43.499 1.00 31.25 414 LEU A N 1
ATOM 3368 C CA . LEU A 1 414 ? -22.606 -35.077 43.102 1.00 31.25 414 LEU A CA 1
ATOM 3369 C C . LEU A 1 414 ? -23.167 -34.053 42.090 1.00 31.25 414 LEU A C 1
ATOM 3371 O O . LEU A 1 414 ? -22.452 -33.279 41.450 1.00 31.25 414 LEU A O 1
ATOM 3375 N N . HIS A 1 415 ? -24.485 -34.066 41.887 1.00 32.97 415 HIS A N 1
ATOM 3376 C CA . HIS A 1 415 ? -25.047 -33.827 40.555 1.00 32.97 415 HIS A CA 1
ATOM 3377 C C . HIS A 1 415 ? -25.660 -32.429 40.309 1.00 32.97 415 HIS A C 1
ATOM 3379 O O . HIS A 1 415 ? -26.324 -32.223 39.291 1.00 32.97 415 HIS A O 1
ATOM 3385 N N . ARG A 1 416 ? -25.416 -31.452 41.201 1.00 34.41 416 ARG A N 1
ATOM 3386 C CA . ARG A 1 416 ? -25.826 -30.036 41.023 1.00 34.41 416 ARG A CA 1
ATOM 3387 C C . ARG A 1 416 ? -24.682 -29.070 40.674 1.00 34.41 416 ARG A C 1
ATOM 3389 O O . ARG A 1 416 ? -24.902 -28.190 39.852 1.00 34.41 416 ARG A O 1
ATOM 3396 N N . SER A 1 417 ? -23.461 -29.262 41.187 1.00 35.47 417 SER A N 1
ATOM 3397 C CA . SER A 1 417 ? -22.313 -28.378 40.869 1.00 35.47 417 SER A CA 1
ATOM 3398 C C . SER A 1 417 ? -21.697 -28.660 39.485 1.00 35.47 417 SER A C 1
ATOM 3400 O O . SER A 1 417 ? -21.274 -27.747 38.777 1.00 35.47 417 SER A O 1
ATOM 3402 N N . SER A 1 418 ? -21.715 -29.924 39.041 1.00 36.78 418 SER A N 1
ATOM 3403 C CA . SER A 1 418 ? -21.197 -30.319 37.721 1.00 36.78 418 SER A CA 1
ATOM 3404 C C . SER A 1 418 ? -22.037 -29.774 36.551 1.00 36.78 418 SER A C 1
ATOM 3406 O O . SER A 1 418 ? -21.490 -29.348 35.533 1.00 36.78 418 SER A O 1
ATOM 3408 N N . LYS A 1 419 ? -23.373 -29.722 36.689 1.00 35.56 419 LYS A N 1
ATOM 3409 C CA . LYS A 1 419 ? -24.281 -29.433 35.562 1.00 35.56 419 LYS A CA 1
ATOM 3410 C C . LYS A 1 419 ? -24.218 -28.002 35.013 1.00 35.56 419 LYS A C 1
ATOM 3412 O O . LYS A 1 419 ? -24.473 -27.847 33.821 1.00 35.56 419 LYS A O 1
ATOM 3417 N N . LEU A 1 420 ? -23.840 -26.990 35.806 1.00 37.94 420 LEU A N 1
ATOM 3418 C CA . LEU A 1 420 ? -23.561 -25.648 35.263 1.00 37.94 420 LEU A CA 1
ATOM 3419 C C . LEU A 1 420 ? -22.251 -25.649 34.468 1.00 37.94 420 LEU A C 1
ATOM 3421 O O . LEU A 1 420 ? -22.277 -25.413 33.263 1.00 37.94 420 LEU A O 1
ATOM 3425 N N . ARG A 1 421 ? -21.141 -26.064 35.095 1.00 39.31 421 ARG A N 1
ATOM 3426 C CA . ARG A 1 421 ? -19.808 -26.106 34.462 1.00 39.31 421 ARG A CA 1
ATOM 3427 C C . ARG A 1 421 ? -19.770 -26.958 33.192 1.00 39.31 421 ARG A C 1
ATOM 3429 O O . ARG A 1 421 ? -18.990 -26.684 32.282 1.00 39.31 421 ARG A O 1
ATOM 3436 N N . HIS A 1 422 ? -20.600 -27.999 33.109 1.00 37.25 422 HIS A N 1
ATOM 3437 C CA . HIS A 1 422 ? -20.723 -28.811 31.901 1.00 37.25 422 HIS A CA 1
ATOM 3438 C C . HIS A 1 422 ? -21.614 -28.155 30.831 1.00 37.25 422 HIS A C 1
ATOM 3440 O O . HIS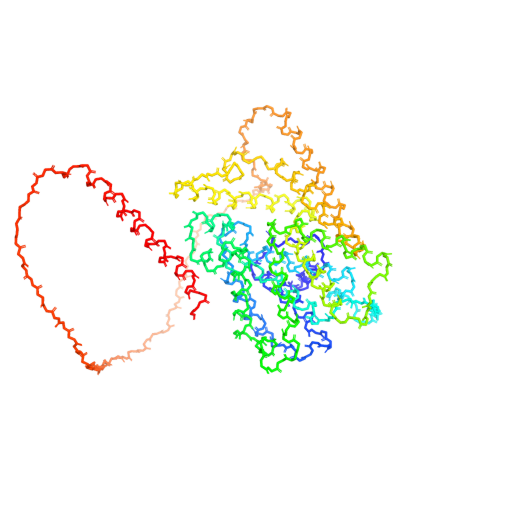 A 1 422 ? -21.273 -28.240 29.654 1.00 37.25 422 HIS A O 1
ATOM 3446 N N . ARG A 1 423 ? -22.685 -27.433 31.207 1.00 35.47 423 ARG A N 1
ATOM 3447 C CA . ARG A 1 423 ? -23.465 -26.605 30.266 1.00 35.47 423 ARG A CA 1
ATOM 3448 C C . ARG A 1 423 ? -22.628 -25.475 29.673 1.00 35.47 423 ARG A C 1
ATOM 3450 O O . ARG A 1 423 ? -22.618 -25.346 28.458 1.00 35.47 423 ARG A O 1
ATOM 3457 N N . GLU A 1 424 ? -21.881 -24.733 30.487 1.00 38.38 424 GLU A N 1
ATOM 3458 C CA . GLU A 1 424 ? -20.974 -23.660 30.043 1.00 38.38 424 GLU A CA 1
ATOM 3459 C C . GLU A 1 424 ? -19.925 -24.196 29.056 1.00 38.38 424 GLU A C 1
ATOM 3461 O O . GLU A 1 424 ? -19.798 -23.703 27.936 1.00 38.38 424 GLU A O 1
ATOM 3466 N N . ARG A 1 425 ? -19.241 -25.296 29.409 1.00 36.56 425 ARG A N 1
ATOM 3467 C CA . ARG A 1 425 ? -18.264 -25.955 28.522 1.00 36.56 425 ARG A CA 1
ATOM 3468 C C . ARG A 1 425 ? -18.884 -26.504 27.236 1.00 36.56 425 ARG A C 1
ATOM 3470 O O . ARG A 1 425 ? -18.212 -26.498 26.207 1.00 36.56 425 ARG A O 1
ATOM 3477 N N . HIS A 1 426 ? -20.136 -26.965 27.261 1.00 34.09 426 HIS A N 1
ATOM 3478 C CA . HIS A 1 426 ? -20.847 -27.365 26.045 1.00 34.09 426 HIS A CA 1
ATOM 3479 C C . HIS A 1 426 ? -21.297 -26.166 25.206 1.00 34.09 426 HIS A C 1
ATOM 3481 O O . HIS A 1 426 ? -21.181 -26.235 23.987 1.00 34.09 426 HIS A O 1
ATOM 3487 N N . HIS A 1 427 ? -21.746 -25.067 25.815 1.00 35.50 427 HIS A N 1
ATOM 3488 C CA . HIS A 1 427 ? -22.157 -23.864 25.091 1.00 35.50 427 HIS A CA 1
ATOM 3489 C C . HIS A 1 427 ? -20.957 -23.224 24.384 1.00 35.50 427 HIS A C 1
ATOM 3491 O O . HIS A 1 427 ? -20.997 -23.058 23.168 1.00 35.50 427 HIS A O 1
ATOM 3497 N N . HIS A 1 428 ? -19.828 -23.053 25.084 1.00 36.41 428 HIS A N 1
ATOM 3498 C CA . HIS A 1 428 ? -18.571 -22.630 24.462 1.00 36.41 428 HIS A CA 1
ATOM 3499 C C . HIS A 1 428 ? -18.057 -23.622 23.405 1.00 36.41 428 HIS A C 1
ATOM 3501 O O . HIS A 1 428 ? -17.495 -23.187 22.406 1.00 36.41 428 HIS A O 1
ATOM 3507 N N . ARG A 1 429 ? -18.258 -24.945 23.554 1.00 32.28 429 ARG A N 1
ATOM 3508 C CA . ARG A 1 429 ? -17.919 -25.917 22.490 1.00 32.28 429 ARG A CA 1
ATOM 3509 C C . ARG A 1 429 ? -18.816 -25.799 21.258 1.00 32.28 429 ARG A C 1
ATOM 3511 O O . ARG A 1 429 ? -18.312 -25.980 20.156 1.00 32.28 429 ARG A O 1
ATOM 3518 N N . TYR A 1 430 ? -20.107 -25.514 21.418 1.00 31.16 430 TYR A N 1
ATOM 3519 C CA . TYR A 1 430 ? -21.019 -25.315 20.288 1.00 31.16 430 TYR A CA 1
ATOM 3520 C C . TYR A 1 430 ? -20.801 -23.957 19.606 1.00 31.16 430 TYR A C 1
ATOM 3522 O O . TYR A 1 430 ? -20.774 -23.910 18.380 1.00 31.16 430 TYR A O 1
ATOM 3530 N N . GLN A 1 431 ? -20.535 -22.889 20.364 1.00 39.28 431 GLN A N 1
ATOM 3531 C CA . GLN A 1 431 ? -20.119 -21.593 19.814 1.00 39.28 431 GLN A CA 1
ATOM 3532 C C . GLN A 1 431 ? -18.773 -21.698 19.086 1.00 39.28 431 GLN A C 1
ATOM 3534 O O . GLN A 1 431 ? -18.692 -21.291 17.934 1.00 39.28 431 GLN A O 1
ATOM 3539 N N . ARG A 1 432 ? -17.745 -22.324 19.688 1.00 35.09 432 ARG A N 1
ATOM 3540 C CA . ARG A 1 432 ? -16.460 -22.581 19.007 1.00 35.09 432 ARG A CA 1
ATOM 3541 C C . ARG A 1 432 ? -16.599 -23.487 17.785 1.00 35.09 432 ARG A C 1
ATOM 3543 O O . ARG A 1 432 ? -15.822 -23.326 16.860 1.00 35.09 432 ARG A O 1
ATOM 3550 N N . ARG A 1 433 ? -17.574 -24.405 17.738 1.00 33.34 433 ARG A N 1
ATOM 3551 C CA . ARG A 1 433 ? -17.886 -25.145 16.502 1.00 33.34 433 ARG A CA 1
ATOM 3552 C C . ARG A 1 433 ? -18.458 -24.220 15.436 1.00 33.34 433 ARG A C 1
ATOM 3554 O O . ARG A 1 433 ? -17.801 -24.057 14.427 1.00 33.34 433 ARG A O 1
ATOM 3561 N N . GLY A 1 434 ? -19.552 -23.506 15.704 1.00 33.16 434 GLY A N 1
ATOM 3562 C CA . GLY A 1 434 ? -20.126 -22.565 14.728 1.00 33.16 434 GLY A CA 1
ATOM 3563 C C . GLY A 1 434 ? -19.183 -21.428 14.294 1.00 33.16 434 GLY A C 1
ATOM 3564 O O . GLY A 1 434 ? -19.348 -20.882 13.208 1.00 33.16 434 GLY A O 1
ATOM 3565 N N . TRP A 1 435 ? -18.184 -21.081 15.113 1.00 41.59 435 TRP A N 1
ATOM 3566 C CA . TRP A 1 435 ? -17.092 -20.172 14.747 1.00 41.59 435 TRP A CA 1
ATOM 3567 C C . TRP A 1 435 ? -15.995 -20.848 13.924 1.00 41.59 435 TRP A C 1
ATOM 3569 O O . TRP A 1 435 ? -15.600 -20.297 12.901 1.00 41.59 435 TRP A O 1
ATOM 3579 N N . ASN A 1 436 ? -15.541 -22.045 14.308 1.00 39.66 436 ASN A N 1
ATOM 3580 C CA . ASN A 1 436 ? -14.625 -22.833 13.483 1.00 39.66 436 ASN A CA 1
ATOM 3581 C C . ASN A 1 436 ? -15.245 -23.150 12.122 1.00 39.66 436 ASN A C 1
ATOM 3583 O O . ASN A 1 436 ? -14.530 -23.083 11.139 1.00 39.66 436 ASN A O 1
ATOM 3587 N N . ASP A 1 437 ? -16.545 -23.435 12.054 1.00 35.84 437 ASP A N 1
ATOM 3588 C CA . ASP A 1 437 ? -17.266 -23.699 10.812 1.00 35.84 437 ASP A CA 1
ATOM 3589 C C . ASP A 1 437 ? -17.323 -22.431 9.941 1.00 35.84 437 ASP A C 1
ATOM 3591 O O . ASP A 1 437 ? -17.104 -22.523 8.743 1.00 35.84 437 ASP A O 1
ATOM 3595 N N . LYS A 1 438 ? -17.508 -21.232 10.521 1.00 37.97 438 LYS A N 1
ATOM 3596 C CA . LYS A 1 438 ? -17.467 -19.952 9.780 1.00 37.97 438 LYS A CA 1
ATOM 3597 C C . LYS A 1 438 ? -16.067 -19.539 9.321 1.00 37.97 438 LYS A C 1
ATOM 3599 O O . LYS A 1 438 ? -15.921 -19.081 8.193 1.00 37.97 438 LYS A O 1
ATOM 3604 N N . ILE A 1 439 ? -15.046 -19.691 10.166 1.00 41.72 439 ILE A N 1
ATOM 3605 C CA . ILE A 1 439 ? -13.652 -19.413 9.783 1.00 41.72 439 ILE A CA 1
ATOM 3606 C C . ILE A 1 439 ? -13.168 -20.475 8.786 1.00 41.72 439 ILE A C 1
ATOM 3608 O O . ILE A 1 439 ? -12.464 -20.141 7.839 1.00 41.72 439 ILE A O 1
ATOM 3612 N N . ALA A 1 440 ? -13.603 -21.731 8.927 1.00 37.47 440 ALA A N 1
ATOM 3613 C CA . ALA A 1 440 ? -13.394 -22.762 7.919 1.00 37.47 440 ALA A CA 1
ATOM 3614 C C . ALA A 1 440 ? -14.143 -22.442 6.623 1.00 37.47 440 ALA A C 1
ATOM 3616 O O . ALA A 1 440 ? -13.528 -22.609 5.586 1.00 37.47 440 ALA A O 1
ATOM 3617 N N . THR A 1 441 ? -15.372 -21.906 6.636 1.00 37.09 441 THR A N 1
ATOM 3618 C CA . THR A 1 441 ? -16.018 -21.397 5.409 1.00 37.09 441 THR A CA 1
ATOM 3619 C C . THR A 1 441 ? -15.179 -20.292 4.773 1.00 37.09 441 THR A C 1
ATOM 3621 O O . THR A 1 441 ? -14.886 -20.383 3.589 1.00 37.09 441 THR A O 1
ATOM 3624 N N . ALA A 1 442 ? -14.716 -19.301 5.542 1.00 38.06 442 ALA A N 1
ATOM 3625 C CA . ALA A 1 442 ? -13.866 -18.228 5.018 1.00 38.06 442 ALA A CA 1
ATOM 3626 C C . ALA A 1 442 ? -12.539 -18.748 4.428 1.00 38.06 442 ALA A C 1
ATOM 3628 O O . ALA A 1 442 ? -12.098 -18.260 3.395 1.00 38.06 442 ALA A O 1
ATOM 3629 N N . CYS A 1 443 ? -11.932 -19.777 5.030 1.00 37.09 443 CYS A N 1
ATOM 3630 C CA . CYS A 1 443 ? -10.736 -20.428 4.484 1.00 37.09 443 CYS A CA 1
ATOM 3631 C C . CYS A 1 443 ? -11.052 -21.394 3.323 1.00 37.09 443 CYS A C 1
ATOM 3633 O O . CYS A 1 443 ? -10.210 -21.600 2.460 1.00 37.09 443 CYS A O 1
ATOM 3635 N N . GLN A 1 444 ? -12.241 -22.004 3.283 1.00 36.28 444 GLN A N 1
ATOM 3636 C CA . GLN A 1 444 ? -12.678 -22.910 2.213 1.00 36.28 444 GLN A CA 1
ATOM 3637 C C . GLN A 1 444 ? -13.063 -22.139 0.953 1.00 36.28 444 GLN A C 1
ATOM 3639 O O . GLN A 1 444 ? -12.722 -22.593 -0.128 1.00 36.28 444 GLN A O 1
ATOM 3644 N N . CYS A 1 445 ? -13.640 -20.941 1.077 1.00 38.16 445 CYS A N 1
ATOM 3645 C CA . CYS A 1 445 ? -13.841 -19.993 -0.027 1.00 38.16 445 CYS A CA 1
ATOM 3646 C C . CYS A 1 445 ? -12.530 -19.395 -0.591 1.00 38.16 445 CYS A C 1
ATOM 3648 O O . CYS A 1 445 ? -12.585 -18.501 -1.426 1.00 38.16 445 CYS A O 1
ATOM 3650 N N . ILE A 1 446 ? -11.366 -19.855 -0.113 1.00 39.94 446 ILE A N 1
ATOM 3651 C CA . ILE A 1 446 ? -10.019 -19.510 -0.606 1.00 39.94 446 ILE A CA 1
ATOM 3652 C C . ILE A 1 446 ? -9.266 -20.790 -1.059 1.00 39.94 446 ILE A C 1
ATOM 3654 O O . ILE A 1 446 ? -8.127 -20.732 -1.513 1.00 39.94 446 ILE A O 1
ATOM 3658 N N . VAL A 1 447 ? -9.896 -21.970 -0.937 1.00 33.31 447 VAL A N 1
ATOM 3659 C CA . VAL A 1 447 ? -9.328 -23.304 -1.245 1.00 33.31 447 VAL A CA 1
ATOM 3660 C C . VAL A 1 447 ? -10.327 -24.160 -2.070 1.00 33.31 447 VAL A C 1
ATOM 3662 O O . VAL A 1 447 ? -10.169 -25.376 -2.196 1.00 33.31 447 VAL A O 1
ATOM 3665 N N . GLN A 1 448 ? -11.364 -23.533 -2.640 1.00 28.02 448 GLN A N 1
ATOM 3666 C CA . GLN A 1 448 ? -12.355 -24.100 -3.566 1.00 28.02 448 GLN A CA 1
ATOM 3667 C C . GLN A 1 448 ? -12.675 -23.093 -4.668 1.00 28.02 448 GLN A C 1
ATOM 3669 O O . GLN A 1 448 ? -12.868 -23.572 -5.805 1.00 28.02 448 GLN A O 1
#

Solvent-accessible surface area (backbone atoms only — not comparable to full-atom values): 26269 Å² total; per-residue (Å²): 134,86,74,54,67,70,61,49,46,54,63,38,61,75,43,80,78,55,59,56,93,77,54,54,72,68,52,48,47,49,48,52,47,55,56,49,54,54,58,37,64,39,76,97,31,55,90,72,52,70,58,71,67,54,54,49,51,49,47,48,55,54,46,71,38,24,38,85,80,30,62,38,66,17,53,53,42,27,50,45,16,26,39,42,37,51,48,48,36,33,56,72,48,58,43,78,59,86,86,57,62,88,84,58,81,74,77,61,60,95,75,56,79,53,52,67,67,52,52,52,27,47,46,52,20,33,60,24,38,56,41,55,42,83,52,63,53,59,69,55,38,44,78,70,62,34,74,55,18,65,72,45,67,67,46,61,31,55,27,56,44,4,41,49,52,34,51,52,54,45,50,76,38,91,48,32,72,60,63,33,81,90,78,28,90,60,24,65,62,43,48,47,40,26,46,49,28,17,55,37,57,43,72,91,49,43,71,61,52,39,47,55,36,41,56,47,24,45,32,59,74,72,64,68,65,52,92,84,38,65,68,57,46,50,52,53,35,48,50,51,48,21,49,46,44,42,51,12,66,57,30,50,57,39,26,57,55,75,56,24,51,50,53,52,52,24,44,48,51,27,34,26,53,35,23,52,51,27,53,78,73,72,50,87,60,53,60,69,18,34,82,92,62,51,55,66,45,64,52,51,48,48,43,45,62,73,46,48,49,56,43,55,48,30,48,21,63,62,40,62,67,51,44,67,42,54,56,31,33,50,52,38,44,52,55,37,51,51,53,49,51,56,68,70,71,62,74,82,87,75,85,83,76,88,81,73,92,86,81,80,85,87,77,91,76,83,86,85,87,91,87,86,88,86,83,90,83,94,85,89,84,88,82,87,84,90,84,88,88,84,86,84,87,88,86,85,83,90,88,88,87,87,88,88,81,88,80,87,82,89,88,90,90,67,81,71,74,51,56,54,62,50,48,52,55,47,50,54,50,52,50,51,42,61,46,50,53,50,54,45,46,63,52,40,76,74,73,114